Protein AF-0000000087665954 (afdb_homodimer)

Radius of gyration: 23.12 Å; Cα contacts (8 Å, |Δi|>4): 788; chains: 2; bounding box: 48×72×66 Å

Nearest PDB structures (foldseek):
  8qcz-assembly1_A  TM=7.642E-01  e=8.663E-04  Homo sapiens
  4ja3-assembly1_A  TM=5.397E-01  e=2.859E-01  Escherichia coli K-12
  4ja4-assembly3_C  TM=5.235E-01  e=5.624E-01  Escherichia coli K-12
  4ja4-assembly2_B  TM=4.914E-01  e=5.359E-01  Escherichia coli K-12
  4ja3-assembly2_B  TM=4.607E-01  e=3.821E-01  Escherichia coli K-12

Sequence (528 aa):
MYITDSYGIRLSIMCGTTLNFVGSLIRVVSSIPSIDNSATRQALLHTGSVIVASAQAFFLVLPSKIAETWFPDHQRSLANVLTFIANPLGVVFGTIVPSLYFNGSVRLERYSWHMFEFNASMAVMTTITFVLSLFVRQGAPPSPPSASSENHSSDAPTFWKAIGVCFRNKQFVIQLFTFGLAFAELWGFMVIMSDIITEQGYNLYGYPTALAAMIGVVASLICGAIADCTKRFKELIRFCWVCFAALAILIRLVSLMFLRFSHKMYITDSYGIRLSIMCGTTLNFVGSLIRVVSSIPSIDNSATRQALLHTGSVIVASAQAFFLVLPSKIAETWFPDHQRSLANVLTFIANPLGVVFGTIVPSLYFNGSVRLERYSWHMFEFNASMAVMTTITFVLSLFVRQGAPPSPPSASSENHSSDAPTFWKAIGVCFRNKQFVIQLFTFGLAFAELWGFMVIMSDIITEQGYNLYGYPTALAAMIGVVASLICGAIADCTKRFKELIRFCWVCFAALAILIRLVSLMFLRFSHK

Secondary structure (DSSP, 8-state):
-HHHHHHHHHHHHHHHHHHHHHHHHHHHHHT-TT---HHHHHHHHHHHHHHHHHHHHHHHHHHHHHHHHHS-HHHHHHHHHHHHHHHHHHHHHHHHHHHHH--SSS---TT-HHHHHHHHHHHHHHHHHHHHHTT------SS--SGGGT---TTPPPHHHHHHHHHH-HHHHHHHHHHHHHHHHHHHHHHHHHHHHHHTT---TTHHHHHHHHHHHHHHHHHHHHHHH-SSHHHHHHHHHHHHHHHHHHHHHHHHHHHHHHT-/-HHHHHHHHHHHHHHHHHHHHHHHHHHHHHT-TT---HHHHHHHHHHHHHHHHHHHHHHHHHHHHHHHHHS-HHHHHHHHHHHHHHHHHHHHHHHHHHHHH--SSS---TT-HHHHHHHHHHHHHHHHHHHHHTT------SS--SGGGT---TTPPPHHHHHHHHHH-HHHHHHHHHHHHHHHHHHHHHHHHHHHHHHTT---TTHHHHHHHHHHHHHHHHHHHHHHH-S-HHHHHHHHHHHHHHHHHHHHHHHHHHHHHHT-

Foldseek 3Di:
DLLVLLVVLLVLLLQLLVLLLVLLVLLLVLQPLVDPDPVSSVVSNVSSVVSNVVSVVSVVPNQQSCLVQAHAPVCSVVSSLVSVLVVLVCLLVLLVLLLVLDFPVRHDDSNDPSSNVSSVVSSVVSVVSNVVSVPRDSDRDPDRHDPPVPPPPPPPDDPVVVVVVQCVDPVSVVCVVVVVVVVVVVVVCVVCVQVVCVVVVGRRGSNVVSVVSVVVSVVSVVLVVCVVPPCPVVVVVVVVVVVVVVVVVVVVVVVVVVVVVVVD/DLLVLLVVLLVLLLQLLVLLLVLLVLLLVLQPLVDPDPVSSVVSNVSSVVSNVVSVVSVVPNQQSCLVQPHAPVCSVVSSLVSVLVVLVCLLVLLVLLLVLDFP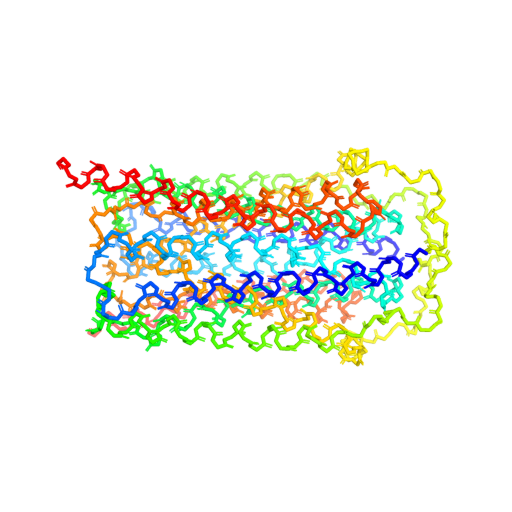VRHDDSNDPSSNVSSVVSSVVSVVSNVVSVPRDSPRDPDRHDPPVPPPPPPPDDPVVVVVVQCVDPVSVVCVVVVVVVVVVVVVCVVCVQVVCVVVVGRRGSNVVSVVSVVVSVVSVVLVVCVVPPCPVVVVVVVVVVVVVVVVVVVVVVVVVVVVVVVD

pLDDT: mean 74.56, std 16.9, range [33.69, 94.88]

Organism: Ancylostoma caninum (NCBI:txid29170)

Solvent-accessible surface area (backbone atoms only — not comparable to full-atom values): 26075 Å² total; per-residue (Å²): 107,62,63,55,48,23,46,46,49,43,50,37,46,40,50,22,26,44,33,32,29,52,12,30,47,38,30,28,61,29,27,38,75,84,61,74,53,64,65,58,24,50,36,32,35,51,42,12,49,51,38,34,28,37,21,45,25,40,55,56,46,44,48,36,51,49,20,64,62,74,34,46,79,90,45,22,41,56,47,33,31,57,42,53,49,23,38,36,49,9,34,23,58,12,14,41,55,46,39,74,59,31,39,75,85,38,67,84,41,83,80,29,69,51,45,25,52,50,32,46,54,47,28,50,54,27,45,50,36,32,58,52,40,70,65,54,67,69,67,56,61,91,65,77,57,69,78,74,69,73,66,68,49,98,74,64,65,53,57,68,54,47,50,51,55,47,64,67,35,64,68,52,46,49,47,35,51,38,44,11,48,51,35,11,51,53,34,27,51,52,64,45,43,46,54,56,41,38,70,72,74,40,55,56,56,18,46,63,54,18,49,44,27,44,44,18,40,52,36,29,54,50,52,52,52,45,60,52,66,31,88,41,72,66,52,56,53,52,45,53,51,46,49,52,49,49,50,52,47,49,37,48,47,51,45,48,54,46,52,54,52,67,74,95,107,64,64,56,49,23,47,45,47,44,50,38,47,39,50,24,27,44,33,31,29,52,13,30,47,37,30,29,60,30,28,39,74,85,63,73,52,63,65,59,26,49,38,32,36,52,42,13,49,51,38,34,27,38,22,46,24,40,54,56,46,43,47,37,53,49,18,62,60,73,34,46,80,89,44,22,42,58,47,34,30,57,42,52,50,24,39,38,50,9,33,22,59,12,15,41,52,48,38,74,62,32,41,76,86,37,66,85,41,84,79,28,70,53,44,26,52,51,32,46,55,47,28,50,55,28,46,50,33,34,58,54,41,69,67,56,62,78,56,56,61,91,64,78,59,70,78,73,69,71,66,68,49,97,75,65,66,53,58,68,54,46,50,51,56,47,63,67,34,65,68,52,45,51,46,36,51,38,45,12,49,52,35,11,52,52,35,28,50,51,62,47,43,46,56,56,41,38,69,72,73,39,56,57,57,18,46,62,53,17,50,44,26,45,44,19,42,53,35,28,53,50,53,52,52,44,59,52,67,32,87,41,72,67,52,55,53,52,47,52,51,47,49,53,49,49,50,53,46,49,37,49,48,52,42,48,52,47,51,54,53,67,74,95

Structure (mmCIF, N/CA/C/O backbone):
data_AF-0000000087665954-model_v1
#
loop_
_entity.id
_entity.type
_entity.pdbx_description
1 polymer 'Major facilitator superfamily (MFS) profile domain-containing protein'
#
loop_
_atom_site.group_PDB
_atom_site.id
_atom_site.type_symbol
_atom_site.label_atom_id
_atom_site.label_alt_id
_atom_site.label_comp_id
_atom_site.label_asym_id
_atom_site.label_entity_id
_atom_site.label_seq_id
_atom_site.pdbx_PDB_ins_code
_atom_site.Cartn_x
_atom_site.Cartn_y
_atom_site.Cartn_z
_atom_site.occupancy
_atom_site.B_iso_or_equiv
_atom_site.auth_seq_id
_atom_site.auth_comp_id
_atom_site.auth_asym_id
_atom_site.auth_atom_id
_atom_site.pdbx_PDB_model_num
ATOM 1 N N . MET A 1 1 ? -12.688 29.328 -1.006 1 33.69 1 MET A N 1
ATOM 2 C CA . MET A 1 1 ? -11.531 28.438 -1.055 1 33.69 1 MET A CA 1
ATOM 3 C C . MET A 1 1 ? -11.867 27.094 -0.426 1 33.69 1 MET A C 1
ATOM 5 O O . MET A 1 1 ? -11.562 26.047 -1.002 1 33.69 1 MET A O 1
ATOM 9 N N . TYR A 1 2 ? -12.555 27.172 0.86 1 41.81 2 TYR A N 1
ATOM 10 C CA . TYR A 1 2 ? -12.969 25.953 1.554 1 41.81 2 TYR A CA 1
ATOM 11 C C . TYR A 1 2 ? -13.945 25.156 0.707 1 41.81 2 TYR A C 1
ATOM 13 O O . TYR A 1 2 ? -13.844 23.922 0.639 1 41.81 2 TYR A O 1
ATOM 21 N N . ILE A 1 3 ? -14.719 26.047 0.158 1 40.84 3 ILE A N 1
ATOM 22 C CA . ILE A 1 3 ? -15.742 25.422 -0.666 1 40.84 3 ILE A CA 1
ATOM 23 C C . ILE A 1 3 ? -15.094 24.656 -1.816 1 40.84 3 ILE A C 1
ATOM 25 O O . ILE A 1 3 ? -15.523 23.562 -2.158 1 40.84 3 ILE A O 1
ATOM 29 N N . THR A 1 4 ? -14.016 25.344 -2.209 1 42.66 4 THR A N 1
ATOM 30 C CA . THR A 1 4 ? -13.344 24.719 -3.342 1 42.66 4 THR A CA 1
ATOM 31 C C . THR A 1 4 ? -12.625 23.438 -2.908 1 42.66 4 THR A C 1
ATOM 33 O O . THR A 1 4 ? -12.609 22.438 -3.639 1 42.66 4 THR A O 1
ATOM 36 N N . ASP A 1 5 ? -12.312 23.406 -1.604 1 58.84 5 ASP A N 1
ATOM 37 C CA . ASP A 1 5 ? -11.586 22.234 -1.131 1 58.84 5 ASP A CA 1
ATOM 38 C C . ASP A 1 5 ? -12.539 21.078 -0.851 1 58.84 5 ASP A C 1
ATOM 40 O O . ASP A 1 5 ? -12.258 19.938 -1.219 1 58.84 5 ASP A O 1
ATOM 44 N N . SER A 1 6 ? -13.758 21.516 -0.42 1 62.34 6 SER A N 1
ATOM 45 C CA . SER A 1 6 ? -14.695 20.438 -0.112 1 62.34 6 SER A CA 1
ATOM 46 C C . SER A 1 6 ? -15.273 19.828 -1.385 1 62.34 6 SER A C 1
ATOM 48 O O . SER A 1 6 ? -15.492 18.625 -1.455 1 62.34 6 SER A O 1
ATOM 50 N N . TYR A 1 7 ? -15.461 20.734 -2.23 1 64.94 7 TYR A N 1
ATOM 51 C CA . TYR A 1 7 ? -15.938 20.234 -3.512 1 64.94 7 TYR A CA 1
ATOM 52 C C . TYR A 1 7 ? -14.891 19.359 -4.184 1 64.94 7 TYR A C 1
ATOM 54 O O . TYR A 1 7 ? -15.219 18.344 -4.801 1 64.94 7 TYR A O 1
ATOM 62 N N . GLY A 1 8 ? -13.742 19.766 -3.928 1 71.12 8 GLY A N 1
ATOM 63 C CA . GLY A 1 8 ? -12.656 18.969 -4.484 1 71.12 8 GLY A CA 1
ATOM 64 C C . GLY A 1 8 ? -12.539 17.594 -3.865 1 71.12 8 GLY A C 1
ATOM 65 O O . GLY A 1 8 ? -12.312 16.609 -4.57 1 71.12 8 GLY A O 1
ATOM 66 N N . ILE A 1 9 ? -12.898 17.578 -2.592 1 78 9 ILE A N 1
ATOM 67 C CA . ILE A 1 9 ? -12.812 16.297 -1.885 1 78 9 ILE A CA 1
ATOM 68 C C . ILE A 1 9 ? -13.93 15.367 -2.35 1 78 9 ILE A C 1
ATOM 70 O O . ILE A 1 9 ? -13.688 14.203 -2.656 1 78 9 ILE A O 1
ATOM 74 N N . ARG A 1 10 ? -15.141 15.914 -2.449 1 80.56 10 ARG A N 1
ATOM 75 C CA . ARG A 1 10 ? -16.281 15.117 -2.879 1 80.56 10 ARG A CA 1
ATOM 76 C C . ARG A 1 10 ? -16.078 14.594 -4.297 1 80.56 10 ARG A C 1
ATOM 78 O O . ARG A 1 10 ? -16.297 13.406 -4.562 1 80.56 10 ARG A O 1
ATOM 85 N N . LEU A 1 11 ? -15.672 15.375 -5.078 1 78 11 LEU A N 1
ATOM 86 C CA . LEU A 1 11 ? -15.461 14.992 -6.469 1 78 11 LEU A CA 1
ATOM 87 C C . LEU A 1 11 ? -14.367 13.938 -6.582 1 78 11 LEU A C 1
ATOM 89 O O . LEU A 1 11 ? -14.477 13 -7.383 1 78 11 LEU A O 1
ATOM 93 N N . SER A 1 12 ? -13.336 14.117 -5.832 1 81.5 12 SER A N 1
ATOM 94 C CA . SER A 1 12 ? -12.227 13.164 -5.875 1 81.5 12 SER A CA 1
ATOM 95 C C . SER A 1 12 ? -12.664 11.781 -5.41 1 81.5 12 SER A C 1
ATOM 97 O O . SER A 1 12 ? -12.312 10.773 -6.027 1 81.5 12 SER A O 1
ATOM 99 N N . ILE A 1 13 ? -13.445 11.727 -4.398 1 84.88 13 ILE A N 1
ATOM 100 C CA . ILE A 1 13 ? -13.93 10.445 -3.891 1 84.88 13 ILE A CA 1
ATOM 101 C C . ILE A 1 13 ? -14.844 9.797 -4.922 1 84.88 13 ILE A C 1
ATOM 103 O O . ILE A 1 13 ? -14.734 8.602 -5.195 1 84.88 13 ILE A O 1
ATOM 107 N N . MET A 1 14 ? -15.672 10.586 -5.512 1 84.25 14 MET A N 1
ATOM 108 C CA . MET A 1 14 ? -16.609 10.062 -6.492 1 84.25 14 MET A CA 1
ATOM 109 C C . MET A 1 14 ? -15.891 9.562 -7.738 1 84.25 14 MET A C 1
ATOM 111 O O . MET A 1 14 ? -16.234 8.516 -8.289 1 84.25 14 MET A O 1
ATOM 115 N N . CYS A 1 15 ? -14.914 10.273 -8.133 1 84.31 15 CYS A N 1
ATOM 116 C CA . CYS A 1 15 ? -14.148 9.852 -9.305 1 84.31 15 CYS A CA 1
ATOM 117 C C . CYS A 1 15 ? -13.414 8.555 -9.023 1 84.31 15 CYS A C 1
ATOM 119 O O . CYS A 1 15 ? -13.477 7.617 -9.828 1 84.31 15 CYS A O 1
ATOM 121 N N . GLY A 1 16 ? -12.766 8.531 -7.887 1 88.94 16 GLY A N 1
ATOM 122 C CA . GLY A 1 16 ? -12.047 7.324 -7.527 1 88.94 16 GLY A CA 1
ATOM 123 C C . GLY A 1 16 ? -12.938 6.105 -7.418 1 88.94 16 GLY A C 1
ATOM 124 O O . GLY A 1 16 ? -12.641 5.055 -7.988 1 88.94 16 GLY A O 1
ATOM 125 N N . THR A 1 17 ? -14.039 6.289 -6.789 1 92.19 17 THR A N 1
ATOM 126 C CA . THR A 1 17 ? -14.938 5.16 -6.574 1 92.19 17 THR A CA 1
ATOM 127 C C . THR A 1 17 ? -15.641 4.77 -7.871 1 92.19 17 THR A C 1
ATOM 129 O O . THR A 1 17 ? -15.922 3.592 -8.102 1 92.19 17 THR A O 1
ATOM 132 N N . THR A 1 18 ? -15.93 5.73 -8.695 1 90 18 THR A N 1
ATOM 133 C CA . THR A 1 18 ? -16.531 5.438 -9.984 1 90 18 THR A CA 1
ATOM 134 C C . THR A 1 18 ? -15.578 4.645 -10.867 1 90 18 THR A C 1
ATOM 136 O O . THR A 1 18 ? -15.977 3.658 -11.5 1 90 18 THR A O 1
ATOM 139 N N . LEU A 1 19 ? -14.367 5.055 -10.945 1 89.81 19 LEU A N 1
ATOM 140 C CA . LEU A 1 19 ? -13.367 4.332 -11.727 1 89.81 19 LEU A CA 1
ATOM 141 C C . LEU A 1 19 ? -13.203 2.908 -11.211 1 89.81 19 LEU A C 1
ATOM 143 O O . LEU A 1 19 ? -13.117 1.964 -12 1 89.81 19 LEU A O 1
ATOM 147 N N . ASN A 1 20 ? -13.133 2.797 -9.898 1 93.19 20 ASN A N 1
ATOM 148 C CA . ASN A 1 20 ? -13.055 1.464 -9.305 1 93.19 20 ASN A CA 1
ATOM 149 C C . ASN A 1 20 ? -14.258 0.606 -9.703 1 93.19 20 ASN A C 1
ATOM 151 O O . ASN A 1 20 ? -14.102 -0.564 -10.055 1 93.19 20 ASN A O 1
ATOM 155 N N . PHE A 1 21 ? -15.375 1.212 -9.648 1 93.06 21 PHE A N 1
ATOM 156 C CA . PHE A 1 21 ? -16.625 0.519 -9.953 1 93.06 21 PHE A CA 1
ATOM 157 C C . PHE A 1 21 ? -16.656 0.103 -11.422 1 93.06 21 PHE A C 1
ATOM 159 O O . PHE A 1 21 ? -16.906 -1.062 -11.734 1 93.06 21 PHE A O 1
ATOM 166 N N . VAL A 1 22 ? -16.391 0.961 -12.281 1 91.62 22 VAL A N 1
ATOM 167 C CA . VAL A 1 22 ? -16.438 0.7 -13.719 1 91.62 22 VAL A CA 1
ATOM 168 C C . VAL A 1 22 ? -15.375 -0.341 -14.078 1 91.62 22 VAL A C 1
ATOM 170 O O . VAL A 1 22 ? -15.648 -1.274 -14.844 1 91.62 22 VAL A O 1
ATOM 173 N N . GLY A 1 23 ? -14.156 -0.183 -13.555 1 93.12 23 GLY A N 1
ATOM 174 C CA . GLY A 1 23 ? -13.109 -1.159 -13.812 1 93.12 23 GLY A CA 1
ATOM 175 C C . GLY A 1 23 ? -13.484 -2.562 -13.375 1 93.12 23 GLY A C 1
ATOM 176 O O . GLY A 1 23 ? -13.234 -3.531 -14.094 1 93.12 23 GLY A O 1
ATOM 177 N N . SER A 1 24 ? -14.078 -2.641 -12.234 1 93.75 24 SER A N 1
ATOM 178 C CA . SER A 1 24 ? -14.484 -3.945 -11.719 1 93.75 24 SER A CA 1
ATOM 179 C C . SER A 1 24 ? -15.586 -4.555 -12.578 1 93.75 24 SER A C 1
ATOM 181 O O . SER A 1 24 ? -15.633 -5.773 -12.773 1 93.75 24 SER A O 1
ATOM 183 N N . LEU A 1 25 ? -16.5 -3.742 -13.078 1 92.69 25 LEU A N 1
ATOM 184 C CA . LEU A 1 25 ? -17.562 -4.234 -13.953 1 92.69 25 LEU A CA 1
ATOM 185 C C . LEU A 1 25 ? -16.984 -4.77 -15.258 1 92.69 25 LEU A C 1
ATOM 187 O O . LEU A 1 25 ? -17.453 -5.785 -15.781 1 92.69 25 LEU A O 1
ATOM 191 N N . ILE A 1 26 ? -16.016 -4.094 -15.766 1 92.06 26 ILE A N 1
ATOM 192 C CA . ILE A 1 26 ? -15.359 -4.555 -16.984 1 92.06 26 ILE A CA 1
ATOM 193 C C . ILE A 1 26 ? -14.711 -5.918 -16.75 1 92.06 26 ILE A C 1
ATOM 195 O O . ILE A 1 26 ? -14.766 -6.801 -17.594 1 92.06 26 ILE A O 1
ATOM 199 N N . ARG A 1 27 ? -14.164 -6.113 -15.609 1 90.94 27 ARG A N 1
ATOM 200 C CA . ARG A 1 27 ? -13.578 -7.406 -15.266 1 90.94 27 ARG A CA 1
ATOM 201 C C . ARG A 1 27 ? -14.648 -8.484 -15.188 1 90.94 27 ARG A C 1
ATOM 203 O O . ARG A 1 27 ? -14.414 -9.633 -15.57 1 90.94 27 ARG A O 1
ATOM 210 N N . VAL A 1 28 ? -15.789 -8.078 -14.664 1 91.25 28 VAL A N 1
ATOM 211 C CA . VAL A 1 28 ? -16.891 -9.039 -14.602 1 91.25 28 VAL A CA 1
ATOM 212 C C . VAL A 1 28 ? -17.312 -9.445 -16.016 1 91.25 28 VAL A C 1
ATOM 214 O O . VAL A 1 28 ? -17.5 -10.633 -16.281 1 91.25 28 VAL A O 1
ATOM 217 N N . VAL A 1 29 ? -17.422 -8.508 -16.859 1 89.88 29 VAL A N 1
ATOM 218 C CA . VAL A 1 29 ? -17.812 -8.781 -18.234 1 89.88 29 VAL A CA 1
ATOM 219 C C . VAL A 1 29 ? -16.781 -9.688 -18.906 1 89.88 29 VAL A C 1
ATOM 221 O O . VAL A 1 29 ? -17.141 -10.578 -19.672 1 89.88 29 VAL A O 1
ATOM 224 N N . SER A 1 30 ? -15.531 -9.492 -18.562 1 87.81 30 SER A N 1
ATOM 225 C CA . SER A 1 30 ? -14.453 -10.297 -19.125 1 87.81 30 SER A CA 1
ATOM 226 C C . SER A 1 30 ? -14.602 -11.766 -18.75 1 87.81 30 SER A C 1
ATOM 228 O O . SER A 1 30 ? -14.078 -12.641 -19.438 1 87.81 30 SER A O 1
ATOM 230 N N . SER A 1 31 ? -15.281 -12.039 -17.688 1 87.06 31 SER A N 1
ATOM 231 C CA . SER A 1 31 ? -15.32 -13.398 -17.156 1 87.06 31 SER A CA 1
ATOM 232 C C . SER A 1 31 ? -16.672 -14.062 -17.438 1 87.06 31 SER A C 1
ATOM 234 O O . SER A 1 31 ? -16.938 -15.156 -16.938 1 87.06 31 SER A O 1
ATOM 236 N N . ILE A 1 32 ? -17.484 -13.375 -18.219 1 84 32 ILE A N 1
ATOM 237 C CA . ILE A 1 32 ? -18.75 -13.984 -18.609 1 84 32 ILE A CA 1
ATOM 238 C C . ILE A 1 32 ? -18.484 -15.211 -19.484 1 84 32 ILE A C 1
ATOM 240 O O . ILE A 1 32 ? -17.766 -15.133 -20.469 1 84 32 ILE A O 1
ATOM 244 N N . PRO A 1 33 ? -19.016 -16.312 -19.109 1 77.94 33 PRO A N 1
ATOM 245 C CA . PRO A 1 33 ? -18.75 -17.578 -19.812 1 77.94 33 PRO A CA 1
ATOM 246 C C . PRO A 1 33 ? -19.156 -17.531 -21.281 1 77.94 33 PRO A C 1
ATOM 248 O O . PRO A 1 33 ? -18.594 -18.266 -22.094 1 77.94 33 PRO A O 1
ATOM 251 N N . SER A 1 34 ? -20.016 -16.719 -21.641 1 76 34 SER A N 1
ATOM 252 C CA . SER A 1 34 ? -20.516 -16.656 -23.016 1 76 34 SER A CA 1
ATOM 253 C C . SER A 1 34 ? -19.484 -16.031 -23.953 1 76 34 SER A C 1
ATOM 255 O O . SER A 1 34 ? -19.578 -16.188 -25.172 1 76 34 SER A O 1
ATOM 257 N N . ILE A 1 35 ? -18.516 -15.383 -23.391 1 76.19 35 ILE A N 1
ATOM 258 C CA . ILE A 1 35 ? -17.453 -14.82 -24.219 1 76.19 35 ILE A CA 1
ATOM 259 C C . ILE A 1 35 ? -16.406 -15.898 -24.516 1 76.19 35 ILE A C 1
ATOM 261 O O . ILE A 1 35 ? -15.695 -16.344 -23.625 1 76.19 35 ILE A O 1
ATOM 265 N N . ASP A 1 36 ? -16.328 -16.375 -25.641 1 71.69 36 ASP A N 1
ATOM 266 C CA . ASP A 1 36 ? -15.523 -17.531 -26.031 1 71.69 36 ASP A CA 1
ATOM 267 C C . ASP A 1 36 ? -14.109 -17.109 -26.422 1 71.69 36 ASP A C 1
ATOM 269 O O . ASP A 1 36 ? -13.148 -17.859 -26.203 1 71.69 36 ASP A O 1
ATOM 273 N N . ASN A 1 37 ? -14.031 -15.938 -26.875 1 75.56 37 ASN A N 1
ATOM 274 C CA . ASN A 1 37 ? -12.719 -15.508 -27.359 1 75.56 37 ASN A CA 1
ATOM 275 C C . ASN A 1 37 ? -11.781 -15.164 -26.219 1 75.56 37 ASN A C 1
ATOM 277 O O . ASN A 1 37 ? -12.016 -14.195 -25.484 1 75.56 37 ASN A O 1
ATOM 281 N N . SER A 1 38 ? -10.797 -15.984 -26.062 1 75.19 38 SER A N 1
ATOM 282 C CA . SER A 1 38 ? -9.844 -15.836 -24.969 1 75.19 38 SER A CA 1
ATOM 283 C C . SER A 1 38 ? -9.109 -14.5 -25.047 1 75.19 38 SER A C 1
ATOM 285 O O . SER A 1 38 ? -8.859 -13.867 -24.016 1 75.19 38 SER A O 1
ATOM 287 N N . ALA A 1 39 ? -8.883 -14.117 -26.219 1 74.38 39 ALA A N 1
ATOM 288 C CA . ALA A 1 39 ? -8.164 -12.859 -26.391 1 74.38 39 ALA 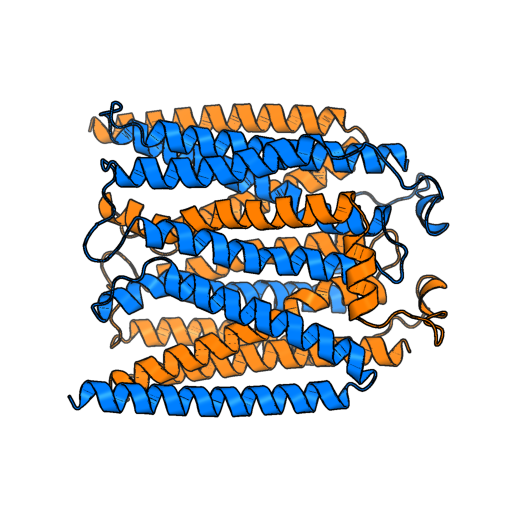A CA 1
ATOM 289 C C . ALA A 1 39 ? -9.008 -11.68 -25.922 1 74.38 39 ALA A C 1
ATOM 291 O O . ALA A 1 39 ? -8.492 -10.766 -25.266 1 74.38 39 ALA A O 1
ATOM 292 N N . THR A 1 40 ? -10.242 -11.727 -26.297 1 77.88 40 THR A N 1
ATOM 293 C CA . THR A 1 40 ? -11.156 -10.672 -25.875 1 77.88 40 THR A CA 1
ATOM 294 C C . THR A 1 40 ? -11.32 -10.656 -24.359 1 77.88 40 THR A C 1
ATOM 296 O O . THR A 1 40 ? -11.328 -9.586 -23.75 1 77.88 40 THR A O 1
ATOM 299 N N . ARG A 1 41 ? -11.336 -11.727 -23.766 1 81.69 41 ARG A N 1
ATOM 300 C CA . ARG A 1 41 ? -11.477 -11.836 -22.328 1 81.69 41 ARG A CA 1
ATOM 301 C C . ARG A 1 41 ? -10.273 -11.25 -21.609 1 81.69 41 ARG A C 1
ATOM 303 O O . ARG A 1 41 ? -10.422 -10.516 -20.625 1 81.69 41 ARG A O 1
ATOM 310 N N . GLN A 1 42 ? -9.195 -11.602 -22.156 1 78 42 GLN A N 1
ATOM 311 C CA . GLN A 1 42 ? -7.961 -11.125 -21.531 1 78 42 GLN A CA 1
ATOM 312 C C . GLN A 1 42 ? -7.828 -9.609 -21.688 1 78 42 GLN A C 1
ATOM 314 O O . GLN A 1 42 ? -7.414 -8.93 -20.75 1 78 42 GLN A O 1
ATOM 319 N N . ALA A 1 43 ? -8.164 -9.148 -22.797 1 80.25 43 ALA A N 1
ATOM 320 C CA . ALA A 1 43 ? -8.094 -7.711 -23.031 1 80.25 43 ALA A CA 1
ATOM 321 C C . ALA A 1 43 ? -9.023 -6.957 -22.094 1 80.25 43 ALA A C 1
ATOM 323 O O . ALA A 1 43 ? -8.648 -5.93 -21.531 1 80.25 43 ALA A O 1
ATOM 324 N N . LEU A 1 44 ? -10.172 -7.449 -21.953 1 83.75 44 LEU A N 1
ATOM 325 C CA . LEU A 1 44 ? -11.148 -6.832 -21.062 1 83.75 44 LEU A CA 1
ATOM 326 C C . LEU A 1 44 ? -10.664 -6.891 -19.609 1 83.75 44 LEU A C 1
ATOM 328 O O . LEU A 1 44 ? -10.789 -5.914 -18.875 1 83.75 44 LEU A O 1
ATOM 332 N N . LEU A 1 45 ? -10.109 -7.996 -19.266 1 84.94 45 LEU A N 1
ATOM 333 C CA . LEU A 1 45 ? -9.602 -8.172 -17.906 1 84.94 45 LEU A CA 1
ATOM 334 C C . LEU A 1 45 ? -8.492 -7.172 -17.609 1 84.94 45 LEU A C 1
ATOM 336 O O . LEU A 1 45 ? -8.508 -6.516 -16.562 1 84.94 45 LEU A O 1
ATOM 340 N N . HIS A 1 46 ? -7.594 -7 -18.531 1 80.94 46 HIS A N 1
ATOM 341 C CA . HIS A 1 46 ? -6.473 -6.086 -18.328 1 80.94 46 HIS A CA 1
ATOM 342 C C . HIS A 1 46 ? -6.934 -4.633 -18.375 1 80.94 46 HIS A C 1
ATOM 344 O O . HIS A 1 46 ? -6.449 -3.803 -17.594 1 80.94 46 HIS A O 1
ATOM 350 N N . THR A 1 47 ? -7.855 -4.379 -19.203 1 83.56 47 THR A N 1
ATOM 351 C CA . THR A 1 47 ? -8.398 -3.025 -19.281 1 83.56 47 THR A CA 1
ATOM 352 C C . THR A 1 47 ? -9.062 -2.643 -17.953 1 83.56 47 THR A C 1
ATOM 354 O O . THR A 1 47 ? -8.828 -1.556 -17.422 1 83.56 47 THR A O 1
ATOM 357 N N . GLY A 1 48 ? -9.867 -3.531 -17.484 1 88.69 48 GLY A N 1
ATOM 358 C CA . GLY A 1 48 ? -10.484 -3.289 -16.188 1 88.69 48 GLY A CA 1
ATOM 359 C C . GLY A 1 48 ? -9.477 -3.088 -15.07 1 88.69 48 GLY A C 1
ATOM 360 O O . GLY A 1 48 ? -9.648 -2.221 -14.219 1 88.69 48 GLY A O 1
ATOM 361 N N . SER A 1 49 ? -8.406 -3.795 -15.148 1 86.56 49 SER A N 1
ATOM 362 C CA . SER A 1 49 ? -7.371 -3.721 -14.125 1 86.56 49 SER A CA 1
ATOM 363 C C . SER A 1 49 ? -6.625 -2.391 -14.188 1 86.56 49 SER A C 1
ATOM 365 O O . SER A 1 49 ? -6.266 -1.829 -13.148 1 86.56 49 SER A O 1
ATOM 367 N N . VAL A 1 50 ? -6.402 -1.902 -15.352 1 83.38 50 VAL A N 1
ATOM 368 C CA . VAL A 1 50 ? -5.715 -0.626 -15.516 1 83.38 50 VAL A CA 1
ATOM 369 C C . VAL A 1 50 ? -6.586 0.506 -14.984 1 83.38 50 VAL A C 1
ATOM 371 O O . VAL A 1 50 ? -6.09 1.423 -14.32 1 83.38 50 VAL A O 1
ATOM 374 N N . ILE A 1 51 ? -7.809 0.399 -15.227 1 88.25 51 ILE A N 1
ATOM 375 C CA . ILE A 1 51 ? -8.742 1.412 -14.75 1 88.25 51 ILE A CA 1
ATOM 376 C C . ILE A 1 51 ? -8.773 1.415 -13.227 1 88.25 51 ILE A C 1
ATOM 378 O O . ILE A 1 51 ? -8.695 2.475 -12.594 1 88.25 51 ILE A O 1
ATOM 382 N N . VAL A 1 52 ? -8.82 0.27 -12.664 1 90.25 52 VAL A N 1
ATOM 383 C CA . VAL A 1 52 ? -8.836 0.146 -11.211 1 90.25 52 VAL A CA 1
ATOM 384 C C . VAL A 1 52 ? -7.523 0.687 -10.633 1 90.25 52 VAL A C 1
ATOM 386 O O . VAL A 1 52 ? -7.531 1.407 -9.633 1 90.25 52 VAL A O 1
ATOM 389 N N . ALA A 1 53 ? -6.441 0.415 -11.312 1 87 53 ALA A N 1
ATOM 390 C CA . ALA A 1 53 ? -5.137 0.896 -10.859 1 87 53 ALA A CA 1
ATOM 391 C C . ALA A 1 53 ? -5.062 2.42 -10.93 1 87 53 ALA A C 1
ATOM 393 O O . ALA A 1 53 ? -4.504 3.061 -10.039 1 87 53 ALA A O 1
ATOM 394 N N . SER A 1 54 ? -5.617 3 -11.883 1 85.25 54 SER A N 1
ATOM 395 C CA . SER A 1 54 ? -5.605 4.449 -12.055 1 85.25 54 SER A CA 1
ATOM 396 C C . SER A 1 54 ? -6.445 5.137 -10.984 1 85.25 54 SER A C 1
ATOM 398 O O . SER A 1 54 ? -6.148 6.266 -10.594 1 85.25 54 SER A O 1
ATOM 400 N N . ALA A 1 55 ? -7.48 4.441 -10.523 1 89.31 55 ALA A N 1
ATOM 401 C CA . ALA A 1 55 ? -8.352 4.988 -9.492 1 89.31 55 ALA A CA 1
ATOM 402 C C . ALA A 1 55 ? -7.586 5.227 -8.188 1 89.31 55 ALA A C 1
ATOM 404 O O . ALA A 1 55 ? -7.973 6.066 -7.375 1 89.31 55 ALA A O 1
ATOM 405 N N . GLN A 1 56 ? -6.457 4.578 -8.008 1 86.62 56 GLN A N 1
ATOM 406 C CA . GLN A 1 56 ? -5.707 4.656 -6.762 1 86.62 56 GLN A CA 1
ATOM 407 C C . GLN A 1 56 ? -5.105 6.047 -6.566 1 86.62 56 GLN A C 1
ATOM 409 O O . GLN A 1 56 ? -4.883 6.48 -5.434 1 86.62 56 GLN A O 1
ATOM 414 N N . ALA A 1 57 ? -4.898 6.766 -7.688 1 82.56 57 ALA A N 1
ATOM 415 C CA . ALA A 1 57 ? -4.348 8.117 -7.629 1 82.56 57 ALA A CA 1
ATOM 416 C C . ALA A 1 57 ? -5.215 9.023 -6.762 1 82.56 57 ALA A C 1
ATOM 418 O O . ALA A 1 57 ? -4.695 9.852 -6.004 1 82.56 57 ALA A O 1
ATOM 419 N N . PHE A 1 58 ? -6.48 8.828 -6.797 1 84.25 58 PHE A N 1
ATOM 420 C CA . PHE A 1 58 ? -7.41 9.656 -6.039 1 84.25 58 PHE A CA 1
ATOM 421 C C . PHE A 1 58 ? -7.383 9.289 -4.562 1 84.25 58 PHE A C 1
ATOM 423 O O . PHE A 1 58 ? -7.445 10.172 -3.697 1 84.25 58 PHE A O 1
ATOM 430 N N . PHE A 1 59 ? -7.203 8.07 -4.312 1 86.69 59 PHE A N 1
ATOM 431 C CA . PHE A 1 59 ? -7.277 7.602 -2.934 1 86.69 59 PHE A CA 1
ATOM 432 C C . PHE A 1 59 ? -5.988 7.91 -2.184 1 86.69 59 PHE A C 1
ATOM 434 O O . PHE A 1 59 ? -5.992 8.039 -0.957 1 86.69 59 PHE A O 1
ATOM 441 N N . LEU A 1 60 ? -4.922 8.172 -2.896 1 81.75 60 LEU A N 1
ATOM 442 C CA . LEU A 1 60 ? -3.656 8.484 -2.24 1 81.75 60 LEU A CA 1
ATOM 443 C C . LEU A 1 60 ? -3.619 9.938 -1.795 1 81.75 60 LEU A C 1
ATOM 445 O O . LEU A 1 60 ? -2.914 10.289 -0.844 1 81.75 60 LEU A O 1
ATOM 449 N N . VAL A 1 61 ? -4.418 10.766 -2.4 1 78.94 61 VAL A N 1
ATOM 450 C CA . VAL A 1 61 ? -4.383 12.195 -2.117 1 78.94 61 VAL A CA 1
ATOM 451 C C . VAL A 1 61 ? -5.457 12.539 -1.09 1 78.94 61 VAL A C 1
ATOM 453 O O . VAL A 1 61 ? -5.27 13.438 -0.264 1 78.94 61 VAL A O 1
ATOM 456 N N . LEU A 1 62 ? -6.5 11.797 -1.009 1 82.69 62 LEU A N 1
ATOM 457 C CA . LEU A 1 62 ? -7.719 12.133 -0.281 1 82.69 62 LEU A CA 1
ATOM 458 C C . LEU A 1 62 ? -7.473 12.133 1.224 1 82.69 62 LEU A C 1
ATOM 460 O O . LEU A 1 62 ? -7.953 13.023 1.934 1 82.69 62 LEU A O 1
ATOM 464 N N . PRO A 1 63 ? -6.676 11.203 1.716 1 84.44 63 PRO A N 1
ATOM 465 C CA . PRO A 1 63 ? -6.508 11.18 3.17 1 84.44 63 PRO A CA 1
ATOM 466 C C . PRO A 1 63 ? -5.914 12.484 3.713 1 84.44 63 PRO A C 1
ATOM 468 O O . PRO A 1 63 ? -6.391 13.008 4.723 1 84.44 63 PRO A O 1
ATOM 471 N N . SER A 1 64 ? -4.938 13.031 3.047 1 82.62 64 SER A N 1
ATOM 472 C CA . SER A 1 64 ? -4.297 14.266 3.494 1 82.62 64 SER A CA 1
ATOM 473 C C . SER A 1 64 ? -5.246 15.453 3.387 1 82.62 64 SER A C 1
ATOM 475 O O . SER A 1 64 ? -5.277 16.312 4.266 1 82.62 64 SER A O 1
ATOM 477 N N . LYS A 1 65 ? -6.016 15.453 2.395 1 81 65 LYS A N 1
ATOM 478 C CA . LYS A 1 65 ? -6.953 16.547 2.188 1 81 65 LYS A CA 1
ATOM 479 C C . LYS A 1 65 ? -8.102 16.5 3.195 1 81 65 LYS A C 1
ATOM 481 O O . LYS A 1 65 ? -8.539 17.531 3.703 1 81 65 LYS A O 1
ATOM 486 N N . ILE A 1 66 ? -8.578 15.367 3.439 1 84.31 66 ILE A N 1
ATOM 487 C CA . ILE A 1 66 ? -9.664 15.203 4.395 1 84.31 66 ILE A CA 1
ATOM 488 C C . ILE A 1 66 ? -9.18 15.555 5.801 1 84.31 66 ILE A C 1
ATOM 490 O O . ILE A 1 66 ? -9.875 16.25 6.551 1 84.31 66 ILE A O 1
ATOM 494 N N . ALA A 1 67 ? -7.98 15.117 6.152 1 84.19 67 ALA A N 1
ATOM 495 C CA . ALA A 1 67 ? -7.41 15.438 7.457 1 84.19 67 ALA A CA 1
ATOM 496 C C . ALA A 1 67 ? -7.238 16.953 7.621 1 84.19 67 ALA A C 1
ATOM 498 O O . ALA A 1 67 ? -7.531 17.5 8.688 1 84.19 67 ALA A O 1
ATOM 499 N N . GLU A 1 68 ? -6.82 17.562 6.574 1 82.19 68 GLU A N 1
ATOM 500 C CA . GLU A 1 68 ? -6.586 19.016 6.586 1 82.19 68 GLU A CA 1
ATOM 501 C C . GLU A 1 68 ? -7.898 19.781 6.723 1 82.19 68 GLU A C 1
ATOM 503 O O . GLU A 1 68 ? -7.961 20.797 7.418 1 82.19 68 GLU A O 1
ATOM 508 N N . THR A 1 69 ? -8.93 19.328 6.113 1 81 69 THR A N 1
ATOM 509 C CA . THR A 1 69 ? -10.188 20.062 6.004 1 81 69 THR A CA 1
ATOM 510 C C . THR A 1 69 ? -11.086 19.766 7.199 1 81 69 THR A C 1
ATOM 512 O O . THR A 1 69 ? -11.789 20.656 7.684 1 81 69 THR A O 1
ATOM 515 N N . TRP A 1 70 ? -11.07 18.594 7.746 1 84 70 TRP A N 1
ATOM 516 C CA . TRP A 1 70 ? -12.125 18.188 8.672 1 84 70 TRP A CA 1
ATOM 517 C C . TRP A 1 70 ? -11.586 18.062 10.086 1 84 70 TRP A C 1
ATOM 519 O O . TRP A 1 70 ? -12.352 17.875 11.039 1 84 70 TRP A O 1
ATOM 529 N N . PHE A 1 71 ? -10.266 18.188 10.203 1 83.69 71 PHE A N 1
ATOM 530 C CA . PHE A 1 71 ? -9.695 17.984 11.531 1 83.69 71 PHE A CA 1
ATOM 531 C C . PHE A 1 71 ? -8.797 19.156 11.922 1 83.69 71 PHE A C 1
ATOM 533 O O . PHE A 1 71 ? -8.094 19.719 11.07 1 83.69 71 PHE A O 1
ATOM 540 N N . PRO A 1 72 ? -8.867 19.5 13.164 1 82.31 72 PRO A N 1
ATOM 541 C CA . PRO A 1 72 ? -7.902 20.484 13.633 1 82.31 72 PRO A CA 1
ATOM 542 C C . PRO A 1 72 ? -6.461 19.984 13.578 1 82.31 72 PRO A C 1
ATOM 544 O O . PRO A 1 72 ? -6.23 18.781 13.383 1 82.31 72 PRO A O 1
ATOM 547 N N . ASP A 1 73 ? -5.547 20.797 13.711 1 76.75 73 ASP A N 1
ATOM 548 C CA . ASP A 1 73 ? -4.125 20.531 13.508 1 76.75 73 ASP A CA 1
ATOM 549 C C . ASP A 1 73 ? -3.65 19.391 14.406 1 76.75 73 ASP A C 1
ATOM 551 O O . ASP A 1 73 ? -2.934 18.5 13.953 1 76.75 73 ASP A O 1
ATOM 555 N N . HIS A 1 74 ? -4.195 19.359 15.594 1 74.69 74 HIS A N 1
ATOM 556 C CA . HIS A 1 74 ? -3.674 18.406 16.547 1 74.69 74 HIS A CA 1
ATOM 557 C C . HIS A 1 74 ? -4.234 17 16.297 1 74.69 74 HIS A C 1
ATOM 559 O O . HIS A 1 74 ? -3.742 16.016 16.859 1 74.69 74 HIS A O 1
ATOM 565 N N . GLN A 1 75 ? -5.219 16.859 15.398 1 81.31 75 GLN A N 1
ATOM 566 C CA . GLN A 1 75 ? -5.832 15.562 15.117 1 81.31 75 GLN A CA 1
ATOM 567 C C . GLN A 1 75 ? -5.531 15.109 13.688 1 81.31 75 GLN A C 1
ATOM 569 O O . GLN A 1 75 ? -5.832 13.977 13.32 1 81.31 75 GLN A O 1
ATOM 574 N N . ARG A 1 76 ? -4.852 15.938 12.93 1 82.94 76 ARG A N 1
ATOM 575 C CA . ARG A 1 76 ? -4.633 15.648 11.516 1 82.94 76 ARG A CA 1
ATOM 576 C C . ARG A 1 76 ? -3.699 14.461 11.336 1 82.94 76 ARG A C 1
ATOM 578 O O . ARG A 1 76 ? -3.938 13.602 10.484 1 82.94 76 ARG A O 1
ATOM 585 N N . SER A 1 77 ? -2.701 14.477 12.117 1 79.81 77 SER A N 1
ATOM 586 C CA . SER A 1 77 ? -1.735 13.383 12.016 1 79.81 77 SER A CA 1
ATOM 587 C C . SER A 1 77 ? -2.389 12.039 12.312 1 79.81 77 SER A C 1
ATOM 589 O O . SER A 1 77 ? -2.186 11.07 11.578 1 79.81 77 SER A O 1
ATOM 591 N N . LEU A 1 78 ? -3.225 12 13.32 1 82.25 78 LEU A N 1
ATOM 592 C CA . LEU A 1 78 ? -3.896 10.758 13.695 1 82.25 78 LEU A CA 1
ATOM 593 C C . LEU A 1 78 ? -4.895 10.336 12.625 1 82.25 78 LEU A C 1
ATOM 595 O O . LEU A 1 78 ? -4.977 9.156 12.273 1 82.25 78 LEU A O 1
ATOM 599 N N . ALA A 1 79 ? -5.633 11.266 12.172 1 86.12 79 ALA A N 1
ATOM 600 C CA . ALA A 1 79 ? -6.59 10.977 11.109 1 86.12 79 ALA A CA 1
ATOM 601 C C . ALA A 1 79 ? -5.891 10.367 9.898 1 86.12 79 ALA A C 1
ATOM 603 O O . ALA A 1 79 ? -6.383 9.406 9.305 1 86.12 79 ALA A O 1
ATOM 604 N N . ASN A 1 80 ? -4.746 10.883 9.555 1 85.25 80 ASN A N 1
ATOM 605 C CA . ASN A 1 80 ? -3.977 10.359 8.43 1 85.25 80 ASN A CA 1
ATOM 606 C C . ASN A 1 80 ? -3.475 8.945 8.695 1 85.25 80 ASN A C 1
ATOM 608 O O . ASN A 1 80 ? -3.596 8.07 7.836 1 85.25 80 ASN A O 1
ATOM 612 N N . VAL A 1 81 ? -2.947 8.75 9.828 1 82 81 VAL A N 1
ATOM 613 C CA . VAL A 1 81 ? -2.4 7.445 10.18 1 82 81 VAL A CA 1
ATOM 614 C C . VAL A 1 81 ? -3.506 6.395 10.133 1 82 81 VAL A C 1
ATOM 616 O O . VAL A 1 81 ? -3.312 5.305 9.586 1 82 81 VAL A O 1
ATOM 619 N N . LEU A 1 82 ? -4.641 6.688 10.68 1 86.25 82 LEU A N 1
ATOM 620 C CA . LEU A 1 82 ? -5.75 5.742 10.711 1 86.25 82 LEU A CA 1
ATOM 621 C C . LEU A 1 82 ? -6.219 5.406 9.297 1 86.25 82 LEU A C 1
ATOM 623 O O . LEU A 1 82 ? -6.527 4.254 8.992 1 86.25 82 LEU A O 1
ATOM 627 N N . THR A 1 83 ? -6.266 6.387 8.477 1 87.94 83 THR A N 1
ATOM 628 C CA . THR A 1 83 ? -6.656 6.133 7.09 1 87.94 83 THR A CA 1
ATOM 629 C C . THR A 1 83 ? -5.625 5.25 6.391 1 87.94 83 THR A C 1
ATOM 631 O O . THR A 1 83 ? -5.984 4.324 5.668 1 87.94 83 THR A O 1
ATOM 634 N N . PHE A 1 84 ? -4.406 5.449 6.668 1 83.19 84 PHE A N 1
ATOM 635 C CA . PHE A 1 84 ? -3.371 4.691 5.973 1 83.19 84 PHE A CA 1
ATOM 636 C C . PHE A 1 84 ? -3.307 3.26 6.496 1 83.19 84 PHE A C 1
ATOM 638 O O . PHE A 1 84 ? -2.91 2.348 5.766 1 83.19 84 PHE A O 1
ATOM 645 N N . ILE A 1 85 ? -3.715 3.066 7.734 1 85.31 85 ILE A N 1
ATOM 646 C CA . ILE A 1 85 ? -3.807 1.709 8.266 1 85.31 85 ILE A CA 1
ATOM 647 C C . ILE A 1 85 ? -4.898 0.94 7.523 1 85.31 85 ILE A C 1
ATOM 649 O O . ILE A 1 85 ? -4.859 -0.29 7.449 1 85.31 85 ILE A O 1
ATOM 653 N N . ALA A 1 86 ? -5.812 1.665 6.965 1 89.88 86 ALA A N 1
ATOM 654 C CA . ALA A 1 86 ? -6.875 1.029 6.184 1 89.88 86 ALA A CA 1
ATOM 655 C C . ALA A 1 86 ? -6.312 0.391 4.914 1 89.88 86 ALA A C 1
ATOM 657 O O . ALA A 1 86 ? -6.941 -0.49 4.328 1 89.88 86 ALA A O 1
ATOM 658 N N . ASN A 1 87 ? -5.141 0.841 4.492 1 88.88 87 ASN A N 1
ATOM 659 C CA . ASN A 1 87 ? -4.5 0.255 3.32 1 88.88 87 ASN A CA 1
ATOM 660 C C . ASN A 1 87 ? -4.125 -1.205 3.559 1 88.88 87 ASN A C 1
ATOM 662 O O . ASN A 1 87 ? -4.648 -2.102 2.895 1 88.88 87 ASN A O 1
ATOM 666 N N . PRO A 1 88 ? -3.268 -1.482 4.574 1 88.25 88 PRO A N 1
ATOM 667 C CA . PRO A 1 88 ? -2.984 -2.902 4.789 1 88.25 88 PRO A CA 1
ATOM 668 C C . PRO A 1 88 ? -4.227 -3.703 5.172 1 88.25 88 PRO A C 1
ATOM 670 O O . PRO A 1 88 ? -4.328 -4.887 4.848 1 88.25 88 PRO A O 1
ATOM 673 N N . LEU A 1 89 ? -5.188 -3.146 5.809 1 89.88 89 LEU A N 1
ATOM 674 C CA . LEU A 1 89 ? -6.441 -3.844 6.082 1 89.88 89 LEU A CA 1
ATOM 675 C C . LEU A 1 89 ? -7.156 -4.203 4.785 1 89.88 89 LEU A C 1
ATOM 677 O O . LEU A 1 89 ? -7.738 -5.285 4.672 1 89.88 89 LEU A O 1
ATOM 681 N N . GLY A 1 90 ? -7.117 -3.307 3.879 1 92.25 90 GLY A N 1
ATOM 682 C CA . GLY A 1 90 ? -7.645 -3.598 2.555 1 92.25 90 GLY A CA 1
ATOM 683 C C . GLY A 1 90 ? -6.922 -4.738 1.864 1 92.25 90 GLY A C 1
ATOM 684 O O . GLY A 1 90 ? -7.555 -5.598 1.243 1 92.25 90 GLY A O 1
ATOM 685 N N . VAL A 1 91 ? -5.648 -4.707 2.014 1 89.19 91 VAL A N 1
ATOM 686 C CA . VAL A 1 91 ? -4.844 -5.777 1.434 1 89.19 91 VAL A CA 1
ATOM 687 C C . VAL A 1 91 ? -5.266 -7.121 2.025 1 89.19 91 VAL A C 1
ATOM 689 O O . VAL A 1 91 ? -5.418 -8.102 1.298 1 89.19 91 VAL A O 1
ATOM 692 N N . VAL A 1 92 ? -5.441 -7.137 3.342 1 88.69 92 VAL A N 1
ATOM 693 C CA . VAL A 1 92 ? -5.875 -8.359 4.008 1 88.69 92 VAL A CA 1
ATOM 694 C C . VAL A 1 92 ? -7.203 -8.828 3.416 1 88.69 92 VAL A C 1
ATOM 696 O O . VAL A 1 92 ? -7.316 -9.969 2.949 1 88.69 92 VAL A O 1
ATOM 699 N N . PHE A 1 93 ? -8.102 -8.023 3.352 1 90.5 93 PHE A N 1
ATOM 700 C CA . PHE A 1 93 ? -9.438 -8.367 2.877 1 90.5 93 PHE A CA 1
ATOM 701 C C . PHE A 1 93 ? -9.406 -8.742 1.401 1 90.5 93 PHE A C 1
ATOM 703 O O . PHE A 1 93 ? -10.062 -9.703 0.987 1 90.5 93 PHE A O 1
ATOM 710 N N . GLY A 1 94 ? -8.672 -8.023 0.641 1 92 94 GLY A N 1
ATOM 711 C CA . GLY A 1 94 ? -8.609 -8.25 -0.794 1 92 94 GLY A CA 1
ATOM 712 C C . GLY A 1 94 ? -7.945 -9.57 -1.161 1 92 94 GLY A C 1
ATOM 713 O O . GLY A 1 94 ? -8.383 -10.25 -2.086 1 92 94 GLY A O 1
ATOM 714 N N . THR A 1 95 ? -6.945 -9.945 -0.449 1 88.94 95 THR A N 1
ATOM 715 C CA . THR A 1 95 ? -6.156 -11.109 -0.844 1 88.94 95 THR A CA 1
ATOM 716 C C . THR A 1 95 ? -6.777 -12.391 -0.297 1 88.94 95 THR A C 1
ATOM 718 O O . THR A 1 95 ? -6.445 -13.492 -0.749 1 88.94 95 THR A O 1
ATOM 721 N N . ILE A 1 96 ? -7.684 -12.219 0.619 1 88.31 96 ILE A N 1
ATOM 722 C CA . ILE A 1 96 ? -8.383 -13.391 1.126 1 88.31 96 ILE A CA 1
ATOM 723 C C . ILE A 1 96 ? -9.445 -13.836 0.12 1 88.31 96 ILE A C 1
ATOM 725 O O . ILE A 1 96 ? -9.727 -15.031 -0.012 1 88.31 96 ILE A O 1
ATOM 729 N N . VAL A 1 97 ? -10 -12.992 -0.633 1 89.44 97 VAL A N 1
ATOM 730 C CA . VAL A 1 97 ? -11.148 -13.234 -1.494 1 89.44 97 VAL A CA 1
ATOM 731 C C . VAL A 1 97 ? -10.789 -14.273 -2.555 1 89.44 97 VAL A C 1
ATOM 733 O O . VAL A 1 97 ? -11.5 -15.266 -2.729 1 89.44 97 VAL A O 1
ATOM 736 N N . PRO A 1 98 ? -9.664 -14.109 -3.26 1 86.06 98 PRO A N 1
ATOM 737 C CA . PRO A 1 98 ? -9.32 -15.117 -4.266 1 86.06 98 PRO A CA 1
ATOM 738 C C . PRO A 1 98 ? -9.125 -16.516 -3.662 1 86.06 98 PRO A C 1
ATOM 740 O O . PRO A 1 98 ? -9.438 -17.516 -4.309 1 86.06 98 PRO A O 1
ATOM 743 N N . SER A 1 99 ? -8.609 -16.547 -2.439 1 83.88 99 SER A N 1
ATOM 744 C CA . SER A 1 99 ? -8.352 -17.828 -1.796 1 83.88 99 SER A CA 1
ATOM 745 C C . SER A 1 99 ? -9.648 -18.547 -1.45 1 83.88 99 SER A C 1
ATOM 747 O O . SER A 1 99 ? -9.648 -19.75 -1.19 1 83.88 99 SER A O 1
ATOM 749 N N . LEU A 1 100 ? -10.688 -17.844 -1.466 1 85.88 100 LEU A N 1
ATOM 750 C CA . LEU A 1 100 ? -12 -18.453 -1.241 1 85.88 100 LEU A CA 1
ATOM 751 C C . LEU A 1 100 ? -12.5 -19.141 -2.502 1 85.88 100 LEU A C 1
ATOM 753 O O . LEU A 1 100 ? -13.32 -20.062 -2.424 1 85.88 100 LEU A O 1
ATOM 757 N N . TYR A 1 101 ? -12.031 -18.734 -3.631 1 86.06 101 TYR A N 1
ATOM 758 C CA . TYR A 1 101 ? -12.539 -19.25 -4.898 1 86.06 101 TYR A CA 1
ATOM 759 C C . TYR A 1 101 ? -11.531 -20.203 -5.539 1 86.06 101 TYR A C 1
ATOM 761 O O . TYR A 1 101 ? -11.906 -21.078 -6.32 1 86.06 101 TYR A O 1
ATOM 769 N N . PHE A 1 102 ? -10.281 -19.938 -5.246 1 82.75 102 PHE A N 1
ATOM 770 C CA . PHE A 1 102 ? -9.234 -20.75 -5.848 1 82.75 102 PHE A CA 1
ATOM 771 C C . PHE A 1 102 ? -8.406 -21.438 -4.77 1 82.75 102 PHE A C 1
ATOM 773 O O . PHE A 1 102 ? -8.062 -20.828 -3.754 1 82.75 102 PHE A O 1
ATOM 780 N N . ASN A 1 103 ? -8.266 -22.672 -4.957 1 75 103 ASN A N 1
ATOM 781 C CA . ASN A 1 103 ? -7.465 -23.469 -4.027 1 75 103 ASN A CA 1
ATOM 782 C C . ASN A 1 103 ? -6.805 -24.656 -4.727 1 75 103 ASN A C 1
ATOM 784 O O . ASN A 1 103 ? -6.707 -24.688 -5.957 1 75 103 ASN A O 1
ATOM 788 N N . GLY A 1 104 ? -6.172 -25.453 -3.916 1 66.56 104 GLY A N 1
ATOM 789 C CA . GLY A 1 104 ? -5.492 -26.609 -4.465 1 66.56 104 GLY A CA 1
ATOM 790 C C . GLY A 1 104 ? -6.387 -27.469 -5.352 1 66.56 104 GLY A C 1
ATOM 791 O O . GLY A 1 104 ? -5.93 -28.031 -6.344 1 66.56 104 GLY A O 1
ATOM 792 N N . SER A 1 105 ? -7.625 -27.5 -5.113 1 68.69 105 SER A N 1
ATOM 793 C CA . SER A 1 105 ? -8.539 -28.359 -5.871 1 68.69 105 SER A CA 1
ATOM 794 C C . SER A 1 105 ? -9.148 -27.594 -7.047 1 68.69 105 SER A C 1
ATOM 796 O O . SER A 1 105 ? -9.477 -28.203 -8.07 1 68.69 105 SER A O 1
ATOM 798 N N . VAL A 1 106 ? -9.281 -26.375 -6.898 1 69.75 106 VAL A N 1
ATOM 799 C CA . VAL A 1 106 ? -9.859 -25.531 -7.945 1 69.75 106 VAL A CA 1
ATOM 800 C C . VAL A 1 106 ? -8.789 -24.609 -8.516 1 69.75 106 VAL A C 1
ATOM 802 O O . VAL A 1 106 ? -8.438 -23.594 -7.902 1 69.75 106 VAL A O 1
ATOM 805 N N . ARG A 1 107 ? -8.398 -25.062 -9.633 1 70.5 107 ARG A N 1
ATOM 806 C CA . ARG A 1 107 ? -7.332 -24.297 -10.266 1 70.5 107 ARG A CA 1
ATOM 807 C C . ARG A 1 107 ? -7.887 -23.078 -10.992 1 70.5 107 ARG A C 1
ATOM 809 O O . ARG A 1 107 ? -9.023 -23.094 -11.477 1 70.5 107 ARG A O 1
ATOM 816 N N . LEU A 1 108 ? -7.133 -22.094 -10.945 1 71.25 108 LEU A N 1
ATOM 817 C CA . LEU A 1 108 ? -7.48 -20.875 -11.672 1 71.25 108 LEU A CA 1
ATOM 818 C C . LEU A 1 108 ? -7.492 -21.141 -13.172 1 71.25 108 LEU A C 1
ATOM 820 O O . LEU A 1 108 ? -6.457 -21.469 -13.758 1 71.25 108 LEU A O 1
ATOM 824 N N . GLU A 1 109 ? -8.758 -21.312 -13.656 1 66.56 109 GLU A N 1
ATOM 825 C CA . GLU A 1 109 ? -8.938 -21.422 -15.094 1 66.56 109 GLU A CA 1
ATOM 826 C C . GLU A 1 109 ? -9.719 -20.234 -15.656 1 66.56 109 GLU A C 1
ATOM 828 O O . GLU A 1 109 ? -10.75 -19.859 -15.109 1 66.56 109 GLU A O 1
ATOM 833 N N . ARG A 1 110 ? -9.25 -19.703 -16.609 1 61.81 110 ARG A N 1
ATOM 834 C CA . ARG A 1 110 ? -9.797 -18.5 -17.219 1 61.81 110 ARG A CA 1
ATOM 835 C C . ARG A 1 110 ? -11.258 -18.688 -17.594 1 61.81 110 ARG A C 1
ATOM 837 O O . ARG A 1 110 ? -12.055 -17.75 -17.531 1 61.81 110 ARG A O 1
ATOM 844 N N . TYR A 1 111 ? -11.516 -19.844 -17.938 1 63.72 111 TYR A N 1
ATOM 845 C CA . TYR A 1 111 ? -12.867 -20.109 -18.422 1 63.72 111 TYR A CA 1
ATOM 846 C C . TYR A 1 111 ? -13.75 -20.672 -17.328 1 63.72 111 TYR A C 1
ATOM 848 O O . TYR A 1 111 ? -14.914 -21 -17.562 1 63.72 111 TYR A O 1
ATOM 856 N N . SER A 1 112 ? -13.367 -20.391 -16.25 1 70.81 112 SER A N 1
ATOM 857 C CA . SER A 1 112 ? -14.094 -21.078 -15.18 1 70.81 112 SER A CA 1
ATOM 858 C C . SER A 1 112 ? -15.156 -20.172 -14.57 1 70.81 112 SER A C 1
ATOM 860 O O . SER A 1 112 ? -15.039 -18.938 -14.609 1 70.81 112 SER A O 1
ATOM 862 N N . TRP A 1 113 ? -16.172 -20.766 -14.227 1 80.75 113 TRP A N 1
ATOM 863 C CA . TRP A 1 113 ? -17.234 -20.125 -13.461 1 80.75 113 TRP A CA 1
ATOM 864 C C . TRP A 1 113 ? -16.688 -19.516 -12.18 1 80.75 113 TRP A C 1
ATOM 866 O O . TRP A 1 113 ? -17.203 -18.5 -11.695 1 80.75 113 TRP A O 1
ATOM 876 N N . HIS A 1 114 ? -15.625 -19.984 -11.781 1 83.62 114 HIS A N 1
ATOM 877 C CA . HIS A 1 114 ? -15.023 -19.484 -10.547 1 83.62 114 HIS A CA 1
ATOM 878 C C . HIS A 1 114 ? -14.398 -18.109 -10.75 1 83.62 114 HIS A C 1
ATOM 880 O O . HIS A 1 114 ? -14.414 -17.281 -9.844 1 83.62 114 HIS A O 1
ATOM 886 N N . MET A 1 115 ? -13.961 -17.938 -11.969 1 87.12 115 MET A N 1
ATOM 887 C CA . MET A 1 115 ? -13.414 -16.625 -12.273 1 87.12 115 MET A CA 1
ATOM 888 C C . MET A 1 115 ? -14.523 -15.57 -12.281 1 87.12 115 MET A C 1
ATOM 890 O O . MET A 1 115 ? -14.328 -14.445 -11.812 1 87.12 115 MET A O 1
ATOM 894 N N . PHE A 1 116 ? -15.625 -15.953 -12.773 1 88.12 116 PHE A N 1
ATOM 895 C CA . PHE A 1 116 ? -16.781 -15.055 -12.797 1 88.12 116 PHE A CA 1
ATOM 896 C C . PHE A 1 116 ? -17.219 -14.719 -11.375 1 88.12 116 PHE A C 1
ATOM 898 O O . PHE A 1 116 ? -17.484 -13.555 -11.062 1 88.12 116 PHE A O 1
ATOM 905 N N . GLU A 1 117 ? -17.312 -15.695 -10.531 1 90.12 117 GLU A N 1
ATOM 906 C CA . GLU A 1 117 ? -17.719 -15.484 -9.148 1 90.12 117 GLU A CA 1
ATOM 907 C C . GLU A 1 117 ? -16.734 -14.586 -8.398 1 90.12 117 GLU A C 1
ATOM 909 O O . GLU A 1 117 ? -17.141 -13.742 -7.605 1 90.12 117 GLU A O 1
ATOM 914 N N . PHE A 1 118 ? -15.5 -14.844 -8.648 1 92.31 118 PHE A N 1
ATOM 915 C CA . PHE A 1 118 ? -14.469 -14.023 -8.031 1 92.31 118 PHE A CA 1
ATOM 916 C C . PHE A 1 118 ? -14.633 -12.562 -8.438 1 92.31 118 PHE A C 1
ATOM 918 O O . PHE A 1 118 ? -14.711 -11.68 -7.578 1 92.31 118 PHE A O 1
ATOM 925 N N . ASN A 1 119 ? -14.742 -12.289 -9.758 1 92.75 119 ASN A N 1
ATOM 926 C CA . ASN A 1 119 ? -14.867 -10.922 -10.25 1 92.75 119 ASN A CA 1
ATOM 927 C C . ASN A 1 119 ? -16.172 -10.281 -9.789 1 92.75 119 ASN A C 1
ATOM 929 O O . ASN A 1 119 ? -16.219 -9.086 -9.5 1 92.75 119 ASN A O 1
ATOM 933 N N . ALA A 1 120 ? -17.188 -11.023 -9.734 1 93.06 120 ALA A N 1
ATOM 934 C CA . ALA A 1 120 ? -18.469 -10.523 -9.258 1 93.06 120 ALA A CA 1
ATOM 935 C C . ALA A 1 120 ? -18.391 -10.102 -7.793 1 93.06 120 ALA A C 1
ATOM 937 O O . ALA A 1 120 ? -18.938 -9.07 -7.402 1 93.06 120 ALA A O 1
ATOM 938 N N . SER A 1 121 ? -17.75 -10.883 -6.988 1 93.69 121 SER A N 1
ATOM 939 C CA . SER A 1 121 ? -17.562 -10.531 -5.582 1 93.69 121 SER A CA 1
ATOM 940 C C . SER A 1 121 ? -16.781 -9.234 -5.43 1 93.69 121 SER A C 1
ATOM 942 O O . SER A 1 121 ? -17.094 -8.406 -4.574 1 93.69 121 SER A O 1
ATOM 944 N N . MET A 1 122 ? -15.766 -9.117 -6.223 1 94.25 122 MET A N 1
ATOM 945 C CA . MET A 1 122 ? -14.984 -7.883 -6.211 1 94.25 122 MET A CA 1
ATOM 946 C C . MET A 1 122 ? -15.844 -6.695 -6.637 1 94.25 122 MET A C 1
ATOM 948 O O . MET A 1 122 ? -15.695 -5.594 -6.098 1 94.25 122 MET A O 1
ATOM 952 N N . ALA A 1 123 ? -16.688 -6.91 -7.578 1 93.81 123 ALA A N 1
ATOM 953 C CA . ALA A 1 123 ? -17.562 -5.852 -8.062 1 93.81 123 ALA A CA 1
ATOM 954 C C . ALA A 1 123 ? -18.547 -5.414 -6.98 1 93.81 123 ALA A C 1
ATOM 956 O O . ALA A 1 123 ? -18.938 -4.246 -6.914 1 93.81 123 ALA A O 1
ATOM 957 N N . VAL A 1 124 ? -18.953 -6.332 -6.156 1 94.25 124 VAL A N 1
ATOM 958 C CA . VAL A 1 124 ? -19.828 -5.992 -5.035 1 94.25 124 VAL A CA 1
ATOM 959 C C . VAL A 1 124 ? -19.109 -5 -4.117 1 94.25 124 VAL A C 1
ATOM 961 O O . VAL A 1 124 ? -19.703 -4.004 -3.691 1 94.25 124 VAL A O 1
ATOM 964 N N . MET A 1 125 ? -17.906 -5.254 -3.867 1 93.38 125 MET A N 1
ATOM 965 C CA . MET A 1 125 ? -17.125 -4.371 -3 1 93.38 125 MET A CA 1
ATOM 966 C C . MET A 1 125 ? -17.031 -2.969 -3.596 1 93.38 125 MET A C 1
ATOM 968 O O . MET A 1 125 ? -17.188 -1.976 -2.881 1 93.38 125 MET A O 1
ATOM 972 N N . THR A 1 126 ? -16.766 -2.93 -4.875 1 94.81 126 THR A N 1
ATOM 973 C CA . THR A 1 126 ? -16.625 -1.622 -5.504 1 94.81 126 THR A CA 1
ATOM 974 C C . THR A 1 126 ? -17.984 -0.926 -5.617 1 94.81 126 THR A C 1
ATOM 976 O O . THR A 1 126 ? -18.047 0.304 -5.598 1 94.81 126 THR A O 1
ATOM 979 N N . THR A 1 127 ? -19.047 -1.687 -5.734 1 93.75 127 THR A N 1
ATOM 980 C CA . THR A 1 127 ? -20.375 -1.105 -5.73 1 93.75 127 THR A CA 1
ATOM 981 C C . THR A 1 127 ? -20.688 -0.45 -4.387 1 93.75 127 THR A C 1
ATOM 983 O O . THR A 1 127 ? -21.203 0.663 -4.336 1 93.75 127 THR A O 1
ATOM 986 N N . ILE A 1 128 ? -20.328 -1.124 -3.352 1 93.5 128 ILE A N 1
ATOM 987 C CA . ILE A 1 128 ? -20.531 -0.59 -2.008 1 93.5 128 ILE A CA 1
ATOM 988 C C . ILE A 1 128 ? -19.781 0.735 -1.862 1 93.5 128 ILE A C 1
ATOM 990 O O . ILE A 1 128 ? -20.344 1.718 -1.369 1 93.5 128 ILE A O 1
ATOM 994 N N . THR A 1 129 ? -18.531 0.737 -2.289 1 93.69 129 THR A N 1
ATOM 995 C CA . THR A 1 129 ? -17.734 1.96 -2.162 1 93.69 129 THR A CA 1
ATOM 996 C C . THR A 1 129 ? -18.344 3.078 -3.01 1 93.69 129 THR A C 1
ATOM 998 O O . THR A 1 129 ? -18.328 4.242 -2.607 1 93.69 129 THR A O 1
ATOM 1001 N N . PHE A 1 130 ? -18.797 2.717 -4.156 1 92.5 130 PHE A N 1
ATOM 1002 C CA . PHE A 1 130 ? -19.422 3.699 -5.027 1 92.5 130 PHE A CA 1
ATOM 1003 C C . PHE A 1 130 ? -20.672 4.293 -4.367 1 92.5 130 PHE A C 1
ATOM 1005 O O . PHE A 1 130 ? -20.828 5.512 -4.336 1 92.5 130 PHE A O 1
ATOM 1012 N N . VAL A 1 131 ? -21.5 3.496 -3.814 1 91.5 131 VAL A N 1
ATOM 1013 C CA . VAL A 1 131 ? -22.734 3.938 -3.158 1 91.5 131 VAL A CA 1
ATOM 1014 C C . VAL A 1 131 ? -22.391 4.793 -1.941 1 91.5 131 VAL A C 1
ATOM 1016 O O . VAL A 1 131 ? -23 5.848 -1.725 1 91.5 131 VAL A O 1
ATOM 1019 N N . LEU A 1 132 ? -21.391 4.383 -1.138 1 90.44 132 LEU A N 1
ATOM 1020 C CA . LEU A 1 132 ? -20.969 5.152 0.027 1 90.44 132 LEU A CA 1
ATOM 1021 C C . LEU A 1 132 ? -20.5 6.543 -0.383 1 90.44 132 LEU A C 1
ATOM 1023 O O . LEU A 1 132 ? -20.719 7.516 0.341 1 90.44 132 LEU A O 1
ATOM 1027 N N . SER A 1 133 ? -19.828 6.578 -1.504 1 88.38 133 SER A N 1
ATOM 1028 C CA . SER A 1 133 ? -19.281 7.852 -1.96 1 88.38 133 SER A CA 1
ATOM 1029 C C . SER A 1 133 ? -20.391 8.836 -2.309 1 88.38 133 SER A C 1
ATOM 1031 O O . SER A 1 133 ? -20.172 10.047 -2.312 1 88.38 133 SER A O 1
ATOM 1033 N N . LEU A 1 134 ? -21.594 8.359 -2.623 1 85.38 134 LEU A N 1
ATOM 1034 C CA . LEU A 1 134 ? -22.719 9.227 -2.955 1 85.38 134 LEU A CA 1
ATOM 1035 C C . LEU A 1 134 ? -23.234 9.953 -1.718 1 85.38 134 LEU A C 1
ATOM 1037 O O . LEU A 1 134 ? -23.938 10.969 -1.831 1 85.38 134 LEU A O 1
ATOM 1041 N N . PHE A 1 135 ? -22.844 9.531 -0.541 1 84.38 135 PHE A N 1
ATOM 1042 C CA . PHE A 1 135 ? -23.297 10.133 0.705 1 84.38 135 PHE A CA 1
ATOM 1043 C C . PHE A 1 135 ? -22.297 11.164 1.213 1 84.38 135 PHE A C 1
ATOM 1045 O O . PHE A 1 135 ? -22.484 11.742 2.281 1 84.38 135 PHE A O 1
ATOM 1052 N N . VAL A 1 136 ? -21.25 11.273 0.508 1 79.38 136 VAL A N 1
ATOM 1053 C CA . VAL A 1 136 ? -20.281 12.297 0.903 1 79.38 136 VAL A CA 1
ATOM 1054 C C . VAL A 1 136 ? -20.906 13.68 0.715 1 79.38 136 VAL A C 1
ATOM 1056 O O . VAL A 1 136 ? -21.469 13.977 -0.34 1 79.38 136 VAL A O 1
ATOM 1059 N N . ARG A 1 137 ? -21.109 14.414 1.936 1 65.31 137 ARG A N 1
ATOM 1060 C CA . ARG A 1 137 ? -21.734 15.727 1.898 1 65.31 137 ARG A CA 1
ATOM 1061 C C . ARG A 1 137 ? -20.719 16.797 1.495 1 65.31 137 ARG A C 1
ATOM 1063 O O . ARG A 1 137 ? -19.516 16.641 1.725 1 65.31 137 ARG A O 1
ATOM 1070 N N . GLN A 1 138 ? -21 17.766 0.648 1 58.94 138 GLN A N 1
ATOM 1071 C CA . GLN A 1 138 ? -20.188 18.906 0.258 1 58.94 138 GLN A CA 1
ATOM 1072 C C . GLN A 1 138 ? -19.625 19.625 1.48 1 58.94 138 GLN A C 1
ATOM 1074 O O . GLN A 1 138 ? -18.906 20.609 1.348 1 58.94 138 GLN A O 1
ATOM 1079 N N . GLY A 1 139 ? -19.578 19.047 2.775 1 51.06 139 GLY A N 1
ATOM 1080 C CA . GLY A 1 139 ? -19.734 19.797 4.016 1 51.06 139 GLY A CA 1
ATOM 1081 C C . GLY A 1 139 ? -18.406 20.25 4.594 1 51.06 139 GLY A C 1
ATOM 1082 O O . GLY A 1 139 ? -17.469 19.469 4.738 1 51.06 139 GLY A O 1
ATOM 1083 N N . ALA A 1 140 ? -17.75 21.391 4.137 1 52.88 140 ALA A N 1
ATOM 1084 C CA . ALA A 1 140 ? -16.828 21.984 5.102 1 52.88 140 ALA A CA 1
ATOM 1085 C C . ALA A 1 140 ? -17.453 22.047 6.492 1 52.88 140 ALA A C 1
ATOM 1087 O O . ALA A 1 140 ? -18.672 22.188 6.633 1 52.88 140 ALA A O 1
ATOM 1088 N N . PRO A 1 141 ? -16.688 21.562 7.484 1 54.25 141 PRO A N 1
ATOM 1089 C CA . PRO A 1 141 ? -17.297 21.844 8.789 1 54.25 141 PRO A CA 1
ATOM 1090 C C . PRO A 1 141 ? -17.781 23.281 8.914 1 54.25 141 PRO A C 1
ATOM 1092 O O . PRO A 1 141 ? -17.266 24.172 8.234 1 54.25 141 PRO A O 1
ATOM 1095 N N . PRO A 1 142 ? -18.969 23.641 9.414 1 46.91 142 PRO A N 1
ATOM 1096 C CA . PRO A 1 142 ? -19.469 25 9.578 1 46.91 142 PRO A CA 1
ATOM 1097 C C . PRO A 1 142 ? -18.422 25.953 10.141 1 46.91 142 PRO A C 1
ATOM 1099 O O . PRO A 1 142 ? -18.484 27.172 9.914 1 46.91 142 PRO A O 1
ATOM 1102 N N . SER A 1 143 ? -17.578 25.656 11.25 1 43.69 143 SER A N 1
ATOM 1103 C CA . SER A 1 143 ? -16.625 26.578 11.844 1 43.69 143 SER A CA 1
ATOM 1104 C C . SER A 1 143 ? -15.234 26.406 11.227 1 43.69 143 SER A C 1
ATOM 1106 O O . SER A 1 143 ? -14.75 25.297 11.07 1 43.69 143 SER A O 1
ATOM 1108 N N . PRO A 1 144 ? -14.781 27.391 10.547 1 42.91 144 PRO A N 1
ATOM 1109 C CA . PRO A 1 144 ? -13.484 27.359 9.875 1 42.91 144 PRO A CA 1
ATOM 1110 C C . PRO A 1 144 ? -12.398 26.688 10.727 1 42.91 144 PRO A C 1
ATOM 1112 O O . PRO A 1 144 ? -12.219 27.062 11.891 1 42.91 144 PRO A O 1
ATOM 1115 N N . PRO A 1 145 ? -12.109 25.453 10.648 1 44.84 145 PRO A N 1
ATOM 1116 C CA . PRO A 1 145 ? -11.094 24.984 11.602 1 44.84 145 PRO A CA 1
ATOM 1117 C C . PRO A 1 145 ? -9.992 26.016 11.844 1 44.84 145 PRO A C 1
ATOM 1119 O O . PRO A 1 145 ? -9.977 27.062 11.203 1 44.84 145 PRO A O 1
ATOM 1122 N N . SER A 1 146 ? -8.562 25.734 11.977 1 40.72 146 SER A N 1
ATOM 1123 C CA . SER A 1 146 ? -7.527 26.719 12.312 1 40.72 146 SER A CA 1
ATOM 1124 C C . SER A 1 146 ? -7.34 27.734 11.188 1 40.72 146 SER A C 1
ATOM 1126 O O . SER A 1 146 ? -7.648 27.438 10.031 1 40.72 146 SER A O 1
ATOM 1128 N N . ALA A 1 147 ? -7.254 29.141 11.516 1 39.12 147 ALA A N 1
ATOM 1129 C CA . ALA A 1 147 ? -6.922 30.391 10.844 1 39.12 147 ALA A CA 1
ATOM 1130 C C . ALA A 1 147 ? -6.043 30.141 9.617 1 39.12 147 ALA A C 1
ATOM 1132 O O . ALA A 1 147 ? -5.93 31 8.742 1 39.12 147 ALA A O 1
ATOM 1133 N N . SER A 1 148 ? -5.332 29.047 9.594 1 37.91 148 SER A N 1
ATOM 1134 C CA . SER A 1 148 ? -4.285 28.906 8.586 1 37.91 148 SER A CA 1
ATOM 1135 C C . SER A 1 148 ? -4.871 28.562 7.223 1 37.91 148 SER A C 1
ATOM 1137 O O . SER A 1 148 ? -4.148 28.484 6.227 1 37.91 148 SER A O 1
ATOM 1139 N N . SER A 1 149 ? -6.109 28.125 7.16 1 38.38 149 SER A N 1
ATOM 1140 C CA . SER A 1 149 ? -6.715 27.797 5.875 1 38.38 149 SER A CA 1
ATOM 1141 C C . SER A 1 149 ? -7.039 29.047 5.074 1 38.38 149 SER A C 1
ATOM 1143 O O . SER A 1 149 ? -7.387 28.969 3.895 1 38.38 149 SER A O 1
ATOM 1145 N N . GLU A 1 150 ? -7.363 30.141 5.773 1 36.75 150 GLU A N 1
ATOM 1146 C CA . GLU A 1 150 ? -7.781 31.375 5.109 1 36.75 150 GLU A CA 1
ATOM 1147 C C . GLU A 1 150 ? -6.703 31.891 4.156 1 36.75 150 GLU A C 1
ATOM 1149 O O . GLU A 1 150 ? -7 32.625 3.209 1 36.75 150 GLU A O 1
ATOM 1154 N N . ASN A 1 151 ? -5.379 31.922 4.629 1 34.53 151 ASN A N 1
ATOM 1155 C CA . ASN A 1 151 ? -4.418 32.688 3.848 1 34.53 151 ASN A CA 1
ATOM 1156 C C . ASN A 1 151 ? -3.969 31.938 2.6 1 34.53 151 ASN A C 1
ATOM 1158 O O . ASN A 1 151 ? -2.852 31.422 2.553 1 34.53 151 ASN A O 1
ATOM 1162 N N . HIS A 1 152 ? -4.609 30.953 2.174 1 42 152 HIS A N 1
ATOM 1163 C CA . HIS A 1 152 ? -4.238 30.562 0.821 1 42 152 HIS A CA 1
ATOM 1164 C C . HIS A 1 152 ? -4.078 31.781 -0.085 1 42 152 HIS A C 1
ATOM 1166 O O . HIS A 1 152 ? -5.031 32.188 -0.744 1 42 152 HIS A O 1
ATOM 1172 N N . SER A 1 153 ? -3.541 32.844 0.353 1 38.25 153 SER A N 1
ATOM 1173 C CA . SER A 1 153 ? -3.17 33.969 -0.474 1 38.25 153 SER A CA 1
ATOM 1174 C C . SER A 1 153 ? -2.682 33.531 -1.848 1 38.25 153 SER A C 1
ATOM 1176 O O . SER A 1 153 ? -2.246 32.375 -2.018 1 38.25 153 SER A O 1
ATOM 1178 N N . SER A 1 154 ? -2.918 34.281 -2.959 1 45.22 154 SER A N 1
ATOM 1179 C CA . SER A 1 154 ? -2.383 34.438 -4.309 1 45.22 154 SER A CA 1
ATOM 1180 C C . SER A 1 154 ? -0.958 33.906 -4.402 1 45.22 154 SER A C 1
ATOM 1182 O O . SER A 1 154 ? -0.465 33.625 -5.496 1 45.22 154 SER A O 1
ATOM 1184 N N . ASP A 1 155 ? -0.213 33.656 -3.252 1 48.53 155 ASP A N 1
ATOM 1185 C CA . ASP A 1 155 ? 1.225 33.438 -3.346 1 48.53 155 ASP A CA 1
ATOM 1186 C C . ASP A 1 155 ? 1.559 31.969 -3.096 1 48.53 155 ASP A C 1
ATOM 1188 O O . ASP A 1 155 ? 2.699 31.625 -2.766 1 48.53 155 ASP A O 1
ATOM 1192 N N . ALA A 1 156 ? 0.521 31.094 -3.016 1 56.62 156 ALA A N 1
ATOM 1193 C CA . ALA A 1 156 ? 0.895 29.703 -2.803 1 56.62 156 ALA A CA 1
ATOM 1194 C C . ALA A 1 156 ? 1.715 29.172 -3.975 1 56.62 156 ALA A C 1
ATOM 1196 O O . ALA A 1 156 ? 1.381 29.422 -5.137 1 56.62 156 ALA A O 1
ATOM 1197 N N . PRO A 1 157 ? 2.863 28.578 -3.697 1 61.72 157 PRO A N 1
ATOM 1198 C CA . PRO A 1 157 ? 3.703 28.047 -4.773 1 61.72 157 PRO A CA 1
ATOM 1199 C C . PRO A 1 157 ? 2.963 27.047 -5.66 1 61.72 157 PRO A C 1
ATOM 1201 O O . PRO A 1 157 ? 2 26.406 -5.219 1 61.72 157 PRO A O 1
ATOM 1204 N N . THR A 1 158 ? 3.322 27.156 -6.934 1 65.75 158 THR A N 1
ATOM 1205 C CA . THR A 1 158 ? 2.855 26.156 -7.895 1 65.75 158 THR A CA 1
ATOM 1206 C C . THR A 1 158 ? 3.188 24.75 -7.418 1 65.75 158 THR A C 1
ATOM 1208 O O . THR A 1 158 ? 4.07 24.562 -6.578 1 65.75 158 THR A O 1
ATOM 1211 N N . PHE A 1 159 ? 2.432 23.781 -7.801 1 72.38 159 PHE A N 1
ATOM 1212 C CA . PHE A 1 159 ? 2.605 22.375 -7.445 1 72.38 159 PHE A CA 1
ATOM 1213 C C . PHE A 1 159 ? 4.07 21.969 -7.547 1 72.38 159 PHE A C 1
ATOM 1215 O O . PHE A 1 159 ? 4.629 21.391 -6.613 1 72.38 159 PHE A O 1
ATOM 1222 N N . TRP A 1 160 ? 4.727 22.359 -8.641 1 74.62 160 TRP A N 1
ATOM 1223 C CA . TRP A 1 160 ? 6.102 21.938 -8.891 1 74.62 160 TRP A CA 1
ATOM 1224 C C . TRP A 1 160 ? 7.059 22.625 -7.926 1 74.62 160 TRP A C 1
ATOM 1226 O O . TRP A 1 160 ? 8.039 22.031 -7.469 1 74.62 160 TRP A O 1
ATOM 1236 N N . LYS A 1 161 ? 6.805 23.844 -7.66 1 78.38 161 LYS A N 1
ATOM 1237 C CA . LYS A 1 161 ? 7.633 24.562 -6.695 1 78.38 161 LYS A CA 1
ATOM 1238 C C . LYS A 1 161 ? 7.457 23.984 -5.289 1 78.38 161 LYS A C 1
ATOM 1240 O O . LYS A 1 161 ? 8.422 23.875 -4.535 1 78.38 161 LYS A O 1
ATOM 1245 N N . ALA A 1 162 ? 6.188 23.641 -5.074 1 77.81 162 ALA A N 1
ATOM 1246 C CA . ALA A 1 162 ? 5.898 23.047 -3.768 1 77.81 162 ALA A CA 1
ATOM 1247 C C . ALA A 1 162 ? 6.621 21.703 -3.598 1 77.81 162 ALA A C 1
ATOM 1249 O O . ALA A 1 162 ? 7.121 21.406 -2.514 1 77.81 162 ALA A O 1
ATOM 1250 N N . ILE A 1 163 ? 6.676 20.984 -4.668 1 83.62 163 ILE A N 1
ATOM 1251 C CA . ILE A 1 163 ? 7.418 19.734 -4.648 1 83.62 163 ILE A CA 1
ATOM 1252 C C . ILE A 1 163 ? 8.898 20.016 -4.395 1 83.62 163 ILE A C 1
ATOM 1254 O O . ILE A 1 163 ? 9.539 19.328 -3.598 1 83.62 163 ILE A O 1
ATOM 1258 N N . GLY A 1 164 ? 9.383 20.953 -5.098 1 86.38 164 GLY A N 1
ATOM 1259 C CA . GLY A 1 164 ? 10.773 21.344 -4.906 1 86.38 164 GLY A CA 1
ATOM 1260 C C . GLY A 1 164 ? 11.094 21.719 -3.471 1 86.38 164 GLY A C 1
ATOM 1261 O O . GLY A 1 164 ? 12.148 21.359 -2.951 1 86.38 164 GLY A O 1
ATOM 1262 N N . VAL A 1 165 ? 10.219 22.406 -2.867 1 84.5 165 VAL A N 1
ATOM 1263 C CA . VAL A 1 165 ? 10.398 22.828 -1.481 1 84.5 165 VAL A CA 1
ATOM 1264 C C . VAL A 1 165 ? 10.445 21.609 -0.57 1 84.5 165 VAL A C 1
ATOM 1266 O O . VAL A 1 165 ? 11.258 21.547 0.359 1 84.5 165 VAL A O 1
ATOM 1269 N N . CYS A 1 166 ? 9.594 20.672 -0.812 1 87.44 166 CYS A N 1
ATOM 1270 C CA . CYS A 1 166 ? 9.602 19.453 -0.008 1 87.44 166 CYS A CA 1
ATOM 1271 C C . CYS A 1 166 ? 10.93 18.719 -0.128 1 87.44 166 CYS A C 1
ATOM 1273 O O . CYS A 1 166 ? 11.477 18.25 0.87 1 87.44 166 CYS A O 1
ATOM 1275 N N . PHE A 1 167 ? 11.484 18.703 -1.338 1 91.19 167 PHE A N 1
ATOM 1276 C CA . PHE A 1 167 ? 12.695 17.938 -1.589 1 91.19 167 PHE A CA 1
ATOM 1277 C C . PHE A 1 167 ? 13.922 18.672 -1.056 1 91.19 167 PHE A C 1
ATOM 1279 O O . PHE A 1 167 ? 15.023 18.125 -1.031 1 91.19 167 PHE A O 1
ATOM 1286 N N . ARG A 1 168 ? 13.766 19.875 -0.663 1 89.19 168 ARG A N 1
ATOM 1287 C CA . ARG A 1 168 ? 14.867 20.625 -0.046 1 89.19 168 ARG A CA 1
ATOM 1288 C C . ARG A 1 168 ? 15 20.266 1.432 1 89.19 168 ARG A C 1
ATOM 1290 O O . ARG A 1 168 ? 16.031 20.547 2.049 1 89.19 168 ARG A O 1
ATOM 1297 N N . ASN A 1 169 ? 13.977 19.719 1.958 1 88 169 ASN A N 1
ATOM 1298 C CA . ASN A 1 169 ? 14.023 19.25 3.34 1 88 169 ASN A CA 1
ATOM 1299 C C . ASN A 1 169 ? 14.703 17.891 3.453 1 88 169 ASN A C 1
ATOM 1301 O O . ASN A 1 169 ? 14.188 16.891 2.951 1 88 169 ASN A O 1
ATOM 1305 N N . LYS A 1 170 ? 15.82 17.844 4.066 1 87.69 170 LYS A N 1
ATOM 1306 C CA . LYS A 1 170 ? 16.625 16.641 4.188 1 87.69 170 LYS A CA 1
ATOM 1307 C C . LYS A 1 170 ? 15.852 15.523 4.879 1 87.69 170 LYS A C 1
ATOM 1309 O O . LYS A 1 170 ? 15.93 14.359 4.473 1 87.69 170 LYS A O 1
ATOM 1314 N N . GLN A 1 171 ? 15.156 15.852 5.922 1 86.62 171 GLN A N 1
ATOM 1315 C CA . GLN A 1 171 ? 14.398 14.852 6.66 1 86.62 171 GLN A CA 1
ATOM 1316 C C . GLN A 1 171 ? 13.305 14.234 5.785 1 86.62 171 GLN A C 1
ATOM 1318 O O . GLN A 1 171 ? 13.062 13.031 5.844 1 86.62 171 GLN A O 1
ATOM 1323 N N . PHE A 1 172 ? 12.711 15.07 5.051 1 90.62 172 PHE A N 1
ATOM 1324 C CA . PHE A 1 172 ? 11.68 14.586 4.145 1 90.62 172 PHE A CA 1
ATOM 1325 C C . PHE A 1 172 ? 12.266 13.641 3.104 1 90.62 172 PHE A C 1
ATOM 1327 O O . PHE A 1 172 ? 11.695 12.578 2.834 1 90.62 172 PHE A O 1
ATOM 1334 N N . VAL A 1 173 ? 13.359 13.938 2.52 1 91.69 173 VAL A N 1
ATOM 1335 C CA . VAL A 1 173 ? 13.984 13.133 1.474 1 91.69 173 VAL A CA 1
ATOM 1336 C C . VAL A 1 173 ? 14.398 11.781 2.039 1 91.69 173 VAL A C 1
ATOM 1338 O O . VAL A 1 173 ? 14.164 10.742 1.412 1 91.69 173 VAL A O 1
ATOM 1341 N N . ILE A 1 174 ? 14.953 11.75 3.168 1 90.19 174 ILE A N 1
ATOM 1342 C CA . ILE A 1 174 ? 15.352 10.5 3.807 1 90.19 174 ILE A CA 1
ATOM 1343 C C . ILE A 1 174 ? 14.117 9.633 4.062 1 90.19 174 ILE A C 1
ATOM 1345 O O . ILE A 1 174 ? 14.117 8.438 3.766 1 90.19 174 ILE A O 1
ATOM 1349 N N . GLN A 1 175 ? 13.094 10.266 4.547 1 89.69 175 GLN A N 1
ATOM 1350 C CA . GLN A 1 175 ? 11.859 9.539 4.828 1 89.69 175 GLN A CA 1
ATOM 1351 C C . GLN A 1 175 ? 11.242 8.984 3.547 1 89.69 175 GLN A C 1
ATOM 1353 O O . GLN A 1 175 ? 10.727 7.863 3.535 1 89.69 175 GLN A O 1
ATOM 1358 N N . LEU A 1 176 ? 11.266 9.797 2.572 1 92.75 176 LEU A N 1
ATOM 1359 C CA . LEU A 1 176 ? 10.711 9.375 1.29 1 92.75 176 LEU A CA 1
ATOM 1360 C C . LEU A 1 176 ? 11.406 8.117 0.789 1 92.75 176 LEU A C 1
ATOM 1362 O O . LEU A 1 176 ? 10.742 7.152 0.397 1 92.75 176 LEU A O 1
ATOM 1366 N N . PHE A 1 177 ? 12.656 8.062 0.889 1 92.5 177 PHE A N 1
ATOM 1367 C CA . PHE A 1 177 ? 13.422 6.93 0.391 1 92.5 177 PHE A CA 1
ATOM 1368 C C . PHE A 1 177 ? 13.289 5.73 1.323 1 92.5 177 PHE A C 1
ATOM 1370 O O . PHE A 1 177 ? 13.148 4.594 0.867 1 92.5 177 PHE A O 1
ATOM 1377 N N . THR A 1 178 ? 13.312 5.98 2.615 1 91.94 178 THR A N 1
ATOM 1378 C CA . THR A 1 178 ? 13.18 4.867 3.547 1 91.94 178 THR A CA 1
ATOM 1379 C C . THR A 1 178 ? 11.781 4.266 3.473 1 91.94 178 THR A C 1
ATOM 1381 O O . THR A 1 178 ? 11.617 3.047 3.529 1 91.94 178 THR A O 1
ATOM 1384 N N . PHE A 1 179 ? 10.844 5.148 3.318 1 92.81 179 PHE A N 1
ATOM 1385 C CA . PHE A 1 179 ? 9.461 4.703 3.172 1 92.81 179 PHE A CA 1
ATOM 1386 C C . PHE A 1 179 ? 9.289 3.875 1.903 1 92.81 179 PHE A C 1
ATOM 1388 O O . PHE A 1 179 ? 8.805 2.744 1.954 1 92.81 179 PHE A O 1
ATOM 1395 N N . GLY A 1 180 ? 9.695 4.32 0.78 1 92.69 180 GLY A N 1
ATOM 1396 C CA . GLY A 1 180 ? 9.578 3.631 -0.494 1 92.69 180 GLY A CA 1
ATOM 1397 C C . GLY A 1 180 ? 10.32 2.307 -0.525 1 92.69 180 GLY A C 1
ATOM 1398 O O . GLY A 1 180 ? 9.773 1.297 -0.98 1 92.69 180 GLY A O 1
ATOM 1399 N N . LEU A 1 181 ? 11.469 2.297 -0.033 1 92.88 181 LEU A N 1
ATOM 1400 C CA . LEU A 1 181 ? 12.289 1.094 -0.082 1 92.88 181 LEU A CA 1
ATOM 1401 C C . LEU A 1 181 ? 11.789 0.049 0.908 1 92.88 181 LEU A C 1
ATOM 1403 O O . LEU A 1 181 ? 11.961 -1.152 0.692 1 92.88 181 LEU A O 1
ATOM 1407 N N . ALA A 1 182 ? 11.195 0.54 1.999 1 91.94 182 ALA A N 1
ATOM 1408 C CA . ALA A 1 182 ? 10.578 -0.404 2.928 1 91.94 182 ALA A CA 1
ATOM 1409 C C . ALA A 1 182 ? 9.453 -1.183 2.252 1 91.94 182 ALA A C 1
ATOM 1411 O O . ALA A 1 182 ? 9.344 -2.398 2.422 1 91.94 182 ALA A O 1
ATOM 1412 N N . PHE A 1 183 ? 8.695 -0.512 1.469 1 90.62 183 PHE A N 1
ATOM 1413 C CA . PHE A 1 183 ? 7.609 -1.185 0.764 1 90.62 183 PHE A CA 1
ATOM 1414 C C . PHE A 1 183 ? 8.156 -2.033 -0.381 1 90.62 183 PHE A C 1
ATOM 1416 O O . PHE A 1 183 ? 7.594 -3.084 -0.699 1 90.62 183 PHE A O 1
ATOM 1423 N N . ALA A 1 184 ? 9.219 -1.555 -0.952 1 93.31 184 ALA A N 1
ATOM 1424 C CA . ALA A 1 184 ? 9.875 -2.391 -1.954 1 93.31 184 ALA A CA 1
ATOM 1425 C C . ALA A 1 184 ? 10.289 -3.734 -1.36 1 93.31 184 ALA A C 1
ATOM 1427 O O . ALA A 1 184 ? 10.062 -4.785 -1.966 1 93.31 184 ALA A O 1
ATOM 1428 N N . GLU A 1 185 ? 10.883 -3.643 -0.238 1 93.5 185 GLU A N 1
ATOM 1429 C CA . GLU A 1 185 ? 11.312 -4.855 0.451 1 93.5 185 GLU A CA 1
ATOM 1430 C C . GLU A 1 185 ? 10.125 -5.762 0.763 1 93.5 185 GLU A C 1
ATOM 1432 O O . GLU A 1 185 ? 10.203 -6.98 0.581 1 93.5 185 GLU A O 1
ATOM 1437 N N . LEU A 1 186 ? 9.109 -5.242 1.214 1 89.94 186 LEU A N 1
ATOM 1438 C CA . LEU A 1 186 ? 7.93 -6.012 1.587 1 89.94 186 LEU A CA 1
ATOM 1439 C C . LEU A 1 186 ? 7.316 -6.691 0.367 1 89.94 186 LEU A C 1
ATOM 1441 O O . LEU A 1 186 ? 7.113 -7.906 0.366 1 89.94 186 LEU A O 1
ATOM 1445 N N . TRP A 1 187 ? 7.133 -5.957 -0.685 1 89.69 187 TRP A N 1
ATOM 1446 C CA . TRP A 1 187 ? 6.363 -6.477 -1.81 1 89.69 187 TRP A CA 1
ATOM 1447 C C . TRP A 1 187 ? 7.238 -7.324 -2.727 1 89.69 187 TRP A C 1
ATOM 1449 O O . TRP A 1 187 ? 6.734 -8.164 -3.479 1 89.69 187 TRP A O 1
ATOM 1459 N N . GLY A 1 188 ? 8.5 -7.125 -2.68 1 88.5 188 GLY A N 1
ATOM 1460 C CA . GLY A 1 188 ? 9.391 -8.031 -3.387 1 88.5 188 GLY A CA 1
ATOM 1461 C C . GLY A 1 188 ? 9.242 -9.477 -2.949 1 88.5 188 GLY A C 1
ATOM 1462 O O . GLY A 1 188 ? 9.258 -10.383 -3.779 1 88.5 188 GLY A O 1
ATOM 1463 N N . PHE A 1 189 ? 9.062 -9.625 -1.765 1 86.12 189 PHE A N 1
ATOM 1464 C CA . PHE A 1 189 ? 8.898 -10.969 -1.228 1 86.12 189 PHE A CA 1
ATOM 1465 C C . PHE A 1 189 ? 7.461 -11.438 -1.395 1 86.12 189 PHE A C 1
ATOM 1467 O O . PHE A 1 189 ? 7.215 -12.617 -1.673 1 86.12 189 PHE A O 1
ATOM 1474 N N . MET A 1 190 ? 6.512 -10.586 -1.272 1 83.31 190 MET A N 1
ATOM 1475 C CA . MET A 1 190 ? 5.102 -10.969 -1.313 1 83.31 190 MET A CA 1
ATOM 1476 C C . MET A 1 190 ? 4.723 -11.516 -2.684 1 83.31 190 MET A C 1
ATOM 1478 O O . MET A 1 190 ? 3.904 -12.43 -2.787 1 83.31 190 MET A O 1
ATOM 1482 N N . VAL A 1 191 ? 5.34 -11.062 -3.65 1 80.25 191 VAL A N 1
ATOM 1483 C CA . VAL A 1 191 ? 4.957 -11.445 -5.008 1 80.25 191 VAL A CA 1
ATOM 1484 C C . VAL A 1 191 ? 5.414 -12.875 -5.289 1 80.25 191 VAL A C 1
ATOM 1486 O O . VAL A 1 191 ? 4.824 -13.57 -6.117 1 80.25 191 VAL A O 1
ATOM 1489 N N . ILE A 1 192 ? 6.418 -13.359 -4.609 1 80.5 192 ILE A N 1
ATOM 1490 C CA . ILE A 1 192 ? 6.91 -14.703 -4.902 1 80.5 192 ILE A CA 1
ATOM 1491 C C . ILE A 1 192 ? 6.477 -15.664 -3.793 1 80.5 192 ILE A C 1
ATOM 1493 O O . ILE A 1 192 ? 6.766 -16.859 -3.852 1 80.5 192 ILE A O 1
ATOM 1497 N N . MET A 1 193 ? 5.824 -15.125 -2.832 1 78.25 193 MET A N 1
ATOM 1498 C CA . MET A 1 193 ? 5.434 -15.938 -1.686 1 78.25 193 MET A CA 1
ATOM 1499 C C . MET A 1 193 ? 4.543 -17.094 -2.119 1 78.25 193 MET A C 1
ATOM 1501 O O . MET A 1 193 ? 4.707 -18.219 -1.647 1 78.25 193 MET A O 1
ATOM 1505 N N . SER A 1 194 ? 3.592 -16.828 -2.947 1 73.56 194 SER A N 1
ATOM 1506 C CA . SER A 1 194 ? 2.701 -17.875 -3.432 1 73.56 194 SER A CA 1
ATOM 1507 C C . SER A 1 194 ? 3.479 -18.969 -4.156 1 73.56 194 SER A C 1
ATOM 1509 O O . SER A 1 194 ? 3.193 -20.156 -3.99 1 73.56 194 SER A O 1
ATOM 1511 N N . ASP A 1 195 ? 4.453 -18.609 -4.895 1 75.38 195 ASP A N 1
ATOM 1512 C CA . ASP A 1 195 ? 5.27 -19.562 -5.629 1 75.38 195 ASP A CA 1
ATOM 1513 C C . ASP A 1 195 ? 6.109 -20.406 -4.68 1 75.38 195 ASP A C 1
ATOM 1515 O O . ASP A 1 195 ? 6.285 -21.609 -4.902 1 75.38 195 ASP A O 1
ATOM 1519 N N . ILE A 1 196 ? 6.621 -19.812 -3.684 1 75.56 196 ILE A N 1
ATOM 1520 C CA . ILE A 1 196 ? 7.418 -20.516 -2.686 1 75.56 196 ILE A CA 1
ATOM 1521 C C . ILE A 1 196 ? 6.555 -21.547 -1.978 1 75.56 196 ILE A C 1
ATOM 1523 O O . ILE A 1 196 ? 6.973 -22.703 -1.802 1 75.56 196 ILE A O 1
ATOM 1527 N N . ILE A 1 197 ? 5.375 -21.203 -1.641 1 73.56 197 ILE A N 1
ATOM 1528 C CA . ILE A 1 197 ? 4.473 -22.078 -0.909 1 73.56 197 ILE A CA 1
ATOM 1529 C C . ILE A 1 197 ? 4 -23.203 -1.824 1 73.56 197 ILE A C 1
ATOM 1531 O O . ILE A 1 197 ? 3.879 -24.359 -1.393 1 73.56 197 ILE A O 1
ATOM 1535 N N . THR A 1 198 ? 3.791 -22.875 -3.068 1 72.81 198 THR A N 1
ATOM 1536 C CA . THR A 1 198 ? 3.395 -23.875 -4.039 1 72.81 198 THR A CA 1
ATOM 1537 C C . THR A 1 198 ? 4.512 -24.906 -4.242 1 72.81 198 THR A C 1
ATOM 1539 O O . THR A 1 198 ? 4.246 -26.094 -4.398 1 72.81 198 THR A O 1
ATOM 1542 N N . GLU A 1 199 ? 5.703 -24.469 -4.305 1 72.88 199 GLU A N 1
ATOM 1543 C CA . GLU A 1 199 ? 6.848 -25.359 -4.434 1 72.88 199 GLU A CA 1
ATOM 1544 C C . GLU A 1 199 ? 6.941 -26.312 -3.244 1 72.88 199 GLU A C 1
ATOM 1546 O O . GLU A 1 199 ? 7.441 -27.438 -3.375 1 72.88 199 GLU A O 1
ATOM 1551 N N . GLN A 1 200 ? 6.414 -25.891 -2.168 1 69.38 200 GLN A N 1
ATOM 1552 C CA . GLN A 1 200 ? 6.41 -26.719 -0.973 1 69.38 200 GLN A CA 1
ATOM 1553 C C . GLN A 1 200 ? 5.223 -27.688 -0.979 1 69.38 200 GLN A C 1
ATOM 1555 O O . GLN A 1 200 ? 5.09 -28.516 -0.081 1 69.38 200 GLN A O 1
ATOM 1560 N N . GLY A 1 201 ? 4.383 -27.547 -1.988 1 68.12 201 GLY A N 1
ATOM 1561 C CA . GLY A 1 201 ? 3.275 -28.484 -2.152 1 68.12 201 GLY A CA 1
ATOM 1562 C C . GLY A 1 201 ? 1.948 -27.922 -1.676 1 68.12 201 GLY A C 1
ATOM 1563 O O . GLY A 1 201 ? 0.949 -28.641 -1.615 1 68.12 201 GLY A O 1
ATOM 1564 N N . TYR A 1 202 ? 2.021 -26.656 -1.243 1 68.56 202 TYR A N 1
ATOM 1565 C CA . TYR A 1 202 ? 0.8 -26.031 -0.758 1 68.56 202 TYR A CA 1
ATOM 1566 C C . TYR A 1 202 ? 0.32 -24.953 -1.725 1 68.56 202 TYR A C 1
ATOM 1568 O O . TYR A 1 202 ? 1.13 -24.281 -2.377 1 68.56 202 TYR A O 1
ATOM 1576 N N . ASN A 1 203 ? -0.984 -24.938 -1.987 1 70.44 203 ASN A N 1
ATOM 1577 C CA . ASN A 1 203 ? -1.578 -23.859 -2.785 1 70.44 203 ASN A CA 1
ATOM 1578 C C . ASN A 1 203 ? -2.506 -22.984 -1.948 1 70.44 203 ASN A C 1
ATOM 1580 O O . ASN A 1 203 ? -3.705 -23.25 -1.855 1 70.44 203 ASN A O 1
ATOM 1584 N N . LEU A 1 204 ? -1.891 -21.906 -1.379 1 69.19 204 LEU A N 1
ATOM 1585 C CA . LEU A 1 204 ? -2.641 -21.094 -0.423 1 69.19 204 LEU A CA 1
ATOM 1586 C C . LEU A 1 204 ? -3.012 -19.734 -1.026 1 69.19 204 LEU A C 1
ATOM 1588 O O . LEU A 1 204 ? -3.711 -18.938 -0.395 1 69.19 204 LEU A O 1
ATOM 1592 N N . TYR A 1 205 ? -2.615 -19.5 -2.326 1 73 205 TYR A N 1
ATOM 1593 C CA . TYR A 1 205 ? -2.949 -18.281 -3.07 1 73 205 TYR A CA 1
ATOM 1594 C C . TYR A 1 205 ? -2.695 -17.047 -2.23 1 73 205 TYR A C 1
ATOM 1596 O O . TYR A 1 205 ? -1.561 -16.781 -1.83 1 73 205 TYR A O 1
ATOM 1604 N N . GLY A 1 206 ? -3.721 -16.344 -1.852 1 74.5 206 GLY A N 1
ATOM 1605 C CA . GLY A 1 206 ? -3.586 -15.023 -1.251 1 74.5 206 GLY A CA 1
ATOM 1606 C C . GLY A 1 206 ? -3.475 -15.062 0.262 1 74.5 206 GLY A C 1
ATOM 1607 O O . GLY A 1 206 ? -3.182 -14.047 0.896 1 74.5 206 GLY A O 1
ATOM 1608 N N . TYR A 1 207 ? -3.473 -16.266 0.988 1 77.81 207 TYR A N 1
ATOM 1609 C CA . TYR A 1 207 ? -3.492 -16.359 2.443 1 77.81 207 TYR A CA 1
ATOM 1610 C C . TYR A 1 207 ? -2.164 -15.898 3.037 1 77.81 207 TYR A C 1
ATOM 1612 O O . TYR A 1 207 ? -2.139 -15.18 4.035 1 77.81 207 TYR A O 1
ATOM 1620 N N . PRO A 1 208 ? -1.092 -16.281 2.424 1 75.19 208 PRO A N 1
ATOM 1621 C CA . PRO A 1 208 ? 0.173 -15.805 2.988 1 75.19 208 PRO A CA 1
ATOM 1622 C C . PRO A 1 208 ? 0.305 -14.281 2.938 1 75.19 208 PRO A C 1
ATOM 1624 O O . PRO A 1 208 ? 0.778 -13.664 3.896 1 75.19 208 PRO A O 1
ATOM 1627 N N . THR A 1 209 ? -0.146 -13.719 1.791 1 78.31 209 THR A N 1
ATOM 1628 C CA . THR A 1 209 ? -0.112 -12.266 1.667 1 78.31 209 THR A CA 1
ATOM 1629 C C . THR A 1 209 ? -1.051 -11.617 2.678 1 78.31 209 THR A C 1
ATOM 1631 O O . THR A 1 209 ? -0.702 -10.609 3.297 1 78.31 209 THR A O 1
ATOM 1634 N N . ALA A 1 210 ? -2.18 -12.219 2.893 1 84.06 210 ALA A N 1
ATOM 1635 C CA . ALA A 1 210 ? -3.139 -11.703 3.867 1 84.06 210 ALA A CA 1
ATOM 1636 C C . ALA A 1 210 ? -2.553 -11.727 5.277 1 84.06 210 ALA A C 1
ATOM 1638 O O . ALA A 1 210 ? -2.711 -10.766 6.031 1 84.06 210 ALA A O 1
ATOM 1639 N N . LEU A 1 211 ? -1.889 -12.734 5.551 1 79.19 211 LEU A N 1
ATOM 1640 C CA . LEU A 1 211 ? -1.299 -12.875 6.879 1 79.19 211 LEU A CA 1
ATOM 1641 C C . LEU A 1 211 ? -0.217 -11.82 7.105 1 79.19 211 LEU A C 1
ATOM 1643 O O . LEU A 1 211 ? -0.154 -11.211 8.172 1 79.19 211 LEU A O 1
ATOM 1647 N N . ALA A 1 212 ? 0.599 -11.688 6.121 1 78 212 ALA A N 1
ATOM 1648 C CA . ALA A 1 212 ? 1.653 -10.68 6.23 1 78 212 ALA A CA 1
ATOM 1649 C C . ALA A 1 212 ? 1.065 -9.289 6.438 1 78 212 ALA A C 1
ATOM 1651 O O . ALA A 1 212 ? 1.549 -8.523 7.273 1 78 212 ALA A O 1
ATOM 1652 N N . ALA A 1 213 ? 0.051 -8.977 5.629 1 83.88 213 ALA A N 1
ATOM 1653 C CA . ALA A 1 213 ? -0.607 -7.68 5.754 1 83.88 213 ALA A CA 1
ATOM 1654 C C . ALA A 1 213 ? -1.244 -7.516 7.129 1 83.88 213 ALA A C 1
ATOM 1656 O O . ALA A 1 213 ? -1.202 -6.43 7.715 1 83.88 213 ALA A O 1
ATOM 1657 N N . MET A 1 214 ? -1.786 -8.562 7.648 1 85.12 214 MET A N 1
ATOM 1658 C CA . MET A 1 214 ? -2.426 -8.531 8.961 1 85.12 214 MET A CA 1
ATOM 1659 C C . MET A 1 214 ? -1.403 -8.25 10.055 1 85.12 214 MET A C 1
ATOM 1661 O O . MET A 1 214 ? -1.689 -7.516 11.008 1 85.12 214 MET A O 1
ATOM 1665 N N . ILE A 1 215 ? -0.275 -8.812 9.922 1 81.56 215 ILE A N 1
ATOM 1666 C CA . ILE A 1 215 ? 0.802 -8.562 10.875 1 81.56 215 ILE A CA 1
ATOM 1667 C C . ILE A 1 215 ? 1.155 -7.082 10.875 1 81.56 215 ILE A C 1
ATOM 1669 O O . ILE A 1 215 ? 1.344 -6.48 11.938 1 81.56 215 ILE A O 1
ATOM 1673 N N . GLY A 1 216 ? 1.241 -6.539 9.719 1 77.38 216 GLY A N 1
ATOM 1674 C CA . GLY A 1 216 ? 1.508 -5.113 9.625 1 77.38 216 GLY A CA 1
ATOM 1675 C C . GLY A 1 216 ? 0.446 -4.262 10.297 1 77.38 216 GLY A C 1
ATOM 1676 O O . GLY A 1 216 ? 0.766 -3.291 10.984 1 77.38 216 GLY A O 1
ATOM 1677 N N . VAL A 1 217 ? -0.791 -4.629 10.141 1 81.56 217 VAL A N 1
ATOM 1678 C CA . VAL A 1 217 ? -1.906 -3.895 10.727 1 81.56 217 VAL A CA 1
ATOM 1679 C C . VAL A 1 217 ? -1.832 -3.975 12.25 1 81.56 217 VAL A C 1
ATOM 1681 O O . VAL A 1 217 ? -1.9 -2.951 12.938 1 81.56 217 VAL A O 1
ATOM 1684 N N . VAL A 1 218 ? -1.652 -5.113 12.727 1 82.75 218 VAL A N 1
ATOM 1685 C CA . VAL A 1 218 ? -1.603 -5.34 14.164 1 82.75 218 VAL A CA 1
ATOM 1686 C C . VAL A 1 218 ? -0.415 -4.586 14.766 1 82.75 218 VAL A C 1
ATOM 1688 O O . VAL A 1 218 ? -0.554 -3.904 15.781 1 82.75 218 VAL A O 1
ATOM 1691 N N . ALA A 1 219 ? 0.63 -4.715 14.094 1 79.12 219 ALA A N 1
ATOM 1692 C CA . ALA A 1 219 ? 1.824 -4.012 14.555 1 79.12 219 ALA A CA 1
ATOM 1693 C C . ALA A 1 219 ? 1.595 -2.504 14.594 1 79.12 219 ALA A C 1
ATOM 1695 O O . ALA A 1 219 ? 2.051 -1.821 15.516 1 79.12 219 ALA A O 1
ATOM 1696 N N . SER A 1 220 ? 0.91 -1.993 13.633 1 77.56 220 SER A N 1
ATOM 1697 C CA . SER A 1 220 ? 0.648 -0.559 13.562 1 77.56 220 SER A CA 1
ATOM 1698 C C . SER A 1 220 ? -0.259 -0.11 14.703 1 77.56 220 SER A C 1
ATOM 1700 O O . SER A 1 220 ? -0.062 0.965 15.273 1 77.56 220 SER A O 1
ATOM 1702 N N . LEU A 1 221 ? -1.235 -0.887 15.008 1 74.12 221 LEU A N 1
ATOM 1703 C CA . LEU A 1 221 ? -2.145 -0.567 16.109 1 74.12 221 LEU A CA 1
ATOM 1704 C C . LEU A 1 221 ? -1.419 -0.615 17.453 1 74.12 221 LEU A C 1
ATOM 1706 O O . LEU A 1 221 ? -1.635 0.243 18.312 1 74.12 221 LEU A O 1
ATOM 1710 N N . ILE A 1 222 ? -0.594 -1.533 17.547 1 71.94 222 ILE A N 1
ATOM 1711 C CA . ILE A 1 222 ? 0.177 -1.672 18.781 1 71.94 222 ILE A CA 1
ATOM 1712 C C . ILE A 1 222 ? 1.132 -0.489 18.922 1 71.94 222 ILE A C 1
ATOM 1714 O O . ILE A 1 222 ? 1.22 0.116 20 1 71.94 222 ILE A O 1
ATOM 1718 N N . CYS A 1 223 ? 1.815 -0.201 17.859 1 66.88 223 CYS A N 1
ATOM 1719 C CA . CYS A 1 223 ? 2.748 0.921 17.859 1 66.88 223 CYS A CA 1
ATOM 1720 C C . CYS A 1 223 ? 2.023 2.229 18.156 1 66.88 223 CYS A C 1
ATOM 1722 O O . CYS A 1 223 ? 2.537 3.076 18.891 1 66.88 223 CYS A O 1
ATOM 1724 N N . GLY A 1 224 ? 0.868 2.457 17.609 1 63.28 224 GLY A N 1
ATOM 1725 C CA . GLY A 1 224 ? 0.073 3.641 17.906 1 63.28 224 GLY A CA 1
ATOM 1726 C C . GLY A 1 224 ? -0.359 3.723 19.359 1 63.28 224 GLY A C 1
ATOM 1727 O O . GLY A 1 224 ? -0.3 4.793 19.969 1 63.28 224 GLY A O 1
ATOM 1728 N N . ALA A 1 225 ? -0.757 2.652 19.922 1 65.62 225 ALA A N 1
ATOM 1729 C CA . ALA A 1 225 ? -1.199 2.594 21.312 1 65.62 225 ALA A CA 1
ATOM 1730 C C . ALA A 1 225 ? -0.044 2.881 22.266 1 65.62 225 ALA A C 1
ATOM 1732 O O . ALA A 1 225 ? -0.219 3.574 23.266 1 65.62 225 ALA A O 1
ATOM 1733 N N . ILE A 1 226 ? 0.999 2.381 21.953 1 62.81 226 ILE A N 1
ATOM 1734 C CA . ILE A 1 226 ? 2.17 2.539 22.812 1 62.81 226 ILE A CA 1
ATOM 1735 C C . ILE A 1 226 ? 2.678 3.977 22.734 1 62.81 226 ILE A C 1
ATOM 1737 O O . ILE A 1 226 ? 3.09 4.551 23.734 1 62.81 226 ILE A O 1
ATOM 1741 N N . ALA A 1 227 ? 2.727 4.48 21.562 1 59.12 227 ALA A N 1
ATOM 1742 C CA . ALA A 1 227 ? 3.16 5.859 21.344 1 59.12 227 ALA A CA 1
ATOM 1743 C C . ALA A 1 227 ? 2.301 6.828 22.156 1 59.12 227 ALA A C 1
ATOM 1745 O O . ALA A 1 227 ? 2.783 7.871 22.609 1 59.12 227 ALA A O 1
ATOM 1746 N N . ASP A 1 228 ? 1.078 6.574 22.141 1 54.56 228 ASP A N 1
ATOM 1747 C CA . ASP A 1 228 ? 0.166 7.395 22.922 1 54.56 228 ASP A CA 1
ATOM 1748 C C . ASP A 1 228 ? 0.472 7.277 24.422 1 54.56 228 ASP A C 1
ATOM 1750 O O . ASP A 1 228 ? 0.406 8.266 25.156 1 54.56 228 ASP A O 1
ATOM 1754 N N . CYS A 1 229 ? 0.505 5.98 24.719 1 47.31 229 CYS A N 1
ATOM 1755 C CA . CYS A 1 229 ? 0.696 5.742 26.141 1 47.31 229 CYS A CA 1
ATOM 1756 C C . CYS A 1 229 ? 2.041 6.285 26.609 1 47.31 229 CYS A C 1
ATOM 1758 O O . CYS A 1 229 ? 2.18 6.703 27.766 1 47.31 229 CYS A O 1
ATOM 1760 N N . THR A 1 230 ? 2.969 5.895 25.906 1 45.91 230 THR A N 1
ATOM 1761 C CA . THR A 1 230 ? 4.242 6.117 26.578 1 45.91 230 THR A CA 1
ATOM 1762 C C . THR A 1 230 ? 4.727 7.547 26.359 1 45.91 230 THR A C 1
ATOM 1764 O O . THR A 1 230 ? 5.777 7.938 26.891 1 45.91 230 THR A O 1
ATOM 1767 N N . LYS A 1 231 ? 4.039 8.586 26.25 1 47.22 231 LYS A N 1
ATOM 1768 C CA . LYS A 1 231 ? 4.746 9.859 26.281 1 47.22 231 LYS A CA 1
ATOM 1769 C C . LYS A 1 231 ? 6.25 9.656 26.422 1 47.22 231 LYS A C 1
ATOM 1771 O O . LYS A 1 231 ? 7.012 10.617 26.484 1 47.22 231 LYS A O 1
ATOM 1776 N N . ARG A 1 232 ? 6.676 8.352 26.656 1 44.91 232 ARG A N 1
ATOM 1777 C CA . ARG A 1 232 ? 8.062 8.039 26.984 1 44.91 232 ARG A CA 1
ATOM 1778 C C . ARG A 1 232 ? 8.688 7.133 25.938 1 44.91 232 ARG A C 1
ATOM 1780 O O . ARG A 1 232 ? 8.312 5.965 25.812 1 44.91 232 ARG A O 1
ATOM 1787 N N . PHE A 1 233 ? 9.453 7.539 24.938 1 49.66 233 PHE A N 1
ATOM 1788 C CA . PHE A 1 233 ? 10.273 6.953 23.875 1 49.66 233 PHE A CA 1
ATOM 1789 C C . PHE A 1 233 ? 10.961 5.684 24.359 1 49.66 233 PHE A C 1
ATOM 1791 O O . PHE A 1 233 ? 11.195 4.762 23.578 1 49.66 233 PHE A O 1
ATOM 1798 N N . LYS A 1 234 ? 11.18 5.715 25.734 1 51.56 234 LYS A N 1
ATOM 1799 C CA . LYS A 1 234 ? 11.867 4.574 26.328 1 51.56 234 LYS A CA 1
ATOM 1800 C C . LYS A 1 234 ? 11.031 3.305 26.219 1 51.56 234 LYS A C 1
ATOM 1802 O O . LYS A 1 234 ? 11.57 2.221 25.984 1 51.56 234 LYS A O 1
ATOM 1807 N N . GLU A 1 235 ? 9.789 3.418 26.188 1 52.06 235 GLU A N 1
ATOM 1808 C CA . GLU A 1 235 ? 8.898 2.26 26.141 1 52.06 235 GLU A CA 1
ATOM 1809 C C . GLU A 1 235 ? 8.789 1.711 24.719 1 52.06 235 GLU A C 1
ATOM 1811 O O . GLU A 1 235 ? 8.617 0.506 24.531 1 52.06 235 GLU A O 1
ATOM 1816 N N . LEU A 1 236 ? 8.938 2.58 23.812 1 52.59 236 LEU A N 1
ATOM 1817 C CA . LEU A 1 236 ? 8.938 2.102 22.438 1 52.59 236 LEU A CA 1
ATOM 1818 C C . LEU A 1 236 ? 10.133 1.194 22.172 1 52.59 236 LEU A C 1
ATOM 1820 O O . LEU A 1 236 ? 10 0.149 21.531 1 52.59 236 LEU A O 1
ATOM 1824 N N . ILE A 1 237 ? 11.195 1.643 22.75 1 53.16 237 ILE A N 1
ATOM 1825 C CA . ILE A 1 237 ? 12.398 0.835 22.609 1 53.16 237 ILE A CA 1
ATOM 1826 C C . ILE A 1 237 ? 12.203 -0.514 23.297 1 53.16 237 ILE A C 1
ATOM 1828 O O . ILE A 1 237 ? 12.586 -1.555 22.75 1 53.16 237 ILE A O 1
ATOM 1832 N N . ARG A 1 238 ? 11.641 -0.462 24.484 1 52.75 238 ARG A N 1
ATOM 1833 C CA . ARG A 1 238 ? 11.375 -1.701 25.219 1 52.75 238 ARG A CA 1
ATOM 1834 C C . ARG A 1 238 ? 10.422 -2.598 24.438 1 52.75 238 ARG A C 1
ATOM 1836 O O . ARG A 1 238 ? 10.602 -3.814 24.391 1 52.75 238 ARG A O 1
ATOM 1843 N N . PHE A 1 239 ? 9.562 -2.025 23.797 1 54.72 239 PHE A N 1
ATOM 1844 C CA . PHE A 1 239 ? 8.578 -2.783 23.016 1 54.72 239 PHE A CA 1
ATOM 1845 C C . PHE A 1 239 ? 9.234 -3.416 21.797 1 54.72 239 PHE A C 1
ATOM 1847 O O . PHE A 1 239 ? 8.953 -4.57 21.453 1 54.72 239 PHE A O 1
ATOM 1854 N N . CYS A 1 240 ? 10.094 -2.689 21.156 1 56.56 240 CYS A N 1
ATOM 1855 C CA . CYS A 1 240 ? 10.812 -3.236 20.016 1 56.56 240 CYS A CA 1
ATOM 1856 C C . CYS A 1 240 ? 11.641 -4.449 20.422 1 56.56 240 CYS A C 1
ATOM 1858 O O . CYS A 1 240 ? 11.688 -5.445 19.688 1 56.56 240 CYS A O 1
ATOM 1860 N N . TRP A 1 241 ? 12.133 -4.293 21.562 1 52.69 241 TRP A N 1
ATOM 1861 C CA . TRP A 1 241 ? 12.922 -5.406 22.078 1 52.69 241 TRP A CA 1
ATOM 1862 C C . TRP A 1 241 ? 12.039 -6.605 22.406 1 52.69 241 TRP A C 1
ATOM 1864 O O . TRP A 1 241 ? 12.406 -7.75 22.125 1 52.69 241 TRP A O 1
ATOM 1874 N N . VAL A 1 242 ? 10.898 -6.359 22.906 1 52.53 242 VAL A N 1
ATOM 1875 C CA . VAL A 1 242 ? 9.961 -7.434 23.234 1 52.53 242 VAL A CA 1
ATOM 1876 C C . VAL A 1 242 ? 9.438 -8.062 21.938 1 52.53 242 VAL A C 1
ATOM 1878 O O . VAL A 1 242 ? 9.32 -9.289 21.844 1 52.53 242 VAL A O 1
ATOM 1881 N N . CYS A 1 243 ? 9.219 -7.262 21.031 1 56 243 CYS A N 1
ATOM 1882 C CA . CYS A 1 243 ? 8.742 -7.805 19.766 1 56 243 CYS A CA 1
ATOM 1883 C C . CYS A 1 243 ? 9.812 -8.672 19.109 1 56 243 CYS A C 1
ATOM 1885 O O . CYS A 1 243 ? 9.5 -9.727 18.547 1 56 243 CYS A O 1
ATOM 1887 N N . PHE A 1 244 ? 10.984 -8.195 19.266 1 52.81 244 PHE A N 1
ATOM 1888 C CA . PHE A 1 244 ? 12.094 -8.992 18.766 1 52.81 244 PHE A CA 1
ATOM 1889 C C . PHE A 1 244 ? 12.172 -10.328 19.484 1 52.81 244 PHE A C 1
ATOM 1891 O O . PHE A 1 244 ? 12.391 -11.367 18.859 1 52.81 244 PHE A O 1
ATOM 1898 N N . ALA A 1 245 ? 11.898 -10.25 20.75 1 51.09 245 ALA A N 1
ATOM 1899 C CA . ALA A 1 245 ? 11.93 -11.484 21.547 1 51.09 245 ALA A CA 1
ATOM 1900 C C . ALA A 1 245 ? 10.758 -12.391 21.203 1 51.09 245 ALA A C 1
ATOM 1902 O O . ALA A 1 245 ? 10.922 -13.602 21.047 1 51.09 245 ALA A O 1
ATOM 1903 N N . ALA A 1 246 ? 9.656 -11.859 21.078 1 52.16 246 ALA A N 1
ATOM 1904 C CA . ALA A 1 246 ? 8.469 -12.641 20.766 1 52.16 246 ALA A CA 1
ATOM 1905 C C . ALA A 1 246 ? 8.586 -13.266 19.375 1 52.16 246 ALA A C 1
ATOM 1907 O O . ALA A 1 246 ? 8.211 -14.422 19.172 1 52.16 246 ALA A O 1
ATOM 1908 N N . LEU A 1 247 ? 9.094 -12.492 18.531 1 52.25 247 LEU A N 1
ATOM 1909 C CA . LEU A 1 247 ? 9.328 -13 17.188 1 52.25 247 LEU A CA 1
ATOM 1910 C C . LEU A 1 247 ? 10.32 -14.156 17.203 1 52.25 247 LEU A C 1
ATOM 1912 O O . LEU A 1 247 ? 10.141 -15.141 16.484 1 52.25 247 LEU A O 1
ATOM 1916 N N . ALA A 1 248 ? 11.258 -13.992 18.031 1 50.5 248 ALA A N 1
ATOM 1917 C CA . ALA A 1 248 ? 12.227 -15.07 18.219 1 50.5 248 ALA A CA 1
ATOM 1918 C C . ALA A 1 248 ? 11.562 -16.328 18.766 1 50.5 248 ALA A C 1
ATOM 1920 O O . ALA A 1 248 ? 11.852 -17.438 18.328 1 50.5 248 ALA A O 1
ATOM 1921 N N . ILE A 1 249 ? 10.664 -16.078 19.641 1 50.62 249 ILE A N 1
ATOM 1922 C CA . ILE A 1 249 ? 9.961 -17.219 20.25 1 50.62 249 ILE A CA 1
ATOM 1923 C C . ILE A 1 249 ? 9.016 -17.828 19.219 1 50.62 249 ILE A C 1
ATOM 1925 O O . ILE A 1 249 ? 8.93 -19.062 19.109 1 50.62 249 ILE A O 1
ATOM 1929 N N . LEU A 1 250 ? 8.367 -17.047 18.594 1 49.28 250 LEU A N 1
ATOM 1930 C CA . LEU A 1 250 ? 7.422 -17.562 17.609 1 49.28 250 LEU A CA 1
ATOM 1931 C C . LEU A 1 250 ? 8.148 -18.359 16.531 1 49.28 250 LEU A C 1
ATOM 1933 O O . LEU A 1 250 ? 7.668 -19.406 16.109 1 49.28 250 LEU A O 1
ATOM 1937 N N . ILE A 1 251 ? 9.242 -17.891 16.188 1 49.94 251 ILE A N 1
ATOM 1938 C CA . ILE A 1 251 ? 10.07 -18.594 15.211 1 49.94 251 ILE A CA 1
ATOM 1939 C C . ILE A 1 251 ? 10.469 -19.953 15.766 1 49.94 251 ILE A C 1
ATOM 1941 O O . ILE A 1 251 ? 10.445 -20.953 15.047 1 49.94 251 ILE A O 1
ATOM 1945 N N . ARG A 1 252 ? 10.75 -19.891 16.984 1 50.69 252 ARG A N 1
ATOM 1946 C CA . ARG A 1 252 ? 11.117 -21.141 17.625 1 50.69 252 ARG A CA 1
ATOM 1947 C C . ARG A 1 252 ? 9.93 -22.094 17.688 1 50.69 252 ARG A C 1
ATOM 1949 O O . ARG A 1 252 ? 10.078 -23.297 17.484 1 50.69 252 ARG A O 1
ATOM 1956 N N . LEU A 1 253 ? 8.867 -21.562 18 1 48.09 253 LEU A N 1
ATOM 1957 C CA . LEU A 1 253 ? 7.688 -22.406 18.125 1 48.09 253 LEU A CA 1
ATOM 1958 C C . LEU A 1 253 ? 7.293 -22.984 16.766 1 48.09 253 LEU A C 1
ATOM 1960 O O . LEU A 1 253 ? 6.93 -24.156 16.672 1 48.09 253 LEU A O 1
ATOM 1964 N N . VAL A 1 254 ? 7.277 -22.219 15.898 1 47.53 254 VAL A N 1
ATOM 1965 C CA . VAL A 1 254 ? 6.891 -22.672 14.57 1 47.53 254 VAL A CA 1
ATOM 1966 C C . VAL A 1 254 ? 7.906 -23.703 14.062 1 47.53 254 VAL A C 1
ATOM 1968 O O . VAL A 1 254 ? 7.531 -24.703 13.453 1 47.53 254 VAL A O 1
ATOM 1971 N N . SER A 1 255 ? 9.125 -23.531 14.336 1 48.62 255 SER A N 1
ATOM 1972 C CA . SER A 1 255 ? 10.164 -24.516 14.039 1 48.62 255 SER A CA 1
ATOM 1973 C C . SER A 1 255 ? 9.898 -25.828 14.75 1 48.62 255 SER A C 1
ATOM 1975 O O . SER A 1 255 ? 10.094 -26.906 14.172 1 48.62 255 SER A O 1
ATOM 1977 N N . LEU A 1 256 ? 9.469 -25.641 15.914 1 49.69 256 LEU A N 1
ATOM 1978 C CA . LEU A 1 256 ? 9.188 -26.844 16.672 1 49.69 256 LEU A CA 1
ATOM 1979 C C . LEU A 1 256 ? 7.945 -27.547 16.141 1 49.69 256 LEU A C 1
ATOM 1981 O O . LEU A 1 256 ? 7.895 -28.781 16.094 1 49.69 256 LEU A O 1
ATOM 1985 N N . MET A 1 257 ? 6.98 -26.766 15.914 1 44.31 257 MET A N 1
ATOM 1986 C CA . MET A 1 257 ? 5.762 -27.375 15.383 1 44.31 257 MET A CA 1
ATOM 1987 C C . MET A 1 257 ? 6.035 -28.078 14.062 1 44.31 257 MET A C 1
ATOM 1989 O O . MET A 1 257 ? 5.512 -29.172 13.82 1 44.31 257 MET A O 1
ATOM 1993 N N . PHE A 1 258 ? 6.727 -27.578 13.289 1 43.78 258 PHE A N 1
ATOM 1994 C CA . PHE A 1 258 ? 7.062 -28.172 12 1 43.78 258 PHE A CA 1
ATOM 1995 C C . PHE A 1 258 ? 7.977 -29.375 12.188 1 43.78 258 PHE A C 1
ATOM 1997 O O . PHE A 1 258 ? 7.887 -30.359 11.445 1 43.78 258 PHE A O 1
ATOM 2004 N N . LEU A 1 259 ? 8.922 -29.312 13.023 1 46.16 259 LEU A N 1
ATOM 2005 C CA . LEU A 1 259 ? 9.695 -30.5 13.367 1 46.16 259 LEU A CA 1
ATOM 2006 C C . LEU A 1 259 ? 8.781 -31.625 13.852 1 46.16 259 LEU A C 1
ATOM 2008 O O . LEU A 1 259 ? 9.031 -32.781 13.578 1 46.16 259 LEU A O 1
ATOM 2012 N N . ARG A 1 260 ? 7.855 -31.219 14.477 1 45.19 260 ARG A N 1
ATOM 2013 C CA . ARG A 1 260 ? 6.961 -32.281 14.969 1 45.19 260 ARG A CA 1
ATOM 2014 C C . ARG A 1 260 ? 6.141 -32.875 13.828 1 45.19 260 ARG A C 1
ATOM 2016 O O . ARG A 1 260 ? 5.867 -34.062 13.805 1 45.19 260 ARG A O 1
ATOM 2023 N N . PHE A 1 261 ? 5.781 -32.062 12.961 1 42.06 261 PHE A N 1
ATOM 2024 C CA . PHE A 1 261 ? 4.992 -32.594 11.867 1 42.06 261 PHE A CA 1
ATOM 2025 C C . PHE A 1 261 ? 5.887 -33.344 10.883 1 42.06 261 PHE A C 1
ATOM 2027 O O . PHE A 1 261 ? 5.434 -34.25 10.18 1 42.06 261 PHE A O 1
ATOM 2034 N N . SER A 1 262 ? 7.02 -32.969 10.594 1 38.97 262 SER A N 1
ATOM 2035 C CA . SER A 1 262 ? 7.914 -33.719 9.742 1 38.97 262 SER A CA 1
ATOM 2036 C C . SER A 1 262 ? 8.289 -35.062 10.383 1 38.97 262 SER A C 1
ATOM 2038 O O . SER A 1 262 ? 8.695 -36 9.695 1 38.97 262 SER A O 1
ATOM 2040 N N . HIS A 1 263 ? 8.375 -35.156 11.617 1 41.12 263 HIS A N 1
ATOM 2041 C CA . HIS A 1 263 ? 8.688 -36.438 12.188 1 41.12 263 HIS A CA 1
ATOM 2042 C C . HIS A 1 263 ? 7.453 -37.344 12.234 1 41.12 263 HIS A C 1
ATOM 2044 O O . HIS A 1 263 ? 7.539 -38.5 12.648 1 41.12 263 HIS A O 1
ATOM 2050 N N . LYS A 1 264 ? 6.328 -36.812 11.844 1 37.53 264 LYS A N 1
ATOM 2051 C CA . LYS A 1 264 ? 5.336 -37.844 11.609 1 37.53 264 LYS A CA 1
ATOM 2052 C C . LYS A 1 264 ? 5.246 -38.188 10.125 1 37.53 264 LYS A C 1
ATOM 2054 O O . LYS A 1 264 ? 5.301 -37.281 9.273 1 37.53 264 LYS A O 1
ATOM 2059 N N . MET B 1 1 ? 8.461 19.438 24.172 1 33.97 1 MET B N 1
ATOM 2060 C CA . MET B 1 1 ? 7.461 18.672 23.438 1 33.97 1 MET B CA 1
ATOM 2061 C C . MET B 1 1 ? 7.938 18.359 22.031 1 33.97 1 MET B C 1
ATOM 2063 O O . MET B 1 1 ? 7.836 17.219 21.578 1 33.97 1 MET B O 1
ATOM 2067 N N . TYR B 1 2 ? 8.531 19.5 21.328 1 41.81 2 TYR B N 1
ATOM 2068 C CA . TYR B 1 2 ? 9.07 19.344 19.984 1 41.81 2 TYR B CA 1
ATOM 2069 C C . TYR B 1 2 ? 10.211 18.328 19.969 1 41.81 2 TYR B C 1
ATOM 2071 O O . TYR B 1 2 ? 10.297 17.5 19.062 1 41.81 2 TYR B O 1
ATOM 2079 N N . ILE B 1 3 ? 10.875 18.562 21.047 1 41.06 3 ILE B N 1
ATOM 2080 C CA . ILE B 1 3 ? 12.039 17.703 21.172 1 41.06 3 ILE B CA 1
ATOM 2081 C C . ILE B 1 3 ? 11.594 16.234 21.266 1 41.06 3 ILE B C 1
ATOM 2083 O O . ILE B 1 3 ? 12.211 15.359 20.656 1 41.06 3 ILE B O 1
ATOM 2087 N N . THR B 1 4 ? 10.438 16.203 21.938 1 42.91 4 THR B N 1
ATOM 2088 C CA . THR B 1 4 ? 9.953 14.844 22.125 1 42.91 4 THR B CA 1
ATOM 2089 C C . THR B 1 4 ? 9.414 14.273 20.812 1 42.91 4 THR B C 1
ATOM 2091 O O . THR B 1 4 ? 9.609 13.102 20.516 1 42.91 4 THR B O 1
ATOM 2094 N N . ASP B 1 5 ? 9.016 15.219 19.938 1 58.84 5 ASP B N 1
ATO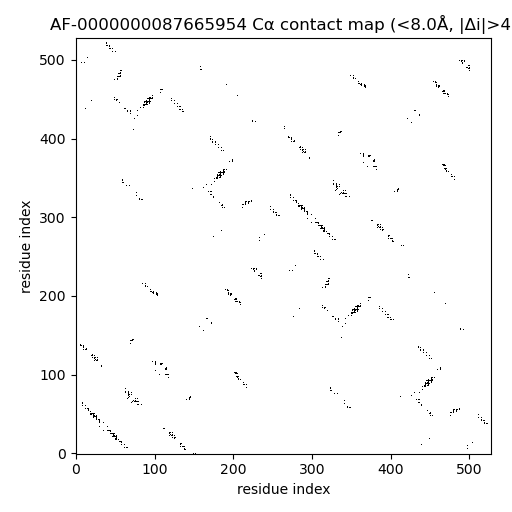M 2095 C CA . ASP B 1 5 ? 8.445 14.742 18.688 1 58.84 5 ASP B CA 1
ATOM 2096 C C . ASP B 1 5 ? 9.539 14.383 17.688 1 58.84 5 ASP B C 1
ATOM 2098 O O . ASP B 1 5 ? 9.461 13.344 17.016 1 58.84 5 ASP B O 1
ATOM 2102 N N . SER B 1 6 ? 10.648 15.172 17.828 1 62.22 6 SER B N 1
ATOM 2103 C CA . SER B 1 6 ? 11.719 14.891 16.875 1 62.22 6 SER B CA 1
ATOM 2104 C C . SER B 1 6 ? 12.477 13.617 17.266 1 62.22 6 SER B C 1
ATOM 2106 O O . SER B 1 6 ? 12.883 12.844 16.391 1 62.22 6 SER B O 1
ATOM 2108 N N . TYR B 1 7 ? 12.578 13.555 18.516 1 64.75 7 TYR B N 1
ATOM 2109 C CA . TYR B 1 7 ? 13.227 12.336 18.969 1 64.75 7 TYR B CA 1
ATOM 2110 C C . TYR B 1 7 ? 12.375 11.109 18.656 1 64.75 7 TYR B C 1
ATOM 2112 O O . TYR B 1 7 ? 12.898 10.055 18.281 1 64.75 7 TYR B O 1
ATOM 2120 N N . GLY B 1 8 ? 11.164 11.383 18.703 1 71.06 8 GLY B N 1
ATOM 2121 C CA . GLY B 1 8 ? 10.258 10.297 18.375 1 71.06 8 GLY B CA 1
ATOM 2122 C C . GLY B 1 8 ? 10.305 9.906 16.906 1 71.06 8 GLY B C 1
ATOM 2123 O O . GLY B 1 8 ? 10.289 8.711 16.578 1 71.06 8 GLY B O 1
ATOM 2124 N N . ILE B 1 9 ? 10.562 10.922 16.109 1 78.06 9 ILE B N 1
ATOM 2125 C CA . ILE B 1 9 ? 10.617 10.664 14.68 1 78.06 9 ILE B CA 1
ATOM 2126 C C . ILE B 1 9 ? 11.898 9.898 14.336 1 78.06 9 ILE B C 1
ATOM 2128 O O . ILE B 1 9 ? 11.859 8.906 13.609 1 78.06 9 ILE B O 1
ATOM 2132 N N . ARG B 1 10 ? 13.008 10.352 14.906 1 80.69 10 ARG B N 1
ATOM 2133 C CA . ARG B 1 10 ? 14.289 9.703 14.641 1 80.69 10 ARG B CA 1
ATOM 2134 C C . ARG B 1 10 ? 14.281 8.25 15.117 1 80.69 10 ARG B C 1
ATOM 2136 O O . ARG B 1 10 ? 14.695 7.348 14.391 1 80.69 10 ARG B O 1
ATOM 2143 N N . LEU B 1 11 ? 13.812 8.07 16.188 1 78.12 11 LEU B N 1
ATOM 2144 C CA . LEU B 1 11 ? 13.766 6.73 16.766 1 78.12 11 LEU B CA 1
ATOM 2145 C C . LEU B 1 11 ? 12.852 5.824 15.945 1 78.12 11 LEU B C 1
ATOM 2147 O O . LEU B 1 11 ? 13.164 4.645 15.742 1 78.12 11 LEU B O 1
ATOM 2151 N N . SER B 1 12 ? 11.75 6.352 15.531 1 81.5 12 SER B N 1
ATOM 2152 C CA . SER B 1 12 ? 10.805 5.559 14.75 1 81.5 12 SER B CA 1
ATOM 2153 C C . SER B 1 12 ? 11.414 5.125 13.414 1 81.5 12 SER B C 1
ATOM 2155 O O . SER B 1 12 ? 11.273 3.973 13.008 1 81.5 12 SER B O 1
ATOM 2157 N N . ILE B 1 13 ? 12.125 5.992 12.789 1 84.88 13 ILE B N 1
ATOM 2158 C CA . ILE B 1 13 ? 12.758 5.66 11.516 1 84.88 13 ILE B CA 1
ATOM 2159 C C . ILE B 1 13 ? 13.836 4.605 11.734 1 84.88 13 ILE B C 1
ATOM 2161 O O . ILE B 1 13 ? 13.93 3.637 10.977 1 84.88 13 ILE B O 1
ATOM 2165 N N . MET B 1 14 ? 14.562 4.777 12.773 1 84.25 14 MET B N 1
ATOM 2166 C CA . MET B 1 14 ? 15.648 3.848 13.07 1 84.25 14 MET B CA 1
ATOM 2167 C C . MET B 1 14 ? 15.109 2.467 13.422 1 84.25 14 MET B C 1
ATOM 2169 O O . MET B 1 14 ? 15.656 1.451 12.992 1 84.25 14 MET B O 1
ATOM 2173 N N . CYS B 1 15 ? 14.078 2.443 14.156 1 84.38 15 CYS B N 1
ATOM 2174 C CA . CYS B 1 15 ? 13.469 1.165 14.516 1 84.38 15 CYS B CA 1
ATOM 2175 C C . CYS B 1 15 ? 12.922 0.454 13.281 1 84.38 15 CYS B C 1
ATOM 2177 O O . CYS B 1 15 ? 13.188 -0.73 13.078 1 84.38 15 CYS B O 1
ATOM 2179 N N . GLY B 1 16 ? 12.203 1.223 12.5 1 88.94 16 GLY B N 1
ATOM 2180 C CA . GLY B 1 16 ? 11.648 0.637 11.289 1 88.94 16 GLY B CA 1
ATOM 2181 C C . GLY B 1 16 ? 12.703 0.102 10.344 1 88.94 16 GLY B C 1
ATOM 2182 O O . GLY B 1 16 ? 12.617 -1.036 9.883 1 88.94 16 GLY B O 1
ATOM 2183 N N . THR B 1 17 ? 13.711 0.87 10.164 1 92.25 17 THR B N 1
ATOM 2184 C CA . THR B 1 17 ? 14.75 0.476 9.227 1 92.25 17 THR B CA 1
ATOM 2185 C C . THR B 1 17 ? 15.602 -0.655 9.797 1 92.25 17 THR B C 1
ATOM 2187 O O . THR B 1 17 ? 16.078 -1.521 9.055 1 92.25 17 THR B O 1
ATOM 2190 N N . THR B 1 18 ? 15.805 -0.644 11.086 1 90.12 18 THR B N 1
ATOM 2191 C CA . THR B 1 18 ? 16.547 -1.727 11.719 1 90.12 18 THR B CA 1
ATOM 2192 C C . THR B 1 18 ? 15.781 -3.045 11.602 1 90.12 18 THR B C 1
ATOM 2194 O O . THR B 1 18 ? 16.375 -4.078 11.273 1 90.12 18 THR B O 1
ATOM 2197 N N . LEU B 1 19 ? 14.539 -3.035 11.875 1 89.88 19 LEU B N 1
ATOM 2198 C CA . LEU B 1 19 ? 13.727 -4.234 11.742 1 89.88 19 LEU B CA 1
ATOM 2199 C C . LEU B 1 19 ? 13.734 -4.75 10.312 1 89.88 19 LEU B C 1
ATOM 2201 O O . LEU B 1 19 ? 13.852 -5.957 10.078 1 89.88 19 LEU B O 1
ATOM 2205 N N . ASN B 1 20 ? 13.586 -3.824 9.383 1 93.12 20 ASN B N 1
ATOM 2206 C CA . ASN B 1 20 ? 13.672 -4.211 7.98 1 93.12 20 ASN B CA 1
ATOM 2207 C C . ASN B 1 20 ? 15.016 -4.859 7.656 1 93.12 20 ASN B C 1
ATOM 2209 O O . ASN B 1 20 ? 15.062 -5.879 6.965 1 93.12 20 ASN B O 1
ATOM 2213 N N . PHE B 1 21 ? 16.016 -4.273 8.172 1 93.19 21 PHE B N 1
ATOM 2214 C CA . PHE B 1 21 ? 17.375 -4.75 7.922 1 93.19 21 PHE B CA 1
ATOM 2215 C C . PHE B 1 21 ? 17.594 -6.129 8.531 1 93.19 21 PHE B C 1
ATOM 2217 O O . PHE B 1 21 ? 18.047 -7.051 7.855 1 93.19 21 PHE B O 1
ATOM 2224 N N . VAL B 1 22 ? 17.25 -6.301 9.727 1 91.75 22 VAL B N 1
ATOM 2225 C CA . VAL B 1 22 ? 17.438 -7.559 10.438 1 91.75 22 VAL B CA 1
ATOM 2226 C C . VAL B 1 22 ? 16.578 -8.648 9.789 1 91.75 22 VAL B C 1
ATOM 2228 O O . VAL B 1 22 ? 17.047 -9.766 9.578 1 91.75 22 VAL B O 1
ATOM 2231 N N . GLY B 1 23 ? 15.328 -8.328 9.492 1 93.12 23 GLY B N 1
ATOM 2232 C CA . GLY B 1 23 ? 14.469 -9.297 8.828 1 93.12 23 GLY B CA 1
ATOM 2233 C C . GLY B 1 23 ? 15.016 -9.766 7.492 1 93.12 23 GLY B C 1
ATOM 2234 O O . GLY B 1 23 ? 14.969 -10.961 7.188 1 93.12 23 GLY B O 1
ATOM 2235 N N . SER B 1 24 ? 15.523 -8.852 6.758 1 93.75 24 SER B N 1
ATOM 2236 C CA . SER B 1 24 ? 16.094 -9.203 5.457 1 93.75 24 SER B CA 1
ATOM 2237 C C . SER B 1 24 ? 17.328 -10.078 5.613 1 93.75 24 SER B C 1
ATOM 2239 O O . SER B 1 24 ? 17.578 -10.969 4.801 1 93.75 24 SER B O 1
ATOM 2241 N N . LEU B 1 25 ? 18.141 -9.82 6.621 1 92.75 25 LEU B N 1
ATOM 2242 C CA . LEU B 1 25 ? 19.328 -10.633 6.871 1 92.75 25 LEU B CA 1
ATOM 2243 C C . LEU B 1 25 ? 18.938 -12.055 7.246 1 92.75 25 LEU B C 1
ATOM 2245 O O . LEU B 1 25 ? 19.594 -13.016 6.832 1 92.75 25 LEU B O 1
ATOM 2249 N N . ILE B 1 26 ? 17.906 -12.18 8.016 1 92.06 26 ILE B N 1
ATOM 2250 C CA . ILE B 1 26 ? 17.422 -13.508 8.391 1 92.06 26 ILE B CA 1
ATOM 2251 C C . ILE B 1 26 ? 16.969 -14.266 7.137 1 92.06 26 ILE B C 1
ATOM 2253 O O . ILE B 1 26 ? 17.234 -15.461 7.004 1 92.06 26 ILE B O 1
ATOM 2257 N N . ARG B 1 27 ? 16.391 -13.594 6.227 1 90.88 27 ARG B N 1
ATOM 2258 C CA . ARG B 1 27 ? 15.984 -14.219 4.973 1 90.88 27 ARG B CA 1
ATOM 2259 C C . ARG B 1 27 ? 17.203 -14.664 4.164 1 90.88 27 ARG B C 1
ATOM 2261 O O . ARG B 1 27 ? 17.172 -15.703 3.51 1 90.88 27 ARG B O 1
ATOM 2268 N N . VAL B 1 28 ? 18.219 -13.836 4.23 1 91.31 28 VAL B N 1
ATOM 2269 C CA . VAL B 1 28 ? 19.453 -14.203 3.529 1 91.31 28 VAL B CA 1
ATOM 2270 C C . VAL B 1 28 ? 20.031 -15.484 4.141 1 91.31 28 VAL B C 1
ATOM 2272 O O . VAL B 1 28 ? 20.422 -16.406 3.416 1 91.31 28 VAL B O 1
ATOM 2275 N N . VAL B 1 29 ? 20.047 -15.539 5.406 1 90 29 VAL B N 1
ATOM 2276 C CA . VAL B 1 29 ? 20.578 -16.719 6.098 1 90 29 VAL B CA 1
ATOM 2277 C C . VAL B 1 29 ? 19.75 -17.938 5.742 1 90 29 VAL B C 1
ATOM 2279 O O . VAL B 1 29 ? 20.297 -19.031 5.57 1 90 29 VAL B O 1
ATOM 2282 N N . SER B 1 30 ? 18.469 -17.75 5.582 1 87.75 30 SER B N 1
ATOM 2283 C CA . SER B 1 30 ? 17.562 -18.844 5.246 1 87.75 30 SER B CA 1
ATOM 2284 C C . SER B 1 30 ? 17.906 -19.453 3.889 1 87.75 30 SER B C 1
ATOM 2286 O O . SER B 1 30 ? 17.578 -20.609 3.615 1 87.75 30 SER B O 1
ATOM 2288 N N . SER B 1 31 ? 18.531 -18.688 3.047 1 86.94 31 SER B N 1
ATOM 2289 C CA . SER B 1 31 ? 18.75 -19.125 1.668 1 86.94 31 SER B CA 1
ATOM 2290 C C . SER B 1 31 ? 20.188 -19.547 1.437 1 86.94 31 SER B C 1
ATOM 2292 O O . SER B 1 31 ? 20.594 -19.812 0.301 1 86.94 31 SER B O 1
ATOM 2294 N N . ILE B 1 32 ? 20.953 -19.594 2.516 1 84 32 ILE B N 1
ATOM 2295 C CA . ILE B 1 32 ? 22.328 -20.078 2.389 1 84 32 ILE B CA 1
ATOM 2296 C C . ILE B 1 32 ? 22.312 -21.562 1.977 1 84 32 ILE B C 1
ATOM 2298 O O . ILE B 1 32 ? 21.656 -22.375 2.613 1 84 32 ILE B O 1
ATOM 2302 N N . PRO B 1 33 ? 22.984 -21.875 0.93 1 77.94 33 PRO B N 1
ATOM 2303 C CA . PRO B 1 33 ? 22.953 -23.234 0.381 1 77.94 33 PRO B CA 1
ATOM 2304 C C . PRO B 1 33 ? 23.453 -24.281 1.372 1 77.94 33 PRO B C 1
ATOM 2306 O O . PRO B 1 33 ? 23.078 -25.453 1.28 1 77.94 33 PRO B O 1
ATOM 2309 N N . SER B 1 34 ? 24.203 -23.922 2.299 1 76.19 34 SER B N 1
ATOM 2310 C CA . SER B 1 34 ? 24.781 -24.875 3.238 1 76.19 34 SER B CA 1
ATOM 2311 C C . SER B 1 34 ? 23.75 -25.359 4.238 1 76.19 34 SER B C 1
ATOM 2313 O O . SER B 1 34 ? 23.953 -26.391 4.895 1 76.19 34 SER B O 1
ATOM 2315 N N . ILE B 1 35 ? 22.656 -24.672 4.332 1 76.12 35 ILE B N 1
ATOM 2316 C CA . ILE B 1 35 ? 21.594 -25.125 5.211 1 76.12 35 ILE B CA 1
ATOM 2317 C C . ILE B 1 35 ? 20.75 -26.188 4.492 1 76.12 35 ILE B C 1
ATOM 2319 O O . ILE B 1 35 ? 20.047 -25.875 3.527 1 76.12 35 ILE B O 1
ATOM 2323 N N . ASP B 1 36 ? 20.812 -27.359 4.824 1 72.06 36 ASP B N 1
ATOM 2324 C CA . ASP B 1 36 ? 20.219 -28.484 4.109 1 72.06 36 ASP B CA 1
ATOM 2325 C C . ASP B 1 36 ? 18.797 -28.75 4.586 1 72.06 36 ASP B C 1
ATOM 2327 O O . ASP B 1 36 ? 17.953 -29.188 3.809 1 72.06 36 ASP B O 1
ATOM 2331 N N . ASN B 1 37 ? 18.578 -28.391 5.785 1 75.5 37 ASN B N 1
ATOM 2332 C CA . ASN B 1 37 ? 17.25 -28.688 6.328 1 75.5 37 ASN B CA 1
ATOM 2333 C C . ASN B 1 37 ? 16.188 -27.734 5.797 1 75.5 37 ASN B C 1
ATOM 2335 O O . ASN B 1 37 ? 16.219 -26.531 6.098 1 75.5 37 ASN B O 1
ATOM 2339 N N . SER B 1 38 ? 15.328 -28.281 5.004 1 75 38 SER B N 1
ATOM 2340 C CA . SER B 1 38 ? 14.281 -27.5 4.355 1 75 38 SER B CA 1
ATOM 2341 C C . SER B 1 38 ? 13.367 -26.828 5.383 1 75 38 SER B C 1
ATOM 2343 O O . SER B 1 38 ? 12.953 -25.688 5.203 1 75 38 SER B O 1
ATOM 2345 N N . ALA B 1 39 ? 13.172 -27.516 6.395 1 74.19 39 ALA B N 1
ATOM 2346 C CA . ALA B 1 39 ? 12.281 -26.984 7.426 1 74.19 39 ALA B CA 1
ATOM 2347 C C . ALA B 1 39 ? 12.898 -25.766 8.102 1 74.19 39 ALA B C 1
ATOM 2349 O O . ALA B 1 39 ? 12.203 -24.766 8.344 1 74.19 39 ALA B O 1
ATOM 2350 N N . THR B 1 40 ? 14.156 -25.906 8.391 1 77.88 40 THR B N 1
ATOM 2351 C CA . THR B 1 40 ? 14.867 -24.781 9.008 1 77.88 40 THR B CA 1
ATOM 2352 C C . THR B 1 40 ? 14.914 -23.594 8.07 1 77.88 40 THR B C 1
ATOM 2354 O O . THR B 1 40 ? 14.711 -22.453 8.5 1 77.88 40 THR B O 1
ATOM 2357 N N . ARG B 1 41 ? 15.055 -23.781 6.867 1 81.69 41 ARG B N 1
ATOM 2358 C CA . ARG B 1 41 ? 15.109 -22.719 5.875 1 81.69 41 ARG B CA 1
ATOM 2359 C C . ARG B 1 41 ? 13.773 -21.984 5.781 1 81.69 41 ARG B C 1
ATOM 2361 O O . ARG B 1 41 ? 13.742 -20.75 5.746 1 81.69 41 ARG B O 1
ATOM 2368 N N . GLN B 1 42 ? 12.805 -22.797 5.785 1 77.81 42 GLN B N 1
ATOM 2369 C CA . GLN B 1 42 ? 11.477 -22.219 5.672 1 77.81 42 GLN B CA 1
ATOM 2370 C C . GLN B 1 42 ? 11.125 -21.406 6.922 1 77.81 42 GLN B C 1
ATOM 2372 O O . GLN B 1 42 ? 10.539 -20.328 6.824 1 77.81 42 GLN B O 1
ATOM 2377 N N . ALA B 1 43 ? 11.461 -21.938 8.008 1 79.88 43 ALA B N 1
ATOM 2378 C CA . ALA B 1 43 ? 11.188 -21.234 9.258 1 79.88 43 ALA B CA 1
ATOM 2379 C C . ALA B 1 43 ? 11.922 -19.891 9.312 1 79.88 43 ALA B C 1
ATOM 2381 O O . ALA B 1 43 ? 11.352 -18.891 9.719 1 79.88 43 ALA B O 1
ATOM 2382 N N . LEU B 1 44 ? 13.117 -19.922 8.922 1 83.69 44 LEU B N 1
ATOM 2383 C CA . LEU B 1 44 ? 13.914 -18.688 8.898 1 83.69 44 LEU B CA 1
ATOM 2384 C C . LEU B 1 44 ? 13.344 -17.688 7.902 1 83.69 44 LEU B C 1
ATOM 2386 O O . LEU B 1 44 ? 13.266 -16.5 8.195 1 83.69 44 LEU B O 1
ATOM 2390 N N . LEU B 1 45 ? 12.938 -18.203 6.797 1 84.75 45 LEU B N 1
ATOM 2391 C CA . LEU B 1 45 ? 12.359 -17.344 5.766 1 84.75 45 LEU B CA 1
ATOM 2392 C C . LEU B 1 45 ? 11.094 -16.656 6.266 1 84.75 45 LEU B C 1
ATOM 2394 O O . LEU B 1 45 ? 10.938 -15.445 6.109 1 84.75 45 LEU B O 1
ATOM 2398 N N . HIS B 1 46 ? 10.266 -17.406 6.914 1 80.69 46 HIS B N 1
ATOM 2399 C CA . HIS B 1 46 ? 9 -16.859 7.406 1 80.69 46 HIS B CA 1
ATOM 2400 C C . HIS B 1 46 ? 9.234 -15.914 8.586 1 80.69 46 HIS B C 1
ATOM 2402 O O . HIS B 1 46 ? 8.578 -14.883 8.703 1 80.69 46 HIS B O 1
ATOM 2408 N N . THR B 1 47 ? 10.164 -16.25 9.375 1 83.5 47 THR B N 1
ATOM 2409 C CA . THR B 1 47 ? 10.5 -15.383 10.5 1 83.5 47 THR B CA 1
ATOM 2410 C C . THR B 1 47 ? 11 -14.031 10.008 1 83.5 47 THR B C 1
ATOM 2412 O O . THR B 1 47 ? 10.562 -12.984 10.492 1 83.5 47 THR B O 1
ATOM 2415 N N . GLY B 1 48 ? 11.898 -14.094 9.078 1 88.69 48 GLY B N 1
ATOM 2416 C CA . GLY B 1 48 ? 12.367 -12.852 8.492 1 88.69 48 GLY B CA 1
ATOM 2417 C C . GLY B 1 48 ? 11.266 -12.023 7.867 1 88.69 48 GLY B C 1
ATOM 2418 O O . GLY B 1 48 ? 11.242 -10.805 8 1 88.69 48 GLY B O 1
ATOM 2419 N N . SER B 1 49 ? 10.32 -12.688 7.301 1 86.56 49 SER B N 1
ATOM 2420 C CA . SER B 1 49 ? 9.219 -12.008 6.633 1 86.56 49 SER B CA 1
ATOM 2421 C C . SER B 1 49 ? 8.281 -11.344 7.641 1 86.56 49 SER B C 1
ATOM 2423 O O . SER B 1 49 ? 7.766 -10.25 7.391 1 86.56 49 SER B O 1
ATOM 2425 N N . VAL B 1 50 ? 8.07 -11.969 8.734 1 83.38 50 VAL B N 1
ATOM 2426 C CA . VAL B 1 50 ? 7.207 -11.414 9.773 1 83.38 50 VAL B CA 1
ATOM 2427 C C . VAL B 1 50 ? 7.855 -10.164 10.375 1 83.38 50 VAL B C 1
ATOM 2429 O O . VAL B 1 50 ? 7.176 -9.164 10.625 1 83.38 50 VAL B O 1
ATOM 2432 N N . ILE B 1 51 ? 9.094 -10.234 10.531 1 88.25 51 ILE B N 1
ATOM 2433 C CA . ILE B 1 51 ? 9.828 -9.094 11.078 1 88.25 51 ILE B CA 1
ATOM 2434 C C . ILE B 1 51 ? 9.742 -7.914 10.117 1 88.25 51 ILE B C 1
ATOM 2436 O O . ILE B 1 51 ? 9.461 -6.789 10.523 1 88.25 51 ILE B O 1
ATOM 2440 N N . VAL B 1 52 ? 9.93 -8.195 8.883 1 90.25 52 VAL B N 1
ATOM 2441 C CA . VAL B 1 52 ? 9.859 -7.148 7.867 1 90.25 52 VAL B CA 1
ATOM 2442 C C . VAL B 1 52 ? 8.445 -6.574 7.824 1 90.25 52 VAL B C 1
ATOM 2444 O O . VAL B 1 52 ? 8.266 -5.355 7.746 1 90.25 52 VAL B O 1
ATOM 2447 N N . ALA B 1 53 ? 7.465 -7.422 7.965 1 87 53 ALA B N 1
ATOM 2448 C CA . ALA B 1 53 ? 6.074 -6.977 7.953 1 87 53 ALA B CA 1
ATOM 2449 C C . ALA B 1 53 ? 5.77 -6.102 9.164 1 87 53 ALA B C 1
ATOM 2451 O O . ALA B 1 53 ? 5.055 -5.105 9.055 1 87 53 ALA B O 1
ATOM 2452 N N . SER B 1 54 ? 6.297 -6.395 10.258 1 85.31 54 SER B N 1
ATOM 2453 C CA . SER B 1 54 ? 6.074 -5.629 11.477 1 85.31 54 SER B CA 1
ATOM 2454 C C . SER B 1 54 ? 6.719 -4.25 11.391 1 85.31 54 SER B C 1
ATOM 2456 O O . SER B 1 54 ? 6.227 -3.289 11.992 1 85.31 54 SER B O 1
ATOM 2458 N N . ALA B 1 55 ? 7.809 -4.168 10.641 1 89.31 55 ALA B N 1
ATOM 2459 C CA . ALA B 1 55 ? 8.508 -2.898 10.469 1 89.31 55 ALA B CA 1
ATOM 2460 C C . ALA B 1 55 ? 7.621 -1.873 9.766 1 89.31 55 ALA B C 1
ATOM 2462 O O . ALA B 1 55 ? 7.812 -0.665 9.922 1 89.31 55 ALA B O 1
ATOM 2463 N N . GLN B 1 56 ? 6.59 -2.309 9.062 1 86.62 56 GLN B N 1
ATOM 2464 C CA . GLN B 1 56 ? 5.75 -1.415 8.273 1 86.62 56 GLN B CA 1
ATOM 2465 C C . GLN B 1 56 ? 4.93 -0.496 9.18 1 86.62 56 GLN B C 1
ATOM 2467 O O . GLN B 1 56 ? 4.562 0.611 8.773 1 86.62 56 GLN B O 1
ATOM 2472 N N . ALA B 1 57 ? 4.695 -0.94 10.43 1 82.56 57 ALA B N 1
ATOM 2473 C CA . ALA B 1 57 ? 3.939 -0.141 11.398 1 82.56 57 ALA B CA 1
ATOM 2474 C C . ALA B 1 57 ? 4.594 1.223 11.609 1 82.56 57 ALA B C 1
ATOM 2476 O O . ALA B 1 57 ? 3.9 2.238 11.711 1 82.56 57 ALA B O 1
ATOM 2477 N N . PHE B 1 58 ? 5.875 1.271 11.57 1 84.25 58 PHE B N 1
ATOM 2478 C CA . PHE B 1 58 ? 6.609 2.508 11.797 1 84.25 58 PHE B CA 1
ATOM 2479 C C . PHE B 1 58 ? 6.531 3.414 10.57 1 84.25 58 PHE B C 1
ATOM 2481 O O . PHE B 1 58 ? 6.398 4.633 10.703 1 84.25 58 PHE B O 1
ATOM 2488 N N . PHE B 1 59 ? 6.52 2.828 9.461 1 86.75 59 PHE B N 1
ATOM 2489 C CA . PHE B 1 59 ? 6.566 3.605 8.227 1 86.75 59 PHE B CA 1
ATOM 2490 C C . PHE B 1 59 ? 5.195 4.176 7.895 1 86.75 59 PHE B C 1
ATOM 2492 O O . PHE B 1 59 ? 5.09 5.199 7.211 1 86.75 59 PHE B O 1
ATOM 2499 N N . LEU B 1 60 ? 4.152 3.627 8.477 1 81.75 60 LEU B N 1
ATOM 2500 C CA . LEU B 1 60 ? 2.811 4.133 8.203 1 81.75 60 LEU B CA 1
ATOM 2501 C C . LEU B 1 60 ? 2.518 5.371 9.047 1 81.75 60 LEU B C 1
ATOM 2503 O O . LEU B 1 60 ? 1.704 6.211 8.648 1 81.75 60 LEU B O 1
ATOM 2507 N N . VAL B 1 61 ? 3.217 5.543 10.117 1 79 61 VAL B N 1
ATOM 2508 C CA . VAL B 1 61 ? 2.941 6.641 11.039 1 79 61 VAL B CA 1
ATOM 2509 C C . VAL B 1 61 ? 3.875 7.812 10.734 1 79 61 VAL B C 1
ATOM 2511 O O . VAL B 1 61 ? 3.49 8.977 10.883 1 79 61 VAL B O 1
ATOM 2514 N N . LEU B 1 62 ? 5.016 7.574 10.195 1 82.62 62 LEU B N 1
ATOM 2515 C CA . LEU B 1 62 ? 6.113 8.523 10.078 1 82.62 62 LEU B CA 1
ATOM 2516 C C . LEU B 1 62 ? 5.762 9.648 9.102 1 82.62 62 LEU B C 1
ATOM 2518 O O . LEU B 1 62 ? 6.051 10.812 9.367 1 82.62 62 LEU B O 1
ATOM 2522 N N . PRO B 1 63 ? 5.082 9.32 8.016 1 84.44 63 PRO B N 1
ATOM 2523 C CA . PRO B 1 63 ? 4.816 10.406 7.062 1 84.44 63 PRO B CA 1
ATOM 2524 C C . PRO B 1 63 ? 3.988 11.531 7.672 1 84.44 63 PRO B C 1
ATOM 2526 O O . PRO B 1 63 ? 4.301 12.711 7.469 1 84.44 63 PRO B O 1
ATOM 2529 N N . SER B 1 64 ? 2.998 11.203 8.453 1 82.5 64 SER B N 1
ATOM 2530 C CA . SER B 1 64 ? 2.145 12.211 9.07 1 82.5 64 SER B CA 1
ATOM 2531 C C . SER B 1 64 ? 2.908 13.016 10.125 1 82.5 64 SER B C 1
ATOM 2533 O O . SER B 1 64 ? 2.738 14.234 10.227 1 82.5 64 SER B O 1
ATOM 2535 N N . LYS B 1 65 ? 3.732 12.375 10.805 1 81 65 LYS B N 1
ATOM 2536 C CA . LYS B 1 65 ? 4.5 13.047 11.852 1 81 65 LYS B CA 1
ATOM 2537 C C . LYS B 1 65 ? 5.562 13.961 11.258 1 81 65 LYS B C 1
ATOM 2539 O O . LYS B 1 65 ? 5.797 15.062 11.758 1 81 65 LYS B O 1
ATOM 2544 N N . ILE B 1 66 ? 6.191 13.523 10.266 1 84.25 66 ILE B N 1
ATOM 2545 C CA . ILE B 1 66 ? 7.219 14.328 9.609 1 84.25 66 ILE B CA 1
ATOM 2546 C C . ILE B 1 66 ? 6.578 15.547 8.953 1 84.25 66 ILE B C 1
ATOM 2548 O O . ILE B 1 66 ? 7.102 16.656 9.055 1 84.25 66 ILE B O 1
ATOM 2552 N N . ALA B 1 67 ? 5.445 15.359 8.305 1 84.19 67 ALA B N 1
ATOM 2553 C CA . ALA B 1 67 ? 4.738 16.484 7.68 1 84.19 67 ALA B CA 1
ATOM 2554 C C . ALA B 1 67 ? 4.324 17.516 8.719 1 84.19 67 ALA B C 1
ATOM 2556 O O . ALA B 1 67 ? 4.449 18.719 8.492 1 84.19 67 ALA B O 1
ATOM 2557 N N . GLU B 1 68 ? 3.889 17.031 9.844 1 82.19 68 GLU B N 1
ATOM 2558 C CA . GLU B 1 68 ? 3.439 17.891 10.93 1 82.19 68 GLU B CA 1
ATOM 2559 C C . GLU B 1 68 ? 4.605 18.672 11.523 1 82.19 68 GLU B C 1
ATOM 2561 O O . GLU B 1 68 ? 4.457 19.859 11.867 1 82.19 68 GLU B O 1
ATOM 2566 N N . THR B 1 69 ? 5.738 18.094 11.633 1 80.94 69 THR B N 1
ATOM 2567 C CA . THR B 1 69 ? 6.871 18.656 12.359 1 80.94 69 THR B CA 1
ATOM 2568 C C . THR B 1 69 ? 7.715 19.547 11.445 1 80.94 69 THR B C 1
ATOM 2570 O O . THR B 1 69 ? 8.234 20.578 11.867 1 80.94 69 THR B O 1
ATOM 2573 N N . TRP B 1 70 ? 7.836 19.234 10.195 1 84.06 70 TRP B N 1
ATOM 2574 C CA . TRP B 1 70 ? 8.867 19.844 9.367 1 84.06 70 TRP B CA 1
ATOM 2575 C C . TRP B 1 70 ? 8.25 20.766 8.32 1 84.06 70 TRP B C 1
ATOM 2577 O O . TRP B 1 70 ? 8.961 21.516 7.637 1 84.06 70 TRP B O 1
ATOM 2587 N N . PHE B 1 71 ? 6.918 20.734 8.258 1 83.62 71 PHE B N 1
ATOM 2588 C CA . PHE B 1 71 ? 6.289 21.547 7.219 1 83.62 71 PHE B CA 1
ATOM 2589 C C . PHE B 1 71 ? 5.191 22.422 7.805 1 83.62 71 PHE B C 1
ATOM 2591 O O . PHE B 1 71 ? 4.484 22.016 8.727 1 83.62 71 PHE B O 1
ATOM 2598 N N . PRO B 1 72 ? 5.121 23.609 7.273 1 82.25 72 PRO B N 1
ATOM 2599 C CA . PRO B 1 72 ? 3.977 24.438 7.668 1 82.25 72 PRO B CA 1
ATOM 2600 C C . PRO B 1 72 ? 2.641 23.859 7.207 1 82.25 72 PRO B C 1
ATOM 2602 O O . PRO B 1 72 ? 2.615 22.922 6.398 1 82.25 72 PRO B O 1
ATOM 2605 N N . ASP B 1 73 ? 1.603 24.328 7.691 1 76.62 73 ASP B N 1
ATOM 2606 C CA . ASP B 1 73 ? 0.258 23.797 7.504 1 76.62 73 ASP B CA 1
ATOM 2607 C C . ASP B 1 73 ? -0.096 23.703 6.023 1 76.62 73 ASP B C 1
ATOM 2609 O O . ASP B 1 73 ? -0.626 22.688 5.57 1 76.62 73 ASP B O 1
ATOM 2613 N N . HIS B 1 74 ? 0.362 24.672 5.297 1 74.75 74 HIS B N 1
ATOM 2614 C CA . HIS B 1 74 ? -0.071 24.734 3.906 1 74.75 74 HIS B CA 1
ATOM 2615 C C . HIS B 1 74 ? 0.719 23.75 3.041 1 74.75 74 HIS B C 1
ATOM 2617 O O . HIS B 1 74 ? 0.354 23.5 1.891 1 74.75 74 HIS B O 1
ATOM 2623 N N . GLN B 1 75 ? 1.773 23.125 3.566 1 80.94 75 GLN B N 1
ATOM 2624 C CA . GLN B 1 75 ? 2.6 22.203 2.799 1 80.94 75 GLN B CA 1
ATOM 2625 C C . GLN B 1 75 ? 2.477 20.781 3.336 1 80.94 75 GLN B C 1
ATOM 2627 O O . GLN B 1 75 ? 2.982 19.828 2.727 1 80.94 75 GLN B O 1
ATOM 2632 N N . ARG B 1 76 ? 1.724 20.609 4.398 1 82.88 76 ARG B N 1
ATOM 2633 C CA . ARG B 1 76 ? 1.653 19.312 5.062 1 82.88 76 ARG B CA 1
ATOM 2634 C C . ARG B 1 76 ? 0.93 18.281 4.191 1 82.88 76 ARG B C 1
ATOM 2636 O O . ARG B 1 76 ? 1.36 17.141 4.086 1 82.88 76 ARG B O 1
ATOM 2643 N N . SER B 1 77 ? -0.104 18.75 3.637 1 79.75 77 SER B N 1
ATOM 2644 C CA . SER B 1 77 ? -0.879 17.844 2.793 1 79.75 77 SER B CA 1
ATOM 2645 C C . SER B 1 77 ? -0.051 17.344 1.617 1 79.75 77 SER B C 1
ATOM 2647 O O . SER B 1 77 ? -0.051 16.141 1.317 1 79.75 77 SER B O 1
ATOM 2649 N N . LEU B 1 78 ? 0.699 18.219 1.006 1 82.19 78 LEU B N 1
ATOM 2650 C CA . LEU B 1 78 ? 1.525 17.844 -0.136 1 82.19 78 LEU B CA 1
ATOM 2651 C C . LEU B 1 78 ? 2.652 16.906 0.294 1 82.19 78 LEU B C 1
ATOM 2653 O O . LEU B 1 78 ? 2.939 15.922 -0.386 1 82.19 78 LEU B O 1
ATOM 2657 N N . ALA B 1 79 ? 3.277 17.234 1.35 1 86.12 79 ALA B N 1
ATOM 2658 C CA . ALA B 1 79 ? 4.34 16.391 1.874 1 86.12 79 ALA B CA 1
ATOM 2659 C C . ALA B 1 79 ? 3.832 14.969 2.125 1 86.12 79 ALA B C 1
ATOM 2661 O O . ALA B 1 79 ? 4.504 13.992 1.79 1 86.12 79 ALA B O 1
ATOM 2662 N N . ASN B 1 80 ? 2.648 14.859 2.65 1 85.19 80 ASN B N 1
ATOM 2663 C CA . ASN B 1 80 ? 2.051 13.555 2.91 1 85.19 80 ASN B CA 1
ATOM 2664 C C . ASN B 1 80 ? 1.754 12.805 1.615 1 85.19 80 ASN B C 1
ATOM 2666 O O . ASN B 1 80 ? 2.068 11.617 1.493 1 85.19 80 ASN B O 1
ATOM 2670 N N . VAL B 1 81 ? 1.191 13.477 0.707 1 82 81 VAL B N 1
ATOM 2671 C CA . VAL B 1 81 ? 0.826 12.852 -0.563 1 82 81 VAL B CA 1
ATOM 2672 C C . VAL B 1 81 ? 2.08 12.336 -1.263 1 82 81 VAL B C 1
ATOM 2674 O O . VAL B 1 81 ? 2.094 11.211 -1.767 1 82 81 VAL B O 1
ATOM 2677 N N . LEU B 1 82 ? 3.111 13.102 -1.3 1 86.25 82 LEU B N 1
ATOM 2678 C CA . LEU B 1 82 ? 4.348 12.711 -1.964 1 86.25 82 LEU B CA 1
ATOM 2679 C C . LEU B 1 82 ? 4.961 11.484 -1.289 1 86.25 82 LEU B C 1
ATOM 2681 O O . LEU B 1 82 ? 5.461 10.586 -1.965 1 86.25 82 LEU B O 1
ATOM 2685 N N . THR B 1 83 ? 4.91 11.461 -0.008 1 87.81 83 THR B N 1
ATOM 2686 C CA . THR B 1 83 ? 5.43 10.297 0.704 1 87.81 83 THR B CA 1
ATOM 2687 C C . THR B 1 83 ? 4.602 9.055 0.394 1 87.81 83 THR B C 1
ATOM 2689 O O . THR B 1 83 ? 5.148 7.977 0.168 1 87.81 83 THR B O 1
ATOM 2692 N N . PHE B 1 84 ? 3.357 9.211 0.28 1 83.19 84 PHE B N 1
ATOM 2693 C CA . PHE B 1 84 ? 2.502 8.047 0.063 1 83.19 84 PHE B CA 1
ATOM 2694 C C . PHE B 1 84 ? 2.615 7.555 -1.373 1 83.19 84 PHE B C 1
ATOM 2696 O O . PHE B 1 84 ? 2.412 6.367 -1.644 1 83.19 84 PHE B O 1
ATOM 2703 N N . ILE B 1 85 ? 2.953 8.453 -2.283 1 85.31 85 ILE B N 1
ATOM 2704 C CA . ILE B 1 85 ? 3.215 8.031 -3.656 1 85.31 85 ILE B CA 1
ATOM 2705 C C . ILE B 1 85 ? 4.461 7.152 -3.699 1 85.31 85 ILE B C 1
ATOM 2707 O O . ILE B 1 85 ? 4.617 6.324 -4.598 1 85.31 85 ILE B O 1
ATOM 2711 N N . ALA B 1 86 ? 5.297 7.316 -2.721 1 89.81 86 ALA B N 1
ATOM 2712 C CA . ALA B 1 86 ? 6.496 6.484 -2.639 1 89.81 86 ALA B CA 1
ATOM 2713 C C . ALA B 1 86 ? 6.137 5.027 -2.367 1 89.81 86 ALA B C 1
ATOM 2715 O O . ALA B 1 86 ? 6.934 4.125 -2.635 1 89.81 86 ALA B O 1
ATOM 2716 N N . ASN B 1 87 ? 4.945 4.797 -1.833 1 88.88 87 ASN B N 1
ATOM 2717 C CA . ASN B 1 87 ? 4.492 3.434 -1.586 1 88.88 87 ASN B CA 1
ATOM 2718 C C . ASN B 1 87 ? 4.324 2.654 -2.887 1 88.88 87 ASN B C 1
ATOM 2720 O O . ASN B 1 87 ? 5.023 1.67 -3.121 1 88.88 87 ASN B O 1
ATOM 2724 N N . PRO B 1 88 ? 3.449 3.133 -3.812 1 88.25 88 PRO B N 1
ATOM 2725 C CA . PRO B 1 88 ? 3.369 2.375 -5.062 1 88.25 88 PRO B CA 1
ATOM 2726 C C . PRO B 1 88 ? 4.688 2.363 -5.832 1 88.25 88 PRO B C 1
ATOM 2728 O O . PRO B 1 88 ? 4.992 1.393 -6.531 1 88.25 88 PRO B O 1
ATOM 2731 N N . LEU B 1 89 ? 5.508 3.348 -5.738 1 90.06 89 LEU B N 1
ATOM 2732 C CA . LEU B 1 89 ? 6.828 3.318 -6.359 1 90.06 89 LEU B CA 1
ATOM 2733 C C . LEU B 1 89 ? 7.688 2.207 -5.762 1 90.06 89 LEU B C 1
ATOM 2735 O O . LEU B 1 89 ? 8.43 1.537 -6.477 1 90.06 89 LEU B O 1
ATOM 2739 N N . GLY B 1 90 ? 7.578 2.059 -4.492 1 92.31 90 GLY B N 1
ATOM 2740 C CA . GLY B 1 90 ? 8.242 0.94 -3.838 1 92.31 90 GLY B CA 1
ATOM 2741 C C . GLY B 1 90 ? 7.754 -0.41 -4.328 1 92.31 90 GLY B C 1
ATOM 2742 O O . GLY B 1 90 ? 8.555 -1.321 -4.547 1 92.31 90 GLY B O 1
ATOM 2743 N N . VAL B 1 91 ? 6.484 -0.469 -4.492 1 89.25 91 VAL B N 1
ATOM 2744 C CA . VAL B 1 91 ? 5.898 -1.704 -5.004 1 89.25 91 VAL B CA 1
ATOM 2745 C C . VAL B 1 91 ? 6.477 -2.016 -6.383 1 89.25 91 VAL B C 1
ATOM 2747 O O . VAL B 1 91 ? 6.84 -3.158 -6.668 1 89.25 91 VAL B O 1
ATOM 2750 N N . VAL B 1 92 ? 6.555 -0.988 -7.223 1 88.75 92 VAL B N 1
ATOM 2751 C CA . VAL B 1 92 ? 7.121 -1.167 -8.555 1 88.75 92 VAL B CA 1
ATOM 2752 C C . VAL B 1 92 ? 8.539 -1.708 -8.453 1 88.75 92 VAL B C 1
ATOM 2754 O O . VAL B 1 92 ? 8.859 -2.756 -9.016 1 88.75 92 VAL B O 1
ATOM 2757 N N . PHE B 1 93 ? 9.312 -1.112 -7.719 1 90.69 93 PHE B N 1
ATOM 2758 C CA . PHE B 1 93 ? 10.719 -1.485 -7.586 1 90.69 93 PHE B CA 1
ATOM 2759 C C . PHE B 1 93 ? 10.852 -2.859 -6.945 1 90.69 93 PHE B C 1
ATOM 2761 O O . PHE B 1 93 ? 11.68 -3.672 -7.371 1 90.69 93 PHE B O 1
ATOM 2768 N N . GLY B 1 94 ? 10.07 -3.115 -5.965 1 92.06 94 GLY B N 1
ATOM 2769 C CA . GLY B 1 94 ? 10.148 -4.371 -5.234 1 92.06 94 GLY B CA 1
ATOM 2770 C C . GLY B 1 94 ? 9.727 -5.57 -6.062 1 92.06 94 GLY B C 1
ATOM 2771 O O . GLY B 1 94 ? 10.336 -6.637 -5.973 1 92.06 94 GLY B O 1
ATOM 2772 N N . THR B 1 95 ? 8.742 -5.41 -6.867 1 88.94 95 THR B N 1
ATOM 2773 C CA . THR B 1 95 ? 8.18 -6.555 -7.57 1 88.94 95 THR B CA 1
ATOM 2774 C C . THR B 1 95 ? 8.953 -6.836 -8.859 1 88.94 95 THR B C 1
ATOM 2776 O O . THR B 1 95 ? 8.828 -7.918 -9.438 1 88.94 95 THR B O 1
ATOM 2779 N N . ILE B 1 96 ? 9.75 -5.887 -9.25 1 88.38 96 ILE B N 1
ATOM 2780 C CA . ILE B 1 96 ? 10.586 -6.117 -10.422 1 88.38 96 ILE B CA 1
ATOM 2781 C C . ILE B 1 96 ? 11.766 -7.004 -10.039 1 88.38 96 ILE B C 1
ATOM 2783 O O . ILE B 1 96 ? 12.242 -7.801 -10.859 1 88.38 96 ILE B O 1
ATOM 2787 N N . VAL B 1 97 ? 12.234 -6.973 -8.875 1 89.56 97 VAL B N 1
ATOM 2788 C CA . VAL B 1 97 ? 13.469 -7.613 -8.43 1 89.56 97 VAL B CA 1
ATOM 2789 C C . VAL B 1 97 ? 13.352 -9.125 -8.586 1 89.56 97 VAL B C 1
ATOM 2791 O O . VAL B 1 97 ? 14.219 -9.766 -9.188 1 89.56 97 VAL B O 1
ATOM 2794 N N . PRO B 1 98 ? 12.266 -9.734 -8.102 1 86.06 98 PRO B N 1
ATOM 2795 C CA . PRO B 1 98 ? 12.164 -11.188 -8.266 1 86.06 98 PRO B CA 1
ATOM 2796 C C . PRO B 1 98 ? 12.148 -11.617 -9.734 1 86.06 98 PRO B C 1
ATOM 2798 O O . PRO B 1 98 ? 12.656 -12.688 -10.07 1 86.06 98 PRO B O 1
ATOM 2801 N N . SER B 1 99 ? 11.547 -10.789 -10.57 1 83.88 99 SER B N 1
ATOM 2802 C CA . SER B 1 99 ? 11.445 -11.125 -11.984 1 83.88 99 SER B CA 1
ATOM 2803 C C . SER B 1 99 ? 12.812 -11.102 -12.664 1 83.88 99 SER B C 1
ATOM 2805 O O . SER B 1 99 ? 12.977 -11.641 -13.758 1 83.88 99 SER B O 1
ATOM 2807 N N . LEU B 1 100 ? 13.727 -10.508 -12.031 1 85.88 100 LEU B N 1
ATOM 2808 C CA . LEU B 1 100 ? 15.094 -10.5 -12.547 1 85.88 100 LEU B CA 1
ATOM 2809 C C . LEU B 1 100 ? 15.789 -11.828 -12.25 1 85.88 100 LEU B C 1
ATOM 2811 O O . LEU B 1 100 ? 16.734 -12.211 -12.945 1 85.88 100 LEU B O 1
ATOM 2815 N N . TYR B 1 101 ? 15.344 -12.516 -11.258 1 86.06 101 TYR B N 1
ATOM 2816 C CA . TYR B 1 101 ? 16.016 -13.734 -10.82 1 86.06 101 TYR B CA 1
ATOM 2817 C C . TYR B 1 101 ? 15.227 -14.969 -11.211 1 86.06 101 TYR B C 1
ATOM 2819 O O . TYR B 1 101 ? 15.789 -16.062 -11.367 1 86.06 101 TYR B O 1
ATOM 2827 N N . PHE B 1 102 ? 13.93 -14.781 -11.273 1 82.75 102 PHE B N 1
ATOM 2828 C CA . PHE B 1 102 ? 13.07 -15.906 -11.602 1 82.75 102 PHE B CA 1
ATOM 2829 C C . PHE B 1 102 ? 12.281 -15.641 -12.883 1 82.75 102 PHE B C 1
ATOM 2831 O O . PHE B 1 102 ? 11.781 -14.531 -13.086 1 82.75 102 PHE B O 1
ATOM 2838 N N . ASN B 1 103 ? 12.359 -16.562 -13.727 1 75 103 ASN B N 1
ATOM 2839 C CA . ASN B 1 103 ? 11.625 -16.453 -14.984 1 75 103 ASN B CA 1
ATOM 2840 C C . ASN B 1 103 ? 11.203 -17.828 -15.5 1 75 103 ASN B C 1
ATOM 2842 O O . ASN B 1 103 ? 11.195 -18.797 -14.75 1 75 103 ASN B O 1
ATOM 2846 N N . GLY B 1 104 ? 10.641 -17.797 -16.688 1 66.31 104 GLY B N 1
ATOM 2847 C CA . GLY B 1 104 ? 10.188 -19.047 -17.281 1 66.31 104 GLY B CA 1
ATOM 2848 C C . GLY B 1 104 ? 11.258 -20.109 -17.297 1 66.31 104 GLY B C 1
ATOM 2849 O O . GLY B 1 104 ? 10.961 -21.297 -17.141 1 66.31 104 GLY B O 1
ATOM 2850 N N . SER B 1 105 ? 12.469 -19.766 -17.391 1 68.62 105 SER B N 1
ATOM 2851 C CA . SER B 1 105 ? 13.547 -20.75 -17.5 1 68.62 105 SER B CA 1
ATOM 2852 C C . SER B 1 105 ? 14.125 -21.094 -16.125 1 68.62 105 SER B C 1
ATOM 2854 O O . SER B 1 105 ? 14.617 -22.203 -15.914 1 68.62 105 SER B O 1
ATOM 2856 N N . VAL B 1 106 ? 14.055 -20.203 -15.266 1 69.69 106 VAL B N 1
ATOM 2857 C CA . VAL B 1 106 ? 14.57 -20.391 -13.914 1 69.69 106 VAL B CA 1
ATOM 2858 C C . VAL B 1 106 ? 13.414 -20.422 -12.922 1 69.69 106 VAL B C 1
ATOM 2860 O O . VAL B 1 106 ? 12.852 -19.391 -12.57 1 69.69 106 VAL B O 1
ATOM 2863 N N . ARG B 1 107 ? 13.195 -21.625 -1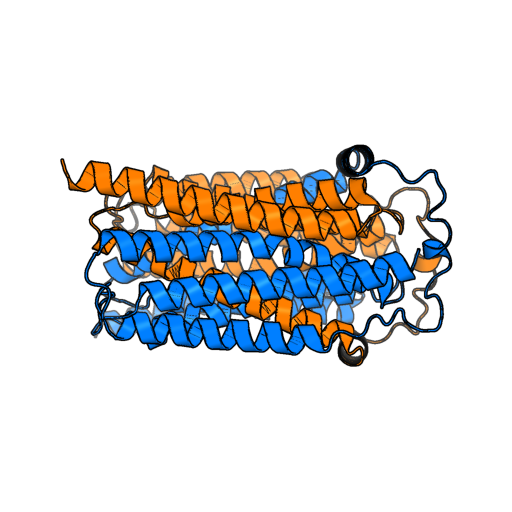2.594 1 70.56 107 ARG B N 1
ATOM 2864 C CA . ARG B 1 107 ? 12.07 -21.797 -11.68 1 70.56 107 ARG B CA 1
ATOM 2865 C C . ARG B 1 107 ? 12.477 -21.516 -10.242 1 70.56 107 ARG B C 1
ATOM 2867 O O . ARG B 1 107 ? 13.633 -21.719 -9.867 1 70.56 107 ARG B O 1
ATOM 2874 N N . LEU B 1 108 ? 11.57 -21 -9.57 1 70.88 108 LEU B N 1
ATOM 2875 C CA . LEU B 1 108 ? 11.781 -20.75 -8.148 1 70.88 108 LEU B CA 1
ATOM 2876 C C . LEU B 1 108 ? 11.938 -22.062 -7.387 1 70.88 108 LEU B C 1
ATOM 2878 O O . LEU B 1 108 ? 11.008 -22.875 -7.348 1 70.88 108 LEU B O 1
ATOM 2882 N N . GLU B 1 109 ? 13.234 -22.328 -7.125 1 66.44 109 GLU B N 1
ATOM 2883 C CA . GLU B 1 109 ? 13.539 -23.484 -6.285 1 66.44 109 GLU B CA 1
ATOM 2884 C C . GLU B 1 109 ? 14.156 -23.062 -4.957 1 66.44 109 GLU B C 1
ATOM 2886 O O . GLU B 1 109 ? 15.078 -22.25 -4.934 1 66.44 109 GLU B O 1
ATOM 2891 N N . ARG B 1 110 ? 13.688 -23.531 -3.975 1 61.25 110 ARG B N 1
ATOM 2892 C CA . ARG B 1 110 ? 14.078 -23.172 -2.619 1 61.25 110 ARG B CA 1
ATOM 2893 C C . ARG B 1 110 ? 15.578 -23.359 -2.42 1 61.25 110 ARG B C 1
ATOM 2895 O O . ARG B 1 110 ? 16.219 -22.594 -1.688 1 61.25 110 ARG B O 1
ATOM 2902 N N . TYR B 1 111 ? 16.031 -24.312 -3.072 1 63.25 111 TYR B N 1
ATOM 2903 C CA . TYR B 1 111 ? 17.438 -24.641 -2.865 1 63.25 111 TYR B CA 1
ATOM 2904 C C . TYR B 1 111 ? 18.312 -24.016 -3.938 1 63.25 111 TYR B C 1
ATOM 2906 O O . TYR B 1 111 ? 19.531 -24.219 -3.957 1 63.25 111 TYR B O 1
ATOM 2914 N N . SER B 1 112 ? 17.828 -23.047 -4.426 1 70.44 112 SER B N 1
ATOM 2915 C CA . SER B 1 112 ? 18.578 -22.547 -5.57 1 70.44 112 SER B CA 1
ATOM 2916 C C . SER B 1 112 ? 19.438 -21.344 -5.188 1 70.44 112 SER B C 1
ATOM 2918 O O . SER B 1 112 ? 19.125 -20.641 -4.23 1 70.44 112 SER B O 1
ATOM 2920 N N . TRP B 1 113 ? 20.516 -21.312 -5.789 1 80.75 113 TRP B N 1
ATOM 2921 C CA . TRP B 1 113 ? 21.406 -20.156 -5.703 1 80.75 113 TRP B CA 1
ATOM 2922 C C . TRP B 1 113 ? 20.672 -18.875 -6.082 1 80.75 113 TRP B C 1
ATOM 2924 O O . TRP B 1 113 ? 21 -17.797 -5.586 1 80.75 113 TRP B O 1
ATOM 2934 N N . HIS B 1 114 ? 19.672 -19.031 -6.766 1 83.44 114 HIS B N 1
ATOM 2935 C CA . HIS B 1 114 ? 18.906 -17.875 -7.219 1 83.44 114 HIS B CA 1
ATOM 2936 C C . HIS B 1 114 ? 18.094 -17.266 -6.078 1 83.44 114 HIS B C 1
ATOM 2938 O O . HIS B 1 114 ? 17.922 -16.047 -6.012 1 83.44 114 HIS B O 1
ATOM 2944 N N . MET B 1 115 ? 17.719 -18.156 -5.199 1 87.12 115 MET B N 1
ATOM 2945 C CA . MET B 1 115 ? 17.016 -17.656 -4.031 1 87.12 115 MET B CA 1
ATOM 2946 C C . MET B 1 115 ? 17.938 -16.844 -3.139 1 87.12 115 MET B C 1
ATOM 2948 O O . MET B 1 115 ? 17.547 -15.812 -2.592 1 87.12 115 MET B O 1
ATOM 2952 N N . PHE B 1 116 ? 19.125 -17.281 -3.031 1 88.06 116 PHE B N 1
ATOM 2953 C CA . PHE B 1 116 ? 20.125 -16.562 -2.248 1 88.06 116 PHE B CA 1
ATOM 2954 C C . PHE B 1 116 ? 20.406 -15.195 -2.861 1 88.06 116 PHE B C 1
ATOM 2956 O O . PHE B 1 116 ? 20.453 -14.195 -2.15 1 88.06 116 PHE B O 1
ATOM 2963 N N . GLU B 1 117 ? 20.578 -15.148 -4.152 1 90.06 117 GLU B N 1
ATOM 2964 C CA . GLU B 1 117 ? 20.844 -13.891 -4.844 1 90.06 117 GLU B CA 1
ATOM 2965 C C . GLU B 1 117 ? 19.688 -12.914 -4.695 1 90.06 117 GLU B C 1
ATOM 2967 O O . GLU B 1 117 ? 19.906 -11.711 -4.516 1 90.06 117 GLU B O 1
ATOM 2972 N N . PHE B 1 118 ? 18.531 -13.445 -4.816 1 92.31 118 PHE B N 1
ATOM 2973 C CA . PHE B 1 118 ? 17.344 -12.617 -4.648 1 92.31 118 PHE B CA 1
ATOM 2974 C C . PHE B 1 118 ? 17.312 -11.992 -3.258 1 92.31 118 PHE B C 1
ATOM 2976 O O . PHE B 1 118 ? 17.188 -10.773 -3.117 1 92.31 118 PHE B O 1
ATOM 2983 N N . ASN B 1 119 ? 17.484 -12.828 -2.207 1 92.75 119 ASN B N 1
ATOM 2984 C CA . ASN B 1 119 ? 17.438 -12.344 -0.833 1 92.75 119 ASN B CA 1
ATOM 2985 C C . ASN B 1 119 ? 18.578 -11.391 -0.533 1 92.75 119 ASN B C 1
ATOM 2987 O O . ASN B 1 119 ? 18.422 -10.422 0.205 1 92.75 119 ASN B O 1
ATOM 2991 N N . ALA B 1 120 ? 19.688 -11.648 -1.062 1 93.12 120 ALA B N 1
ATOM 2992 C CA . ALA B 1 120 ? 20.844 -10.781 -0.882 1 93.12 120 ALA B CA 1
ATOM 2993 C C . ALA B 1 120 ? 20.594 -9.406 -1.497 1 93.12 120 ALA B C 1
ATOM 2995 O O . ALA B 1 120 ? 20.953 -8.383 -0.912 1 93.12 120 ALA B O 1
ATOM 2996 N N . SER B 1 121 ? 20.031 -9.367 -2.656 1 93.75 121 SER B N 1
ATOM 2997 C CA . SER B 1 121 ? 19.703 -8.094 -3.291 1 93.75 121 SER B CA 1
ATOM 2998 C C . SER B 1 121 ? 18.719 -7.293 -2.447 1 93.75 121 SER B C 1
ATOM 3000 O O . SER B 1 121 ? 18.828 -6.074 -2.33 1 93.75 121 SER B O 1
ATOM 3002 N N . MET B 1 122 ? 17.734 -7.98 -1.92 1 94.31 122 MET B N 1
ATOM 3003 C CA . MET B 1 122 ? 16.781 -7.324 -1.035 1 94.31 122 MET B CA 1
ATOM 3004 C C . MET B 1 122 ? 17.469 -6.781 0.212 1 94.31 122 MET B C 1
ATOM 3006 O O . MET B 1 122 ? 17.125 -5.707 0.705 1 94.31 122 MET B O 1
ATOM 3010 N N . ALA B 1 123 ? 18.406 -7.512 0.701 1 93.81 123 ALA B N 1
ATOM 3011 C CA . ALA B 1 123 ? 19.156 -7.09 1.889 1 93.81 123 ALA B CA 1
ATOM 3012 C C . ALA B 1 123 ? 19.969 -5.84 1.606 1 93.81 123 ALA B C 1
ATOM 3014 O O . ALA B 1 123 ? 20.172 -5 2.492 1 93.81 123 ALA B O 1
ATOM 3015 N N . VAL B 1 124 ? 20.453 -5.723 0.419 1 94.19 124 VAL B N 1
ATOM 3016 C CA . VAL B 1 124 ? 21.172 -4.516 0.033 1 94.19 124 VAL B CA 1
ATOM 3017 C C . VAL B 1 124 ? 20.266 -3.299 0.159 1 94.19 124 VAL B C 1
ATOM 3019 O O . VAL B 1 124 ? 20.656 -2.264 0.695 1 94.19 124 VAL B O 1
ATOM 3022 N N . MET B 1 125 ? 19.078 -3.453 -0.3 1 93.5 125 MET B N 1
ATOM 3023 C CA . MET B 1 125 ? 18.125 -2.355 -0.228 1 93.5 125 MET B CA 1
ATOM 3024 C C . MET B 1 125 ? 17.859 -1.954 1.22 1 93.5 125 MET B C 1
ATOM 3026 O O . MET B 1 125 ? 17.812 -0.766 1.54 1 93.5 125 MET B O 1
ATOM 3030 N N . THR B 1 126 ? 17.688 -2.955 2.049 1 94.88 126 THR B N 1
ATOM 3031 C CA . THR B 1 126 ? 17.391 -2.645 3.443 1 94.88 126 THR B CA 1
ATOM 3032 C C . THR B 1 126 ? 18.625 -2.094 4.152 1 94.88 126 THR B C 1
ATOM 3034 O O . THR B 1 126 ? 18.5 -1.306 5.09 1 94.88 126 THR B O 1
ATOM 3037 N N . THR B 1 127 ? 19.797 -2.502 3.723 1 93.88 127 THR B N 1
ATOM 3038 C CA . THR B 1 127 ? 21.031 -1.932 4.266 1 93.88 127 THR B CA 1
ATOM 3039 C C . THR B 1 127 ? 21.125 -0.444 3.938 1 93.88 127 THR B C 1
ATOM 3041 O O . THR B 1 127 ? 21.469 0.366 4.801 1 93.88 127 THR B O 1
ATOM 3044 N N . ILE B 1 128 ? 20.797 -0.115 2.732 1 93.56 128 ILE B N 1
ATOM 3045 C CA . ILE B 1 128 ? 20.812 1.28 2.305 1 93.56 128 ILE B CA 1
ATOM 3046 C C . ILE B 1 128 ? 19.875 2.1 3.178 1 93.56 128 ILE B C 1
ATOM 3048 O O . ILE B 1 128 ? 20.234 3.174 3.662 1 93.56 128 ILE B O 1
ATOM 3052 N N . THR B 1 129 ? 18.656 1.579 3.363 1 93.75 129 THR B N 1
ATOM 3053 C CA . THR B 1 129 ? 17.688 2.314 4.168 1 93.75 129 THR B CA 1
ATOM 3054 C C . THR B 1 129 ? 18.172 2.447 5.609 1 93.75 129 THR B C 1
ATOM 3056 O O . THR B 1 129 ? 17.953 3.479 6.25 1 93.75 129 THR B O 1
ATOM 3059 N N . PHE B 1 130 ? 18.766 1.412 6.09 1 92.56 130 PHE B N 1
ATOM 3060 C CA . PHE B 1 130 ? 19.297 1.448 7.449 1 92.56 130 PHE B CA 1
ATOM 3061 C C . PHE B 1 130 ? 20.375 2.516 7.574 1 92.56 130 PHE B C 1
ATOM 3063 O O . PHE B 1 130 ? 20.344 3.322 8.508 1 92.56 130 PHE B O 1
ATOM 3070 N N . VAL B 1 131 ? 21.281 2.576 6.676 1 91.62 131 VAL B N 1
ATOM 3071 C CA . VAL B 1 131 ? 22.375 3.543 6.691 1 91.62 131 VAL B CA 1
ATOM 3072 C C . VAL B 1 131 ? 21.812 4.957 6.551 1 91.62 131 VAL B C 1
ATOM 3074 O O . VAL B 1 131 ? 22.234 5.871 7.266 1 91.62 131 VAL B O 1
ATOM 3077 N N . LEU B 1 132 ? 20.844 5.168 5.648 1 90.5 132 LEU B N 1
ATOM 3078 C CA . LEU B 1 132 ? 20.219 6.473 5.469 1 90.5 132 LEU B CA 1
ATOM 3079 C C . LEU B 1 132 ? 19.562 6.949 6.766 1 90.5 132 LEU B C 1
ATOM 3081 O O . LEU B 1 132 ? 19.578 8.141 7.07 1 90.5 132 LEU B O 1
ATOM 3085 N N . SER B 1 133 ? 18.984 6.004 7.453 1 88.44 133 SER B N 1
ATOM 3086 C CA . SER B 1 133 ? 18.281 6.363 8.68 1 88.44 133 SER B CA 1
ATOM 3087 C C . SER B 1 133 ? 19.25 6.875 9.742 1 88.44 133 SER B C 1
ATOM 3089 O O . SER B 1 133 ? 18.844 7.59 10.664 1 88.44 133 SER B O 1
ATOM 3091 N N . LEU B 1 134 ? 20.531 6.52 9.672 1 85.44 134 LEU B N 1
ATOM 3092 C CA . LEU B 1 134 ? 21.531 6.969 10.625 1 85.44 134 LEU B CA 1
ATOM 3093 C C . LEU B 1 134 ? 21.828 8.453 10.445 1 85.44 134 LEU B C 1
ATOM 3095 O O . LEU B 1 134 ? 22.375 9.102 11.344 1 85.44 134 LEU B O 1
ATOM 3099 N N . PHE B 1 135 ? 21.438 9.023 9.328 1 84.31 135 PHE B N 1
ATOM 3100 C CA . PHE B 1 135 ? 21.719 10.43 9.039 1 84.31 135 PHE B CA 1
ATOM 3101 C C . PHE B 1 135 ? 20.531 11.305 9.43 1 84.31 135 PHE B C 1
ATOM 3103 O O . PHE B 1 135 ? 20.562 12.523 9.219 1 84.31 135 PHE B O 1
ATOM 3110 N N . VAL B 1 136 ? 19.531 10.672 9.891 1 79.31 136 VAL B N 1
ATOM 3111 C CA . VAL B 1 136 ? 18.406 11.469 10.359 1 79.31 136 VAL B CA 1
ATOM 3112 C C . VAL B 1 136 ? 18.812 12.281 11.578 1 79.31 136 VAL B C 1
ATOM 3114 O O . VAL B 1 136 ? 19.406 11.742 12.523 1 79.31 136 VAL B O 1
ATOM 3117 N N . ARG B 1 137 ? 18.797 13.688 11.367 1 65.69 137 ARG B N 1
ATOM 3118 C CA . ARG B 1 137 ? 19.219 14.57 12.453 1 65.69 137 ARG B CA 1
ATOM 3119 C C . ARG B 1 137 ? 18.094 14.773 13.453 1 65.69 137 ARG B C 1
ATOM 3121 O O . ARG B 1 137 ? 16.906 14.656 13.109 1 65.69 137 ARG B O 1
ATOM 3128 N N . GLN B 1 138 ? 18.297 14.82 14.766 1 58.75 138 GLN B N 1
ATOM 3129 C CA . GLN B 1 138 ? 17.344 15.141 15.82 1 58.75 138 GLN B CA 1
ATOM 3130 C C . GLN B 1 138 ? 16.578 16.406 15.5 1 58.75 138 GLN B C 1
ATOM 3132 O O . GLN B 1 138 ? 17.141 17.516 15.531 1 58.75 138 GLN B O 1
ATOM 3137 N N . GLY B 1 139 ? 16.156 16.672 14.258 1 50.94 139 GLY B N 1
ATOM 3138 C CA . GLY B 1 139 ? 16.062 17.938 13.578 1 50.94 139 GLY B CA 1
ATOM 3139 C C . GLY B 1 139 ? 14.75 18.656 13.852 1 50.94 139 GLY B C 1
ATOM 3140 O O . GLY B 1 139 ? 13.695 18.266 13.359 1 50.94 139 GLY B O 1
ATOM 3141 N N . ALA B 1 140 ? 14.156 19.031 15 1 53.03 140 ALA B N 1
ATOM 3142 C CA . ALA B 1 140 ? 13.117 20.047 14.852 1 53.03 140 ALA B CA 1
ATOM 3143 C C . ALA B 1 140 ? 13.641 21.25 14.094 1 53.03 140 ALA B C 1
ATOM 3145 O O . ALA B 1 140 ? 14.82 21.594 14.188 1 53.03 140 ALA B O 1
ATOM 3146 N N . PRO B 1 141 ? 12.906 21.641 13.023 1 54.28 141 PRO B N 1
ATOM 3147 C CA . PRO B 1 141 ? 13.391 22.922 12.477 1 54.28 141 PRO B CA 1
ATOM 3148 C C . PRO B 1 141 ? 13.633 23.969 13.562 1 54.28 141 PRO B C 1
ATOM 3150 O O . PRO B 1 141 ? 13.023 23.906 14.633 1 54.28 141 PRO B O 1
ATOM 3153 N N . PRO B 1 142 ? 14.711 24.766 13.617 1 46.81 142 PRO B N 1
ATOM 3154 C CA . PRO B 1 142 ? 14.984 25.812 14.617 1 46.81 142 PRO B CA 1
ATOM 3155 C C . PRO B 1 142 ? 13.758 26.672 14.914 1 46.81 142 PRO B C 1
ATOM 3157 O O . PRO B 1 142 ? 13.656 27.25 15.992 1 46.81 142 PRO B O 1
ATOM 3160 N N . SER B 1 143 ? 12.938 27.234 13.906 1 43.75 143 SER B N 1
ATOM 3161 C CA . SER B 1 143 ? 11.812 28.125 14.172 1 43.75 143 SER B CA 1
ATOM 3162 C C . SER B 1 143 ? 10.516 27.344 14.344 1 43.75 143 SER B C 1
ATOM 3164 O O . SER B 1 143 ? 10.211 26.453 13.555 1 43.75 143 SER B O 1
ATOM 3166 N N . PRO B 1 144 ? 9.953 27.391 15.484 1 42.78 144 PRO B N 1
ATOM 3167 C CA . PRO B 1 144 ? 8.727 26.641 15.805 1 42.78 144 PRO B CA 1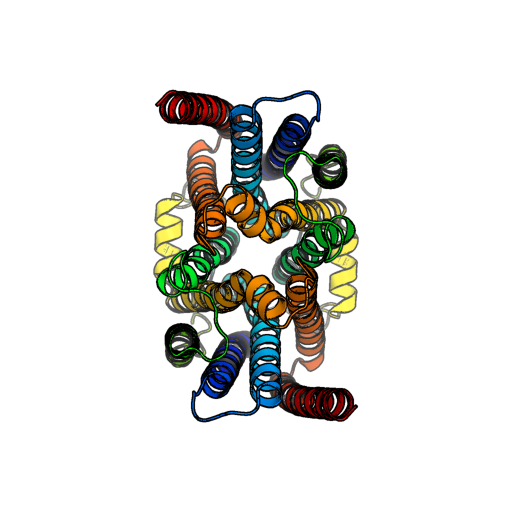
ATOM 3168 C C . PRO B 1 144 ? 7.688 26.719 14.688 1 42.78 144 PRO B C 1
ATOM 3170 O O . PRO B 1 144 ? 7.367 27.812 14.211 1 42.78 144 PRO B O 1
ATOM 3173 N N . PRO B 1 145 ? 7.582 25.812 13.766 1 44.59 145 PRO B N 1
ATOM 3174 C CA . PRO B 1 145 ? 6.574 26.078 12.742 1 44.59 145 PRO B CA 1
ATOM 3175 C C . PRO B 1 145 ? 5.32 26.75 13.305 1 44.59 145 PRO B C 1
ATOM 3177 O O . PRO B 1 145 ? 5.207 26.938 14.516 1 44.59 145 PRO B O 1
ATOM 3180 N N . SER B 1 146 ? 3.936 26.484 12.875 1 40.72 146 SER B N 1
ATOM 3181 C CA . SER B 1 146 ? 2.746 27.188 13.344 1 40.72 146 SER B CA 1
ATOM 3182 C C . SER B 1 146 ? 2.496 26.922 14.828 1 40.72 146 SER B C 1
ATOM 3184 O O . SER B 1 146 ? 2.932 25.906 15.367 1 40.72 146 SER B O 1
ATOM 3186 N N . ALA B 1 147 ? 2.16 28.031 15.703 1 39.12 147 ALA B N 1
ATOM 3187 C CA . ALA B 1 147 ? 1.707 28.234 17.078 1 39.12 147 ALA B CA 1
ATOM 3188 C C . ALA B 1 147 ? 0.973 27.016 17.609 1 39.12 147 ALA B C 1
ATOM 3190 O O . ALA B 1 147 ? 0.805 26.844 18.812 1 39.12 147 ALA B O 1
ATOM 3191 N N . SER B 1 148 ? 0.43 26.203 16.719 1 37.75 148 SER B N 1
ATOM 3192 C CA . SER B 1 148 ? -0.498 25.188 17.203 1 37.75 148 SER B CA 1
ATOM 3193 C C . SER B 1 148 ? 0.245 24 17.828 1 37.75 148 SER B C 1
ATOM 3195 O O . SER B 1 148 ? -0.377 23.094 18.359 1 37.75 148 SER B O 1
ATOM 3197 N N . SER B 1 149 ? 1.533 23.891 17.609 1 38.34 149 SER B N 1
ATOM 3198 C CA . SER B 1 149 ? 2.291 22.797 18.203 1 38.34 149 SER B CA 1
ATOM 3199 C C . SER B 1 149 ? 2.469 23 19.703 1 38.34 149 SER B C 1
ATOM 3201 O O . SER B 1 149 ? 2.928 22.094 20.406 1 38.34 149 SER B O 1
ATOM 3203 N N . GLU B 1 150 ? 2.576 24.266 20.141 1 36.84 150 GLU B N 1
ATOM 3204 C CA . GLU B 1 150 ? 2.844 24.578 21.531 1 36.84 150 GLU B CA 1
ATOM 3205 C C . GLU B 1 150 ? 1.779 23.969 22.453 1 36.84 150 GLU B C 1
ATOM 3207 O O . GLU B 1 150 ? 2.033 23.719 23.625 1 36.84 150 GLU B O 1
ATOM 3212 N N . ASN B 1 151 ? 0.428 24.156 22.078 1 34.53 151 ASN B N 1
ATOM 3213 C CA . ASN B 1 151 ? -0.579 23.875 23.109 1 34.53 151 ASN B CA 1
ATOM 3214 C C . ASN B 1 151 ? -0.826 22.375 23.25 1 34.53 151 ASN B C 1
ATOM 3216 O O . ASN B 1 151 ? -1.848 21.859 22.797 1 34.53 151 ASN B O 1
ATOM 3220 N N . HIS B 1 152 ? -0.033 21.531 22.812 1 42.09 152 HIS B N 1
ATOM 3221 C CA . HIS B 1 152 ? -0.253 20.188 23.328 1 42.09 152 HIS B CA 1
ATOM 3222 C C . HIS B 1 152 ? -0.519 20.219 24.828 1 42.09 152 HIS B C 1
ATOM 3224 O O . HIS B 1 152 ? 0.412 20.094 25.625 1 42.09 152 HIS B O 1
ATOM 3230 N N . SER B 1 153 ? -1.215 21.141 25.3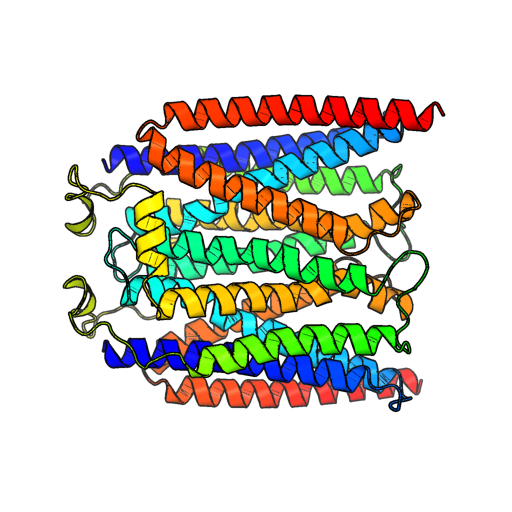28 1 38.19 153 SER B N 1
ATOM 3231 C CA . SER B 1 153 ? -1.694 21.156 26.719 1 38.19 153 SER B CA 1
ATOM 3232 C C . SER B 1 153 ? -2.035 19.766 27.203 1 38.19 153 SER B C 1
ATOM 3234 O O . SER B 1 153 ? -2.291 18.859 26.406 1 38.19 153 SER B O 1
ATOM 3236 N N . SER B 1 154 ? -1.847 19.406 28.5 1 45.25 154 SER B N 1
ATOM 3237 C CA . SER B 1 154 ? -2.32 18.391 29.422 1 45.25 154 SER B CA 1
ATOM 3238 C C . SER B 1 154 ? -3.641 17.797 28.953 1 45.25 154 SER B C 1
ATOM 3240 O O . SER B 1 154 ? -4.023 16.703 29.406 1 45.25 154 SER B O 1
ATOM 3242 N N . ASP B 1 155 ? -4.41 18.438 28 1 48.47 155 ASP B N 1
ATOM 3243 C CA . ASP B 1 155 ? -5.785 18.016 27.766 1 48.47 155 ASP B CA 1
ATOM 3244 C C . ASP B 1 155 ? -5.906 17.25 26.438 1 48.47 155 ASP B C 1
ATOM 3246 O O . ASP B 1 155 ? -7 17.125 25.891 1 48.47 155 ASP B O 1
ATOM 3250 N N . ALA B 1 156 ? -4.758 16.938 25.812 1 56.44 156 ALA B N 1
ATOM 3251 C CA . ALA B 1 156 ? -4.926 16.172 24.562 1 56.44 156 ALA B CA 1
ATOM 3252 C C . ALA B 1 156 ? -5.562 14.82 24.844 1 56.44 156 ALA B C 1
ATOM 3254 O O . ALA B 1 156 ? -5.18 14.125 25.781 1 56.44 156 ALA B O 1
ATOM 3255 N N . PRO B 1 157 ? -6.621 14.492 24.109 1 61.75 157 PRO B N 1
ATOM 3256 C CA . PRO B 1 157 ? -7.281 13.203 24.312 1 61.75 157 PRO B CA 1
ATOM 3257 C C . PRO B 1 157 ? -6.328 12.016 24.172 1 61.75 157 PRO B C 1
ATOM 3259 O O . PRO B 1 157 ? -5.312 12.125 23.469 1 61.75 157 PRO B O 1
ATOM 3262 N N . THR B 1 158 ? -6.598 11.047 25.031 1 66 158 THR B N 1
ATOM 3263 C CA . THR B 1 158 ? -5.906 9.773 24.906 1 66 158 THR B CA 1
ATOM 3264 C C . THR B 1 158 ? -6.055 9.203 23.5 1 66 158 THR B C 1
ATOM 3266 O O . THR B 1 158 ? -6.965 9.594 22.766 1 66 158 THR B O 1
ATOM 3269 N N . PHE B 1 159 ? -5.125 8.414 23.062 1 72.38 159 PHE B N 1
ATOM 3270 C CA . PHE B 1 159 ? -5.109 7.785 21.734 1 72.38 159 PHE B CA 1
ATOM 3271 C C . PHE B 1 159 ? -6.484 7.227 21.391 1 72.38 159 PHE B C 1
ATOM 3273 O O . PHE B 1 159 ? -7.016 7.492 20.312 1 72.38 159 PHE B O 1
ATOM 3280 N N . TRP B 1 160 ? -7.098 6.543 22.344 1 74.81 160 TRP B N 1
ATOM 3281 C CA . TRP B 1 160 ? -8.375 5.883 22.078 1 74.81 160 TRP B CA 1
ATOM 3282 C C . TRP B 1 160 ? -9.5 6.902 21.938 1 74.81 160 TRP B C 1
ATOM 3284 O O . TRP B 1 160 ? -10.398 6.727 21.109 1 74.81 160 TRP B O 1
ATOM 3294 N N . LYS B 1 161 ? -9.453 7.895 22.719 1 78.38 161 LYS B N 1
ATOM 3295 C CA . LYS B 1 161 ? -10.453 8.953 22.609 1 78.38 161 LYS B CA 1
ATOM 3296 C C . LYS B 1 161 ? -10.297 9.703 21.281 1 78.38 161 LYS B C 1
ATOM 3298 O O . LYS B 1 161 ? -11.289 10.062 20.641 1 78.38 161 LYS B O 1
ATOM 3303 N N . ALA B 1 162 ? -9 9.844 20.953 1 78 162 ALA B N 1
ATOM 3304 C CA . ALA B 1 162 ? -8.719 10.523 19.688 1 78 162 ALA B CA 1
ATOM 3305 C C . ALA B 1 162 ? -9.242 9.719 18.516 1 78 162 ALA B C 1
ATOM 3307 O O . ALA B 1 162 ? -9.758 10.281 17.547 1 78 162 ALA B O 1
ATOM 3308 N N . ILE B 1 163 ? -9.109 8.438 18.625 1 83.81 163 ILE B N 1
ATOM 3309 C CA . ILE B 1 163 ? -9.656 7.562 17.594 1 83.81 163 ILE B CA 1
ATOM 3310 C C . ILE B 1 163 ? -11.172 7.703 17.547 1 83.81 163 ILE B C 1
ATOM 3312 O O . ILE B 1 163 ? -11.758 7.789 16.453 1 83.81 163 ILE B O 1
ATOM 3316 N N . GLY B 1 164 ? -11.742 7.664 18.672 1 86.5 164 GLY B N 1
ATOM 3317 C CA . GLY B 1 164 ? -13.188 7.84 18.75 1 86.5 164 GLY B CA 1
ATOM 3318 C C . GLY B 1 164 ? -13.664 9.125 18.109 1 86.5 164 GLY B C 1
ATOM 3319 O O . GLY B 1 164 ? -14.695 9.141 17.422 1 86.5 164 GLY B O 1
ATOM 3320 N N . VAL B 1 165 ? -12.961 10.164 18.328 1 84.69 165 VAL B N 1
ATOM 3321 C CA . VAL B 1 165 ? -13.305 11.461 17.75 1 84.69 165 VAL B CA 1
ATOM 3322 C C . VAL B 1 165 ? -13.227 11.398 16.234 1 84.69 165 VAL B C 1
ATOM 3324 O O . VAL B 1 165 ? -14.086 11.945 15.539 1 84.69 165 VAL B O 1
ATOM 3327 N N . CYS B 1 166 ? -12.227 10.742 15.719 1 87.69 166 CYS B N 1
ATOM 3328 C CA . CYS B 1 166 ? -12.102 10.609 14.273 1 87.69 166 CYS B CA 1
ATOM 3329 C C . CYS B 1 166 ? -13.289 9.859 13.695 1 87.69 166 CYS B C 1
ATOM 3331 O O . CYS B 1 166 ? -13.828 10.25 12.656 1 87.69 166 CYS B O 1
ATOM 3333 N N . PHE B 1 167 ? -13.75 8.852 14.414 1 91.25 167 PHE B N 1
ATOM 3334 C CA . PHE B 1 167 ? -14.812 7.992 13.891 1 91.25 167 PHE B CA 1
ATOM 3335 C C . PHE B 1 167 ? -16.172 8.672 14.023 1 91.25 167 PHE B C 1
ATOM 3337 O O . PHE B 1 167 ? -17.172 8.172 13.5 1 91.25 167 PHE B O 1
ATOM 3344 N N . ARG B 1 1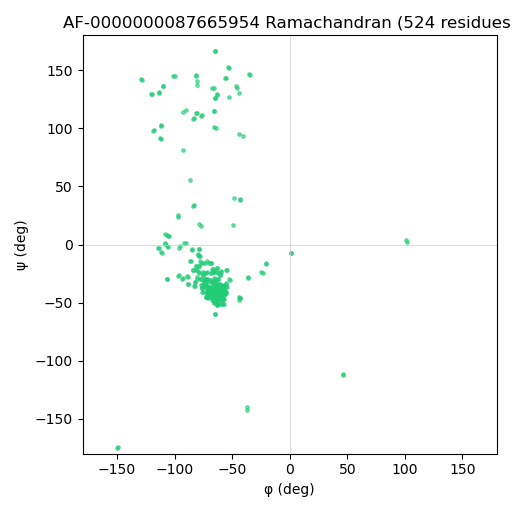68 ? -16.234 9.75 14.711 1 89.38 168 ARG B N 1
ATOM 3345 C CA . ARG B 1 168 ? -17.469 10.516 14.812 1 89.38 168 ARG B CA 1
ATOM 3346 C C . ARG B 1 168 ? -17.656 11.414 13.594 1 89.38 168 ARG B C 1
ATOM 3348 O O . ARG B 1 168 ? -18.766 11.898 13.344 1 89.38 168 ARG B O 1
ATOM 3355 N N . ASN B 1 169 ? -16.609 11.633 12.906 1 88.19 169 ASN B N 1
ATOM 3356 C CA . ASN B 1 169 ? -16.688 12.406 11.672 1 88.19 169 ASN B CA 1
ATOM 3357 C C . ASN B 1 169 ? -17.156 11.539 10.5 1 88.19 169 ASN B C 1
ATOM 3359 O O . ASN B 1 169 ? -16.453 10.617 10.086 1 88.19 169 ASN B O 1
ATOM 3363 N N . LYS B 1 170 ? -18.297 11.812 10 1 87.75 170 LYS B N 1
ATOM 3364 C CA . LYS B 1 170 ? -18.922 11.023 8.93 1 87.75 170 LYS B CA 1
ATOM 3365 C C . LYS B 1 170 ? -18.031 10.984 7.691 1 87.75 170 LYS B C 1
ATOM 3367 O O . LYS B 1 170 ? -17.906 9.945 7.051 1 87.75 170 LYS B O 1
ATOM 3372 N N . GLN B 1 171 ? -17.469 12.102 7.34 1 86.69 171 GLN B N 1
ATOM 3373 C CA . GLN B 1 171 ? -16.625 12.164 6.156 1 86.69 171 GLN B CA 1
ATOM 3374 C C . GLN B 1 171 ? -15.391 11.281 6.316 1 86.69 171 GLN B C 1
ATOM 3376 O O . GLN B 1 171 ? -14.977 10.609 5.367 1 86.69 171 GLN B O 1
ATOM 3381 N N . PHE B 1 172 ? -14.891 11.32 7.461 1 90.75 172 PHE B N 1
ATOM 3382 C CA . PHE B 1 172 ? -13.727 10.492 7.746 1 90.75 172 PHE B CA 1
ATOM 3383 C C . PHE B 1 172 ? -14.078 9.016 7.637 1 90.75 172 PHE B C 1
ATOM 3385 O O . PHE B 1 172 ? -13.336 8.234 7.031 1 90.75 172 PHE B O 1
ATOM 3392 N N . VAL B 1 173 ? -15.172 8.578 8.148 1 91.81 173 VAL B N 1
ATOM 3393 C CA . VAL B 1 173 ? -15.578 7.18 8.148 1 91.81 173 VAL B CA 1
ATOM 3394 C C . VAL B 1 173 ? -15.812 6.707 6.719 1 91.81 173 VAL B C 1
ATOM 3396 O O . VAL B 1 173 ? -15.375 5.621 6.336 1 91.81 173 VAL B O 1
ATOM 3399 N N . ILE B 1 174 ? -16.438 7.465 5.945 1 90.38 174 ILE B N 1
ATOM 3400 C CA . ILE B 1 174 ? -16.688 7.117 4.551 1 90.38 174 ILE B CA 1
ATOM 3401 C C . ILE B 1 174 ? -15.359 6.969 3.812 1 90.38 174 ILE B C 1
ATOM 3403 O O . ILE B 1 174 ? -15.156 6 3.08 1 90.38 174 ILE B O 1
ATOM 3407 N N . GLN B 1 175 ? -14.484 7.891 4.062 1 89.81 175 GLN B N 1
ATOM 3408 C CA . GLN B 1 175 ? -13.18 7.848 3.412 1 89.81 175 GLN B CA 1
ATOM 3409 C C . GLN B 1 175 ? -12.391 6.613 3.842 1 89.81 175 GLN B C 1
ATOM 3411 O O . GLN B 1 175 ? -11.711 5.992 3.027 1 89.81 175 GLN B O 1
ATOM 3416 N N . LEU B 1 176 ? -12.469 6.367 5.094 1 92.88 176 LEU B N 1
ATOM 3417 C CA . LEU B 1 176 ? -11.758 5.207 5.625 1 92.88 176 LEU B CA 1
ATOM 3418 C C . LEU B 1 176 ? -12.211 3.93 4.918 1 92.88 176 LEU B C 1
ATOM 3420 O O . LEU B 1 176 ? -11.375 3.135 4.477 1 92.88 176 LEU B O 1
ATOM 3424 N N . PHE B 1 177 ? -13.438 3.783 4.723 1 92.62 177 PHE B N 1
ATOM 3425 C CA . PHE B 1 177 ? -13.984 2.576 4.109 1 92.62 177 PHE B CA 1
ATOM 3426 C C . PHE B 1 177 ? -13.734 2.572 2.607 1 92.62 177 PHE B C 1
ATOM 3428 O O . PHE B 1 177 ? -13.391 1.536 2.033 1 92.62 177 PHE B O 1
ATOM 3435 N N . THR B 1 178 ? -13.891 3.717 1.976 1 92.06 178 THR B N 1
ATOM 3436 C CA . THR B 1 178 ? -13.656 3.764 0.537 1 92.06 178 THR B CA 1
ATOM 3437 C C . THR B 1 178 ? -12.18 3.547 0.225 1 92.06 178 THR B C 1
ATOM 3439 O O . THR B 1 178 ? -11.836 2.859 -0.738 1 92.06 178 THR B O 1
ATOM 3442 N N . PHE B 1 179 ? -11.375 4.125 1.062 1 92.88 179 PHE B N 1
ATOM 3443 C CA . PHE B 1 179 ? -9.938 3.947 0.914 1 92.88 179 PHE B CA 1
ATOM 3444 C C . PHE B 1 179 ? -9.547 2.486 1.097 1 92.88 179 PHE B C 1
ATOM 3446 O O . PHE B 1 179 ? -8.898 1.897 0.23 1 92.88 179 PHE B O 1
ATOM 3453 N N . GLY B 1 180 ? -9.938 1.833 2.121 1 92.75 180 GLY B N 1
ATOM 3454 C CA . GLY B 1 180 ? -9.625 0.442 2.406 1 92.75 180 GLY B CA 1
ATOM 3455 C C . GLY B 1 180 ? -10.141 -0.517 1.354 1 92.75 180 GLY B C 1
ATOM 3456 O O . GLY B 1 180 ? -9.422 -1.408 0.905 1 92.75 180 GLY B O 1
ATOM 3457 N N . LEU B 1 181 ? -11.312 -0.32 0.956 1 93.06 181 LEU B N 1
ATOM 3458 C CA . LEU B 1 181 ? -11.938 -1.231 0.001 1 93.06 181 LEU B CA 1
ATOM 3459 C C . LEU B 1 181 ? -11.352 -1.041 -1.394 1 93.06 181 LEU B C 1
ATOM 3461 O O . LEU B 1 181 ? -11.32 -1.979 -2.193 1 93.06 181 LEU B O 1
ATOM 3465 N N . ALA B 1 182 ? -10.922 0.183 -1.671 1 92 182 ALA B N 1
ATOM 3466 C CA . ALA B 1 182 ? -10.234 0.406 -2.941 1 92 182 ALA B CA 1
ATOM 3467 C C . ALA B 1 182 ? -8.953 -0.423 -3.027 1 92 182 ALA B C 1
ATOM 3469 O O . ALA B 1 182 ? -8.672 -1.026 -4.062 1 92 182 ALA B O 1
ATOM 3470 N N . PHE B 1 183 ? -8.258 -0.488 -1.957 1 90.69 183 PHE B N 1
ATOM 3471 C CA . PHE B 1 183 ? -7.035 -1.281 -1.946 1 90.69 183 PHE B CA 1
ATOM 3472 C C . PHE B 1 183 ? -7.355 -2.771 -1.916 1 90.69 183 PHE B C 1
ATOM 3474 O O . PHE B 1 183 ? -6.621 -3.58 -2.484 1 90.69 183 PHE B O 1
ATOM 3481 N N . ALA B 1 184 ? -8.438 -3.08 -1.266 1 93.38 184 ALA B N 1
ATOM 3482 C CA . ALA B 1 184 ? -8.883 -4.469 -1.325 1 93.38 184 ALA B CA 1
ATOM 3483 C C . ALA B 1 184 ? -9.125 -4.906 -2.766 1 93.38 184 ALA B C 1
ATOM 3485 O O . ALA B 1 184 ? -8.695 -5.988 -3.178 1 93.38 184 ALA B O 1
ATOM 3486 N N . GLU B 1 185 ? -9.812 -4.074 -3.453 1 93.5 185 GLU B N 1
ATOM 3487 C CA . GLU B 1 185 ? -10.094 -4.359 -4.859 1 93.5 185 GLU B CA 1
ATOM 3488 C C . GLU B 1 185 ? -8.805 -4.496 -5.664 1 93.5 185 GLU B C 1
ATOM 3490 O O . GLU B 1 185 ? -8.68 -5.398 -6.496 1 93.5 185 GLU B O 1
ATOM 3495 N N . LEU B 1 186 ? -7.91 -3.672 -5.469 1 90.06 186 LEU B N 1
ATOM 3496 C CA . LEU B 1 186 ? -6.652 -3.678 -6.207 1 90.06 186 LEU B CA 1
ATOM 3497 C C . LEU B 1 186 ? -5.855 -4.941 -5.914 1 90.06 186 LEU B C 1
ATOM 3499 O O . LEU B 1 186 ? -5.465 -5.664 -6.836 1 90.06 186 LEU B O 1
ATOM 3503 N N . TRP B 1 187 ? -5.715 -5.27 -4.676 1 89.75 187 TRP B N 1
ATOM 3504 C CA . TRP B 1 187 ? -4.793 -6.336 -4.309 1 89.75 187 TRP B CA 1
ATOM 3505 C C . TRP B 1 187 ? -5.457 -7.703 -4.445 1 89.75 187 TRP B C 1
ATOM 3507 O O . TRP B 1 187 ? -4.777 -8.719 -4.574 1 89.75 187 TRP B O 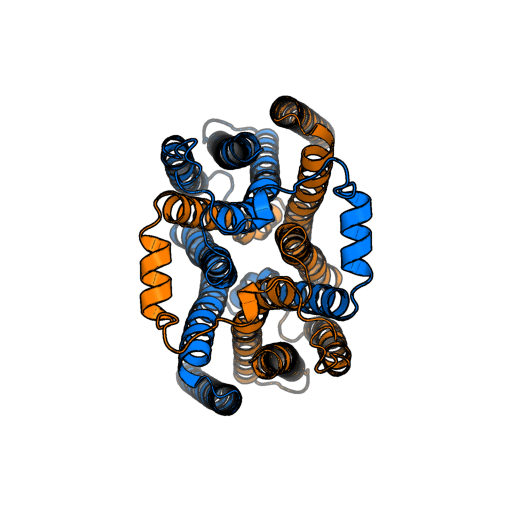1
ATOM 3517 N N . GLY B 1 188 ? -6.738 -7.734 -4.41 1 88.5 188 GLY B N 1
ATOM 3518 C CA . GLY B 1 188 ? -7.422 -8.977 -4.727 1 88.5 188 GLY B CA 1
ATOM 3519 C C . GLY B 1 188 ? -7.078 -9.516 -6.105 1 88.5 188 GLY B C 1
ATOM 3520 O O . GLY B 1 188 ? -6.898 -10.719 -6.285 1 88.5 188 GLY B O 1
ATOM 3521 N N . PHE B 1 189 ? -6.969 -8.664 -6.957 1 86.19 189 PHE B N 1
ATOM 3522 C CA . PHE B 1 189 ? -6.633 -9.055 -8.32 1 86.19 189 PHE B CA 1
ATOM 3523 C C . PHE B 1 189 ? -5.133 -9.258 -8.477 1 86.19 189 PHE B C 1
ATOM 3525 O O . PHE B 1 189 ? -4.688 -10.156 -9.188 1 86.19 189 PHE B O 1
ATOM 3532 N N . MET B 1 190 ? -4.336 -8.484 -7.82 1 83.5 190 MET B N 1
ATOM 3533 C CA . MET B 1 190 ? -2.887 -8.531 -7.98 1 83.5 190 MET B CA 1
ATOM 3534 C C . MET B 1 190 ? -2.332 -9.875 -7.512 1 83.5 190 MET B C 1
ATOM 3536 O O . MET B 1 190 ? -1.376 -10.391 -8.094 1 83.5 190 MET B O 1
ATOM 3540 N N . VAL B 1 191 ? -2.943 -10.438 -6.602 1 80.25 191 VAL B N 1
ATOM 3541 C CA . VAL B 1 191 ? -2.406 -11.656 -6.008 1 80.25 191 VAL B CA 1
ATOM 3542 C C . VAL B 1 191 ? -2.625 -12.836 -6.961 1 80.25 191 VAL B C 1
ATOM 3544 O O . VAL B 1 191 ? -1.884 -13.82 -6.918 1 80.25 191 VAL B O 1
ATOM 3547 N N . ILE B 1 192 ? -3.584 -12.766 -7.84 1 80.5 192 ILE B N 1
ATOM 3548 C CA . ILE B 1 192 ? -3.842 -13.898 -8.727 1 80.5 192 ILE B CA 1
ATOM 3549 C C . ILE B 1 192 ? -3.354 -13.57 -10.133 1 80.5 192 ILE B C 1
ATOM 3551 O O . ILE B 1 192 ? -3.457 -14.398 -11.039 1 80.5 192 ILE B O 1
ATOM 3555 N N . MET B 1 193 ? -2.855 -12.398 -10.281 1 78.38 193 MET B N 1
ATOM 3556 C CA . MET B 1 193 ? -2.43 -11.961 -11.609 1 78.38 193 MET B CA 1
ATOM 3557 C C . MET B 1 193 ? -1.344 -12.883 -12.164 1 78.38 193 MET B C 1
ATOM 3559 O O . MET B 1 193 ? -1.372 -13.242 -13.336 1 78.38 193 MET B O 1
ATOM 3563 N N . SER B 1 194 ? -0.382 -13.195 -11.359 1 73.62 194 SER B N 1
ATOM 3564 C CA . SER B 1 194 ? 0.69 -14.086 -11.797 1 73.62 194 SER B CA 1
ATOM 3565 C C . SER B 1 194 ? 0.142 -15.438 -12.234 1 73.62 194 SER B C 1
ATOM 3567 O O . SER B 1 194 ? 0.591 -16 -13.234 1 73.62 194 SER B O 1
ATOM 3569 N N . ASP B 1 195 ? -0.829 -15.93 -11.547 1 75.5 195 ASP B N 1
ATOM 3570 C CA . ASP B 1 195 ? -1.434 -17.219 -11.875 1 75.5 195 ASP B CA 1
ATOM 3571 C C . ASP B 1 195 ? -2.201 -17.141 -13.195 1 75.5 195 ASP B C 1
ATOM 3573 O O . ASP B 1 195 ? -2.174 -18.078 -13.992 1 75.5 195 ASP B O 1
ATOM 3577 N N . ILE B 1 196 ? -2.865 -16.078 -13.398 1 75.75 196 ILE B N 1
ATOM 3578 C CA . ILE B 1 196 ? -3.613 -15.875 -14.633 1 75.75 196 ILE B CA 1
ATOM 3579 C C . ILE B 1 196 ? -2.654 -15.844 -15.82 1 75.75 196 ILE B C 1
ATOM 3581 O O . ILE B 1 196 ? -2.904 -16.484 -16.844 1 75.75 196 ILE B O 1
ATOM 3585 N N . ILE B 1 197 ? -1.578 -15.188 -15.672 1 73.88 197 ILE B N 1
ATOM 3586 C CA . ILE B 1 197 ? -0.606 -15.031 -16.75 1 73.88 197 ILE B CA 1
ATOM 3587 C C . ILE B 1 197 ? 0.099 -16.359 -17 1 73.88 197 ILE B C 1
ATOM 3589 O O . ILE B 1 197 ? 0.362 -16.734 -18.156 1 73.88 197 ILE B O 1
ATOM 3593 N N . THR B 1 198 ? 0.338 -17.078 -15.93 1 72.88 198 THR B N 1
ATOM 3594 C CA . THR B 1 198 ? 0.954 -18.391 -16.062 1 72.88 198 THR B CA 1
ATOM 3595 C C . THR B 1 198 ? 0.023 -19.344 -16.797 1 72.88 198 THR B C 1
ATOM 3597 O O . THR B 1 198 ? 0.476 -20.172 -17.609 1 72.88 198 THR B O 1
ATOM 3600 N N . GLU B 1 199 ? -1.212 -19.312 -16.516 1 73.06 199 GLU B N 1
ATOM 3601 C CA . GLU B 1 199 ? -2.195 -20.141 -17.203 1 73.06 199 GLU B CA 1
ATOM 3602 C C . GLU B 1 199 ? -2.23 -19.828 -18.703 1 73.06 199 GLU B C 1
ATOM 3604 O O . GLU B 1 199 ? -2.537 -20.703 -19.516 1 73.06 199 GLU B O 1
ATOM 3609 N N . GLN B 1 200 ? -1.868 -18.656 -19.016 1 69.62 200 GLN B N 1
ATOM 3610 C CA . GLN B 1 200 ? -1.829 -18.25 -20.406 1 69.62 200 GLN B CA 1
ATOM 3611 C C . GLN B 1 200 ? -0.517 -18.656 -21.062 1 69.62 200 GLN B C 1
ATOM 3613 O O . GLN B 1 200 ? -0.329 -18.469 -22.266 1 69.62 200 GLN B O 1
ATOM 3618 N N . GLY B 1 201 ? 0.37 -19.219 -20.266 1 68.56 201 GLY B N 1
ATOM 3619 C CA . GLY B 1 201 ? 1.611 -19.766 -20.797 1 68.56 201 GLY B CA 1
ATOM 3620 C C . GLY B 1 201 ? 2.801 -18.844 -20.578 1 68.56 201 GLY B C 1
ATOM 3621 O O . GLY B 1 201 ? 3.889 -19.094 -21.109 1 68.56 201 GLY B O 1
ATOM 3622 N N . TYR B 1 202 ? 2.516 -17.734 -19.875 1 68.81 202 TYR B N 1
ATOM 3623 C CA . TYR B 1 202 ? 3.59 -16.797 -19.625 1 68.81 202 TYR B CA 1
ATOM 3624 C C . TYR B 1 202 ? 3.975 -16.797 -18.141 1 68.81 202 TYR B C 1
ATOM 3626 O O . TYR B 1 202 ? 3.125 -17.016 -17.281 1 68.81 202 TYR B O 1
ATOM 3634 N N . ASN B 1 203 ? 5.27 -16.797 -17.875 1 70.94 203 ASN B N 1
ATOM 3635 C CA . ASN B 1 203 ? 5.754 -16.656 -16.516 1 70.94 203 ASN B CA 1
ATOM 3636 C C . ASN B 1 203 ? 6.473 -15.328 -16.297 1 70.94 203 ASN B C 1
ATOM 3638 O O . ASN B 1 203 ? 7.688 -15.234 -16.484 1 70.94 203 ASN B O 1
ATOM 3642 N N . LEU B 1 204 ? 5.664 -14.305 -15.859 1 69.69 204 LEU B N 1
ATOM 3643 C CA . LEU B 1 204 ? 6.207 -12.953 -15.789 1 69.69 204 LEU B CA 1
ATOM 3644 C C . LEU B 1 204 ? 6.406 -12.523 -14.336 1 69.69 204 LEU B C 1
ATOM 3646 O O . LEU B 1 204 ? 6.922 -11.438 -14.07 1 69.69 204 LEU B O 1
ATOM 3650 N N . TYR B 1 205 ? 6.086 -13.445 -13.359 1 73.75 205 TYR B N 1
ATOM 3651 C CA . TYR B 1 205 ? 6.281 -13.219 -11.93 1 73.75 205 TYR B CA 1
ATOM 3652 C C . TYR B 1 205 ? 5.781 -11.844 -11.516 1 73.75 205 TYR B C 1
ATOM 3654 O O . TYR B 1 205 ? 4.59 -11.539 -11.648 1 73.75 205 TYR B O 1
ATOM 3662 N N . GLY B 1 206 ? 6.664 -10.953 -11.156 1 75.12 206 GLY B N 1
ATOM 3663 C CA . GLY B 1 206 ? 6.289 -9.695 -10.523 1 75.12 206 GLY B CA 1
ATOM 3664 C C . GLY B 1 206 ? 6.074 -8.57 -11.523 1 75.12 206 GLY B C 1
ATOM 3665 O O . GLY B 1 206 ? 5.586 -7.5 -11.164 1 75.12 206 GLY B O 1
ATOM 3666 N N . TYR B 1 207 ? 6.203 -8.758 -12.906 1 78.44 207 TYR B N 1
ATOM 3667 C CA . TYR B 1 207 ? 6.129 -7.688 -13.898 1 78.44 207 TYR B CA 1
ATOM 3668 C C . TYR B 1 207 ? 4.707 -7.156 -14.023 1 78.44 207 TYR B C 1
ATOM 3670 O O . TYR B 1 207 ? 4.496 -5.941 -14.094 1 78.44 207 TYR B O 1
ATOM 3678 N N . PRO B 1 208 ? 3.752 -8.023 -14.008 1 75.44 208 PRO B N 1
ATOM 3679 C CA . PRO B 1 208 ? 2.391 -7.492 -14.086 1 75.44 208 PRO B CA 1
ATOM 3680 C C . PRO B 1 208 ? 2.029 -6.609 -12.898 1 75.44 208 PRO B C 1
ATOM 3682 O O . PRO B 1 208 ? 1.399 -5.562 -13.062 1 75.44 208 PRO B O 1
ATOM 3685 N N . THR B 1 209 ? 2.471 -7.074 -11.703 1 78.56 209 THR B N 1
ATOM 3686 C CA . THR B 1 209 ? 2.219 -6.277 -10.508 1 78.56 209 THR B CA 1
ATOM 3687 C C . THR B 1 209 ? 2.969 -4.949 -10.578 1 78.56 209 THR B C 1
ATOM 3689 O O . THR B 1 209 ? 2.422 -3.902 -10.227 1 78.56 209 THR B O 1
ATOM 3692 N N . ALA B 1 210 ? 4.164 -4.988 -11.094 1 84.44 210 ALA B N 1
ATOM 3693 C CA . ALA B 1 210 ? 4.961 -3.773 -11.242 1 84.44 210 ALA B CA 1
ATOM 3694 C C . ALA B 1 210 ? 4.285 -2.791 -12.195 1 84.44 210 ALA B C 1
ATOM 3696 O O . ALA B 1 210 ? 4.234 -1.59 -11.922 1 84.44 210 ALA B O 1
ATOM 3697 N N . LEU B 1 211 ? 3.771 -3.307 -13.195 1 79.5 211 LEU B N 1
ATOM 3698 C CA . LEU B 1 211 ? 3.117 -2.463 -14.195 1 79.5 211 LEU B CA 1
ATOM 3699 C C . LEU B 1 211 ? 1.871 -1.805 -13.609 1 79.5 211 LEU B C 1
ATOM 3701 O O . LEU B 1 211 ? 1.638 -0.612 -13.82 1 79.5 211 LEU B O 1
ATOM 3705 N N . ALA B 1 212 ? 1.116 -2.6 -12.945 1 78.06 212 ALA B N 1
ATOM 3706 C CA . ALA B 1 212 ? -0.088 -2.057 -12.32 1 78.06 212 ALA B CA 1
ATOM 3707 C C . ALA B 1 212 ? 0.258 -0.946 -11.336 1 78.06 212 ALA B C 1
ATOM 3709 O O . ALA B 1 212 ? -0.4 0.097 -11.312 1 78.06 212 ALA B O 1
ATOM 3710 N N . ALA B 1 213 ? 1.266 -1.211 -10.5 1 84 213 ALA B N 1
ATOM 3711 C CA . ALA B 1 213 ? 1.698 -0.212 -9.531 1 84 213 ALA B CA 1
ATOM 3712 C C . ALA B 1 213 ? 2.201 1.05 -10.227 1 84 213 ALA B C 1
ATOM 3714 O O . ALA B 1 213 ? 1.949 2.164 -9.766 1 84 213 ALA B O 1
ATOM 3715 N N . MET B 1 214 ? 2.863 0.878 -11.32 1 85.44 214 MET B N 1
ATOM 3716 C CA . MET B 1 214 ? 3.393 2.006 -12.078 1 85.44 214 MET B CA 1
ATOM 3717 C C . MET B 1 214 ? 2.264 2.869 -12.633 1 85.44 214 MET B C 1
ATOM 3719 O O . MET B 1 214 ? 2.361 4.098 -12.641 1 85.44 214 MET B O 1
ATOM 3723 N N . ILE B 1 215 ? 1.249 2.25 -13.078 1 81.69 215 ILE B N 1
ATOM 3724 C CA . ILE B 1 215 ? 0.081 2.973 -13.57 1 81.69 215 ILE B CA 1
ATOM 3725 C C . ILE B 1 215 ? -0.498 3.84 -12.453 1 81.69 215 ILE B C 1
ATOM 3727 O O . ILE B 1 215 ? -0.858 4.996 -12.68 1 81.69 215 ILE B O 1
ATOM 3731 N N . GLY B 1 216 ? -0.581 3.275 -11.305 1 77.38 216 GLY B N 1
ATOM 3732 C CA . GLY B 1 216 ? -1.057 4.047 -10.164 1 77.38 216 GLY B CA 1
ATOM 3733 C C . GLY B 1 216 ? -0.189 5.25 -9.859 1 77.38 216 GLY B C 1
ATOM 3734 O O . GLY B 1 216 ? -0.703 6.336 -9.562 1 77.38 216 GLY B O 1
ATOM 3735 N N . VAL B 1 217 ? 1.096 5.09 -9.953 1 81.75 217 VAL B N 1
ATOM 3736 C CA . VAL B 1 217 ? 2.041 6.168 -9.68 1 81.75 217 VAL B CA 1
ATOM 3737 C C . VAL B 1 217 ? 1.872 7.277 -10.711 1 81.75 217 VAL B C 1
ATOM 3739 O O . VAL B 1 217 ? 1.734 8.453 -10.352 1 81.75 217 VAL B O 1
ATOM 3742 N N . VAL B 1 218 ? 1.836 6.906 -11.898 1 82.88 218 VAL B N 1
ATOM 3743 C CA . VAL B 1 218 ? 1.719 7.871 -12.984 1 82.88 218 VAL B CA 1
ATOM 3744 C C . VAL B 1 218 ? 0.39 8.609 -12.883 1 82.88 218 VAL B C 1
ATOM 3746 O O . VAL B 1 218 ? 0.347 9.844 -12.992 1 82.88 218 VAL B O 1
ATOM 3749 N N . ALA B 1 219 ? -0.581 7.859 -12.617 1 79.38 219 ALA B N 1
ATOM 3750 C CA . ALA B 1 219 ? -1.899 8.469 -12.469 1 79.38 219 ALA B CA 1
ATOM 3751 C C . ALA B 1 219 ? -1.91 9.469 -11.312 1 79.38 219 ALA B C 1
ATOM 3753 O O . ALA B 1 219 ? -2.531 10.531 -11.406 1 79.38 219 ALA B O 1
ATOM 3754 N N . SER B 1 220 ? -1.243 9.148 -10.258 1 77.62 220 SER B N 1
ATOM 3755 C CA . SER B 1 220 ? -1.203 10.031 -9.094 1 77.62 220 SER B CA 1
ATOM 3756 C C . SER B 1 220 ? -0.462 11.328 -9.406 1 77.62 220 SER B C 1
ATOM 3758 O O . SER B 1 220 ? -0.866 12.398 -8.953 1 77.62 220 SER B O 1
ATOM 3760 N N . LEU B 1 221 ? 0.6 11.227 -10.117 1 74.19 221 LEU B N 1
ATOM 3761 C CA . LEU B 1 221 ? 1.367 12.406 -10.5 1 74.19 221 LEU B CA 1
ATOM 3762 C C . LEU B 1 221 ? 0.562 13.297 -11.445 1 74.19 221 LEU B C 1
ATOM 3764 O O . LEU B 1 221 ? 0.581 14.523 -11.32 1 74.19 221 LEU B O 1
ATOM 3768 N N . ILE B 1 222 ? -0.116 12.68 -12.281 1 71.81 222 ILE B N 1
ATOM 3769 C CA . ILE B 1 222 ? -0.942 13.422 -13.227 1 71.81 222 ILE B CA 1
ATOM 3770 C C . ILE B 1 222 ? -2.076 14.125 -12.484 1 71.81 222 ILE B C 1
ATOM 3772 O O . ILE B 1 222 ? -2.332 15.312 -12.703 1 71.81 222 ILE B O 1
ATOM 3776 N N . CYS B 1 223 ? -2.715 13.367 -11.633 1 66.69 223 CYS B N 1
ATOM 3777 C CA . CYS B 1 223 ? -3.807 13.938 -10.844 1 66.69 223 CYS B CA 1
ATOM 3778 C C . CYS B 1 223 ? -3.314 15.086 -9.977 1 66.69 223 CYS B C 1
ATOM 3780 O O . CYS B 1 223 ? -4.004 16.094 -9.828 1 66.69 223 CYS B O 1
ATOM 3782 N N . GLY B 1 224 ? -2.174 14.969 -9.359 1 63.41 224 GLY B N 1
ATOM 3783 C CA . GLY B 1 224 ? -1.595 16.047 -8.586 1 63.41 224 GLY B CA 1
ATOM 3784 C C . GLY B 1 224 ? -1.287 17.281 -9.406 1 63.41 224 GLY B C 1
ATOM 3785 O O . GLY B 1 224 ? -1.556 18.406 -8.984 1 63.41 224 GLY B O 1
ATOM 3786 N N . ALA B 1 225 ? -0.773 17.125 -10.578 1 65.62 225 ALA B N 1
ATOM 3787 C CA . ALA B 1 225 ? -0.428 18.234 -11.477 1 65.62 225 ALA B CA 1
ATOM 3788 C C . ALA B 1 225 ? -1.679 18.969 -11.945 1 65.62 225 ALA B C 1
ATOM 3790 O O . ALA B 1 225 ? -1.685 20.188 -12.039 1 65.62 225 ALA B O 1
ATOM 3791 N N . ILE B 1 226 ? -2.607 18.25 -12.195 1 62.84 226 ILE B N 1
ATOM 3792 C CA . ILE B 1 226 ? -3.848 18.828 -12.703 1 62.84 226 ILE B CA 1
ATOM 3793 C C . ILE B 1 226 ? -4.562 19.578 -11.586 1 62.84 226 ILE B C 1
ATOM 3795 O O . ILE B 1 226 ? -5.129 20.656 -11.82 1 62.84 226 ILE B O 1
ATOM 3799 N N . ALA B 1 227 ? -4.605 18.984 -10.461 1 59.19 227 ALA B N 1
ATOM 3800 C CA . ALA B 1 227 ? -5.23 19.609 -9.305 1 59.19 227 ALA B CA 1
ATOM 3801 C C . ALA B 1 227 ? -4.59 20.969 -9.016 1 59.19 227 ALA B C 1
ATOM 3803 O O . ALA B 1 227 ? -5.258 21.891 -8.531 1 59.19 227 ALA B O 1
ATOM 3804 N N . ASP B 1 228 ? -3.354 20.984 -9.117 1 54.38 228 ASP B N 1
ATOM 3805 C CA . ASP B 1 228 ? -2.639 22.234 -8.922 1 54.38 228 ASP B CA 1
ATOM 3806 C C . ASP B 1 228 ? -3.027 23.266 -9.992 1 54.38 228 ASP B C 1
ATOM 3808 O O . ASP B 1 228 ? -3.164 24.453 -9.695 1 54.38 228 ASP B O 1
ATOM 3812 N N . CYS B 1 229 ? -2.881 22.672 -11.18 1 47.19 229 CYS B N 1
ATOM 3813 C CA . CYS B 1 229 ? -3.133 23.594 -12.281 1 47.19 229 CYS B CA 1
ATOM 3814 C C . CYS B 1 229 ? -4.574 24.078 -12.273 1 47.19 229 CYS B C 1
ATOM 3816 O O . CYS B 1 229 ? -4.855 25.203 -12.695 1 47.19 229 CYS B O 1
ATOM 3818 N N . THR B 1 230 ? -5.379 23.141 -12.188 1 45.88 230 THR B N 1
ATOM 3819 C CA . THR B 1 230 ? -6.715 23.594 -12.539 1 45.88 230 THR B CA 1
ATOM 3820 C C . THR B 1 230 ? -7.406 24.234 -11.336 1 45.88 230 THR B C 1
ATOM 3822 O O . THR B 1 230 ? -8.531 24.734 -11.453 1 45.88 230 THR B O 1
ATOM 3825 N N . LYS B 1 231 ? -6.871 24.891 -10.422 1 47.44 231 LYS B N 1
ATOM 3826 C CA . LYS B 1 231 ? -7.766 25.578 -9.492 1 47.44 231 LYS B CA 1
ATOM 3827 C C . LYS B 1 231 ? -9.227 25.312 -9.836 1 47.44 231 LYS B C 1
ATOM 3829 O O . LYS B 1 231 ? -10.133 25.844 -9.195 1 47.44 231 LYS B O 1
ATOM 3834 N N . ARG B 1 232 ? -9.461 24.625 -11.031 1 45.19 232 ARG B N 1
ATOM 3835 C CA . ARG B 1 232 ? -10.805 24.484 -11.578 1 45.19 232 ARG B CA 1
ATOM 3836 C C . ARG B 1 232 ? -11.211 23.016 -11.648 1 45.19 232 ARG B C 1
ATOM 3838 O O . ARG B 1 232 ? -10.641 22.25 -12.43 1 45.19 232 ARG B O 1
ATOM 3845 N N . PHE B 1 233 ? -11.969 22.391 -10.758 1 49.53 233 PHE B N 1
ATOM 3846 C CA . PHE B 1 233 ? -12.617 21.094 -10.594 1 49.53 233 PHE B CA 1
ATOM 3847 C C . PHE B 1 233 ? -13.133 20.578 -11.93 1 49.53 233 PHE B C 1
ATOM 3849 O O . PHE B 1 233 ? -13.172 19.359 -12.156 1 49.53 233 PHE B O 1
ATOM 3856 N N . LYS B 1 234 ? -13.453 21.609 -12.781 1 51.69 234 LYS B N 1
ATOM 3857 C CA . LYS B 1 234 ? -14 21.266 -14.094 1 51.69 234 LYS B CA 1
ATOM 3858 C C . LYS B 1 234 ? -12.969 20.516 -14.938 1 51.69 234 LYS B C 1
ATOM 3860 O O . LYS B 1 234 ? -13.312 19.578 -15.664 1 51.69 234 LYS B O 1
ATOM 3865 N N . GLU B 1 235 ? -11.758 20.766 -14.734 1 51.88 235 GLU B N 1
ATOM 3866 C CA . GLU B 1 235 ? -10.703 20.141 -15.531 1 51.88 235 GLU B CA 1
ATOM 3867 C C . GLU B 1 235 ? -10.398 18.734 -15.039 1 51.88 235 GLU B C 1
ATOM 3869 O O . GLU B 1 235 ? -10.031 17.859 -15.828 1 51.88 235 GLU B O 1
ATOM 3874 N N . LEU B 1 236 ? -10.633 18.562 -13.812 1 52.81 236 LEU B N 1
ATOM 3875 C CA . LEU B 1 236 ? -10.461 17.203 -13.297 1 52.81 236 LEU B CA 1
ATOM 3876 C C . LEU B 1 236 ? -11.477 16.25 -13.914 1 52.81 236 LEU B C 1
ATOM 3878 O O . LEU B 1 236 ? -11.133 15.133 -14.305 1 52.81 236 LEU B O 1
ATOM 3882 N N . ILE B 1 237 ? -12.633 16.797 -14.016 1 53.06 237 ILE B N 1
ATOM 3883 C CA . ILE B 1 237 ? -13.688 16.016 -14.633 1 53.06 237 ILE B CA 1
ATOM 3884 C C . ILE B 1 237 ? -13.336 15.734 -16.094 1 53.06 237 ILE B C 1
ATOM 3886 O O . ILE B 1 237 ? -13.516 14.617 -16.578 1 53.06 237 ILE B O 1
ATOM 3890 N N . ARG B 1 238 ? -12.875 16.766 -16.766 1 52.72 238 ARG B N 1
ATOM 3891 C CA . ARG B 1 238 ? -12.477 16.594 -18.156 1 52.72 238 ARG B CA 1
ATOM 3892 C C . ARG B 1 238 ? -11.336 15.586 -18.297 1 52.72 238 ARG B C 1
ATOM 3894 O O . ARG B 1 238 ? -11.328 14.766 -19.203 1 52.72 238 ARG B O 1
ATOM 3901 N N . PHE B 1 239 ? -10.531 15.578 -17.391 1 54.5 239 PHE B N 1
ATOM 3902 C CA . PHE B 1 239 ? -9.391 14.672 -17.406 1 54.5 239 PHE B CA 1
ATOM 3903 C C . PHE B 1 239 ? -9.844 13.234 -17.172 1 54.5 239 PHE B C 1
ATOM 3905 O O . PHE B 1 239 ? -9.367 12.305 -17.828 1 54.5 239 PHE B O 1
ATOM 3912 N N . CYS B 1 240 ? -10.766 13.07 -16.266 1 56.41 240 CYS B N 1
ATOM 3913 C CA . CYS B 1 240 ? -11.305 11.734 -16 1 56.41 240 CYS B CA 1
ATOM 3914 C C . CYS B 1 240 ? -11.969 11.172 -17.25 1 56.41 240 CYS B C 1
ATOM 3916 O O . CYS B 1 240 ? -11.812 9.984 -17.562 1 56.41 240 CYS B O 1
ATOM 3918 N N . TRP B 1 241 ? -12.555 12.078 -17.891 1 52.56 241 TRP B N 1
ATOM 3919 C CA . TRP B 1 241 ? -13.203 11.664 -19.125 1 52.56 241 TRP B CA 1
ATOM 3920 C C . TRP B 1 241 ? -12.172 11.312 -20.188 1 52.56 241 TRP B C 1
ATOM 3922 O O . TRP B 1 241 ? -12.344 10.336 -20.922 1 52.56 241 TRP B O 1
ATOM 3932 N N . VAL B 1 242 ? -11.125 12.023 -20.25 1 52.34 242 VAL B N 1
ATOM 3933 C CA . VAL B 1 242 ? -10.07 11.742 -21.219 1 52.34 242 VAL B CA 1
ATOM 3934 C C . VAL B 1 242 ? -9.359 10.445 -20.844 1 52.34 242 VAL B C 1
ATOM 3936 O O . VAL B 1 242 ? -9.055 9.625 -21.719 1 52.34 242 VAL B O 1
ATOM 3939 N N . CYS B 1 243 ? -9.195 10.281 -19.625 1 55.91 243 CYS B N 1
ATOM 3940 C CA . CYS B 1 243 ? -8.547 9.039 -19.219 1 55.91 243 CYS B CA 1
ATOM 3941 C C . CYS B 1 243 ? -9.422 7.836 -19.531 1 55.91 243 CYS B C 1
ATOM 3943 O O . CYS B 1 243 ? -8.922 6.797 -19.969 1 55.91 243 CYS B O 1
ATOM 3945 N N . PHE B 1 244 ? -10.656 8.07 -19.359 1 52.59 244 PHE B N 1
ATOM 3946 C CA . PHE B 1 244 ? -11.602 7.023 -19.734 1 52.59 244 PHE B CA 1
ATOM 3947 C C . PHE B 1 244 ? -11.531 6.738 -21.219 1 52.59 244 PHE B C 1
ATOM 3949 O O . PHE B 1 244 ? -11.547 5.578 -21.641 1 52.59 244 PHE B O 1
ATOM 3956 N N . ALA B 1 245 ? -11.375 7.809 -21.953 1 51.16 245 ALA B N 1
ATOM 3957 C CA . ALA B 1 245 ? -11.281 7.656 -23.406 1 51.16 245 ALA B CA 1
ATOM 3958 C C . ALA B 1 245 ? -9.961 7 -23.797 1 51.16 245 ALA B C 1
ATOM 3960 O O . ALA B 1 245 ? -9.938 6.113 -24.656 1 51.16 245 ALA B O 1
ATOM 3961 N N . ALA B 1 246 ? -8.945 7.414 -23.25 1 52.38 246 ALA B N 1
ATOM 3962 C CA . ALA B 1 246 ? -7.629 6.852 -23.562 1 52.38 246 ALA B CA 1
ATOM 3963 C C . ALA B 1 246 ? -7.559 5.379 -23.172 1 52.38 246 ALA B C 1
ATOM 3965 O O . ALA B 1 246 ? -6.996 4.566 -23.922 1 52.38 246 ALA B O 1
ATOM 3966 N N . LEU B 1 247 ? -8.109 5.133 -22.078 1 52.16 247 LEU B N 1
ATOM 3967 C CA . LEU B 1 247 ? -8.172 3.746 -21.625 1 52.16 247 LEU B CA 1
ATOM 3968 C C . LEU B 1 247 ? -8.984 2.898 -22.609 1 52.16 247 LEU B C 1
ATOM 3970 O O . LEU B 1 247 ? -8.609 1.759 -22.906 1 52.16 247 LEU B O 1
ATOM 3974 N N . ALA B 1 248 ? -9.992 3.494 -23.078 1 50.5 248 ALA B N 1
ATOM 3975 C CA . ALA B 1 248 ? -10.805 2.824 -24.094 1 50.5 248 ALA B CA 1
ATOM 3976 C C . ALA B 1 248 ? -10 2.574 -25.359 1 50.5 248 ALA B C 1
ATOM 3978 O O . ALA B 1 248 ? -10.094 1.499 -25.969 1 50.5 248 ALA B O 1
ATOM 3979 N N . ILE B 1 249 ? -9.203 3.529 -25.672 1 50.75 249 ILE B N 1
ATOM 3980 C CA . ILE B 1 249 ? -8.383 3.398 -26.859 1 50.75 249 ILE B CA 1
ATOM 3981 C C . ILE B 1 249 ? -7.289 2.359 -26.625 1 50.75 249 ILE B C 1
ATOM 3983 O O . ILE B 1 249 ? -7.012 1.529 -27.5 1 50.75 249 ILE B O 1
ATOM 3987 N N . LEU B 1 250 ? -6.723 2.467 -25.594 1 49.34 250 LEU B N 1
ATOM 3988 C CA . LEU B 1 250 ? -5.648 1.526 -25.297 1 49.34 250 LEU B CA 1
ATOM 3989 C C . LEU B 1 250 ? -6.168 0.093 -25.266 1 49.34 250 LEU B C 1
ATOM 3991 O O . LEU B 1 250 ? -5.512 -0.82 -25.781 1 49.34 250 LEU B O 1
ATOM 3995 N N . ILE B 1 251 ? -7.301 -0.046 -24.766 1 49.94 251 ILE B N 1
ATOM 3996 C CA . ILE B 1 251 ? -7.945 -1.354 -24.75 1 49.94 251 ILE B CA 1
ATOM 3997 C C . ILE B 1 251 ? -8.172 -1.833 -26.188 1 49.94 251 ILE B C 1
ATOM 3999 O O . ILE B 1 251 ? -7.945 -3.004 -26.5 1 49.94 251 ILE B O 1
ATOM 4003 N N . ARG B 1 252 ? -8.547 -0.898 -26.922 1 50.69 252 ARG B N 1
ATOM 4004 C CA . ARG B 1 252 ? -8.766 -1.231 -28.312 1 50.69 252 ARG B CA 1
ATOM 4005 C C . ARG B 1 252 ? -7.453 -1.601 -29 1 50.69 252 ARG B C 1
ATOM 4007 O O . ARG B 1 252 ? -7.41 -2.533 -29.812 1 50.69 252 ARG B O 1
ATOM 4014 N N . LEU B 1 253 ? -6.512 -0.869 -28.703 1 48.16 253 LEU B N 1
ATOM 4015 C CA . LEU B 1 253 ? -5.227 -1.127 -29.344 1 48.16 253 LEU B CA 1
ATOM 4016 C C . LEU B 1 253 ? -4.656 -2.469 -28.906 1 48.16 253 LEU B C 1
ATOM 4018 O O . LEU B 1 253 ? -4.121 -3.223 -29.719 1 48.16 253 LEU B O 1
ATOM 4022 N N . VAL B 1 254 ? -4.703 -2.652 -27.75 1 47.38 254 VAL B N 1
ATOM 4023 C CA . VAL B 1 254 ? -4.156 -3.904 -27.234 1 47.38 254 VAL B CA 1
ATOM 4024 C C . VAL B 1 254 ? -4.973 -5.082 -27.781 1 47.38 254 VAL B C 1
ATOM 4026 O O . VAL B 1 254 ? -4.41 -6.121 -28.125 1 47.38 254 VAL B O 1
ATOM 4029 N N . SER B 1 255 ? -6.223 -4.941 -27.891 1 48.78 255 SER B N 1
ATOM 4030 C CA . SER B 1 255 ? -7.086 -5.934 -28.531 1 48.78 255 SER B CA 1
ATOM 4031 C C . SER B 1 255 ? -6.684 -6.172 -29.984 1 48.78 255 SER B C 1
ATOM 4033 O O . SER B 1 255 ? -6.68 -7.312 -30.453 1 48.78 255 SER B O 1
ATOM 4035 N N . LEU B 1 256 ? -6.371 -5.094 -30.562 1 49.91 256 LEU B N 1
ATOM 4036 C CA . LEU B 1 256 ? -5.969 -5.223 -31.953 1 49.91 256 LEU B CA 1
ATOM 4037 C C . LEU B 1 256 ? -4.605 -5.891 -32.062 1 49.91 256 LEU B C 1
ATOM 4039 O O . LEU B 1 256 ? -4.375 -6.691 -32.969 1 49.91 256 LEU B O 1
ATOM 4043 N N . MET B 1 257 ? -3.762 -5.434 -31.25 1 44.16 257 MET B N 1
ATOM 4044 C CA . MET B 1 257 ? -2.432 -6.035 -31.281 1 44.16 257 MET B CA 1
ATOM 4045 C C . MET B 1 257 ? -2.5 -7.531 -31.016 1 44.16 257 MET B C 1
ATOM 4047 O O . MET B 1 257 ? -1.804 -8.32 -31.656 1 44.16 257 MET B O 1
ATOM 4051 N N . PHE B 1 258 ? -3.211 -7.906 -30.172 1 43.72 258 PHE B N 1
ATOM 4052 C CA . PHE B 1 258 ? -3.365 -9.32 -29.844 1 43.72 258 PHE B CA 1
ATOM 4053 C C . PHE B 1 258 ? -4.098 -10.062 -30.953 1 43.72 258 PHE B C 1
ATOM 4055 O O . PHE B 1 258 ? -3.805 -11.227 -31.219 1 43.72 258 PHE B O 1
ATOM 4062 N N . LEU B 1 259 ? -5.109 -9.523 -31.5 1 46.28 259 LEU B N 1
ATOM 4063 C CA . LEU B 1 259 ? -5.723 -10.117 -32.688 1 46.28 259 LEU B CA 1
ATOM 4064 C C . LEU B 1 259 ? -4.695 -10.305 -33.781 1 46.28 259 LEU B C 1
ATOM 4066 O O . LEU B 1 259 ? -4.75 -11.289 -34.531 1 46.28 259 LEU B O 1
ATOM 4070 N N . ARG B 1 260 ? -3.893 -9.438 -33.844 1 45.31 260 ARG B N 1
ATOM 4071 C CA . ARG B 1 260 ? -2.893 -9.578 -34.875 1 45.31 260 ARG B CA 1
ATOM 4072 C C . ARG B 1 260 ? -1.914 -10.703 -34.562 1 45.31 260 ARG B C 1
ATOM 4074 O O . ARG B 1 260 ? -1.469 -11.422 -35.469 1 45.31 260 ARG B O 1
ATOM 4081 N N . PHE B 1 261 ? -1.618 -10.797 -33.344 1 41.94 261 PHE B N 1
ATOM 4082 C CA . PHE B 1 261 ? -0.681 -11.867 -33.031 1 41.94 261 PHE B CA 1
ATOM 4083 C C . PHE B 1 261 ? -1.383 -13.219 -33.031 1 41.94 261 PHE B C 1
ATOM 4085 O O . PHE B 1 261 ? -0.749 -14.258 -33.25 1 41.94 261 PHE B O 1
ATOM 4092 N N . SER B 1 262 ? -2.541 -13.352 -32.656 1 39.47 262 SER B N 1
ATOM 4093 C CA . SER B 1 262 ? -3.25 -14.625 -32.75 1 39.47 262 SER B CA 1
ATOM 4094 C C . SER B 1 262 ? -3.473 -15.008 -34.219 1 39.47 262 SER B C 1
ATOM 4096 O O . SER B 1 262 ? -3.686 -16.188 -34.531 1 39.47 262 SER B O 1
ATOM 4098 N N . HIS B 1 263 ? -3.656 -14.133 -35.062 1 41.56 263 HIS B N 1
ATOM 4099 C CA . HIS B 1 263 ? -3.822 -14.547 -36.438 1 41.56 263 HIS B CA 1
ATOM 4100 C C . HIS B 1 263 ? -2.48 -14.867 -37.094 1 41.56 263 HIS B C 1
ATOM 4102 O O . HIS B 1 263 ? -2.428 -15.289 -38.25 1 41.56 263 HIS B O 1
ATOM 4108 N N . LYS B 1 264 ? -1.418 -14.648 -36.375 1 37.81 264 LYS B N 1
ATOM 4109 C CA . LYS B 1 264 ? -0.271 -15.32 -36.969 1 37.81 264 LYS B CA 1
ATOM 4110 C C . LYS B 1 264 ? -0.016 -16.672 -36.312 1 37.81 264 LYS B C 1
ATOM 4112 O O . LYS B 1 264 ? -0.124 -16.812 -35.094 1 37.81 264 LYS B O 1
#

InterPro domains:
  IPR011701 Major facilitator superfamily [PF07690] (2-255)
  IPR020846 Major facilitator superfamily domain [PS50850] (1-264)
  IPR036259 MFS transporter superfamily [G3DSA:1.20.1250.20] (1-262)
  IPR036259 MFS transporter superfamily [SSF103473] (2-253)
  IPR049680 Choline/ethanolamine transporter FLVCR1-2/SLC49-like [PTHR10924] (1-256)